Protein AF-A0A9N9IRR6-F1 (afdb_monomer_lite)

Radius of gyration: 30.35 Å; chains: 1; bounding box: 78×68×79 Å

Organism: NCBI:txid94023

Foldseek 3Di:
DVVVVVVVVVVVPDDDDDDDDPCVVVVVVVVVVVVVVVCVVCVPVCLVVVVVVVVVVVVVCVVVVVVVPPDDDDDDDDDDPPPPPDCDPVVVVVVVVLCCQLDVDCPDPLNVLVVVLLVLLLVLLVLVVVLVLLVLQLVVCVVVVPPVSNVVSVVVSVVSVVVNVVSVVVSVVSLVVSLVSSLVRSLVVCVVVCPPPCNVVCLVPPDPPDPPVVCCSPPVSSVVSSVVSVVCCVVSNVVSNVVVVLVVCCVLQNPVLSVLLVVLVVVLVVVLVVLDDPVVVLVVVLVVLVVVLVVLVVVCVVCVVVCVVVVVVVVSVVVSVVSVVVNVVSVVVVVVSCVVSVVVVCCCVPPVSVVSNVVSVCCVVVDVDPPPPCPPVVVVSD

Secondary structure (DSSP, 8-state):
--HHHHHHHHTT--PPP---TTSHHHHHHHHHHHHHHHHHHTHHHHHHHHHHHHHHHHHHHHHHTTTTTSSS--SS------------HHHHHHHHHHHHHHS--TTSHHHHHHHHHHHHHHHHHHHHHHHHHHHHHHHHHHHTT-HHHHHHHHHHHHHHHHHHHHHHHHHHHHHHHHHHHHHHHHHHHHHHHHSSTTHHHIIIII-TTSS-HHHIIIIIHHHHHHHHHHHHHHHHHHHHHHHHHHHHHHHHH-HHHHHHHHHHHHHHHHHHHHH---HHHHHHHHHHHHHHHHHHHHHHHHTHHHHHHTTTHHHHHHHHHHHHHHHHHHHHHHHHHHHHHHHHHHIIIIIIHHHHHHHHHHHHHHS--TTS----HHHHT-

Structure (mmCIF, N/CA/C/O backbone):
data_AF-A0A9N9IRR6-F1
#
_entry.id   AF-A0A9N9IRR6-F1
#
loop_
_atom_site.group_PDB
_atom_site.id
_atom_site.type_symbol
_atom_site.label_atom_id
_atom_site.label_alt_id
_atom_site.label_comp_id
_atom_site.label_asym_id
_atom_site.label_entity_id
_atom_site.label_seq_id
_atom_site.pdbx_PDB_ins_code
_atom_site.Cartn_x
_atom_site.Cartn_y
_atom_site.Cartn_z
_atom_site.occupancy
_atom_site.B_iso_or_equiv
_atom_site.auth_seq_id
_atom_site.auth_comp_id
_atom_site.auth_asym_id
_atom_site.auth_atom_id
_atom_site.pdbx_PDB_model_num
ATOM 1 N N . THR A 1 1 ? 31.817 32.693 -2.119 1.00 42.69 1 THR A N 1
ATOM 2 C CA . THR A 1 1 ? 31.499 34.044 -2.632 1.00 42.69 1 THR A CA 1
ATOM 3 C C . THR A 1 1 ? 30.274 33.985 -3.542 1.00 42.69 1 THR A C 1
ATOM 5 O O . THR A 1 1 ? 30.377 34.001 -4.759 1.00 42.69 1 THR A O 1
ATOM 8 N N . MET A 1 2 ? 29.078 33.886 -2.947 1.00 30.41 2 MET A N 1
ATOM 9 C CA . MET A 1 2 ? 27.798 33.956 -3.672 1.00 30.41 2 MET A CA 1
ATOM 10 C C . MET A 1 2 ? 27.456 35.321 -4.319 1.00 30.41 2 MET A C 1
ATOM 12 O O . MET A 1 2 ? 26.802 35.294 -5.362 1.00 30.41 2 MET A O 1
ATOM 16 N N . PRO A 1 3 ? 27.891 36.499 -3.812 1.00 37.72 3 PRO A N 1
ATOM 17 C CA . PRO A 1 3 ? 27.478 37.769 -4.423 1.00 37.72 3 PRO A CA 1
ATOM 18 C C . PRO A 1 3 ? 28.129 38.032 -5.792 1.00 37.72 3 PRO A C 1
ATOM 20 O O . PRO A 1 3 ? 27.544 38.705 -6.633 1.00 37.72 3 PRO A O 1
ATOM 23 N N . THR A 1 4 ? 29.291 37.433 -6.072 1.00 38.03 4 THR A N 1
ATOM 24 C CA . THR A 1 4 ? 30.011 37.580 -7.351 1.00 38.03 4 THR A CA 1
ATOM 25 C C . THR A 1 4 ? 29.399 36.747 -8.487 1.00 38.03 4 THR A C 1
ATOM 27 O O . THR A 1 4 ? 29.618 37.031 -9.662 1.00 38.03 4 THR A O 1
ATOM 30 N N . VAL A 1 5 ? 28.634 35.704 -8.146 1.00 43.19 5 VAL A N 1
ATOM 31 C CA . VAL A 1 5 ? 27.945 34.830 -9.112 1.00 43.19 5 VAL A CA 1
ATOM 32 C C . VAL A 1 5 ? 26.595 35.431 -9.506 1.00 43.19 5 VAL A C 1
ATOM 34 O O . VAL A 1 5 ? 26.237 35.419 -10.680 1.00 43.19 5 VAL A O 1
ATOM 37 N N . LEU A 1 6 ? 25.884 36.028 -8.543 1.00 37.28 6 LEU A N 1
ATOM 38 C CA . LEU A 1 6 ? 24.637 36.753 -8.791 1.00 37.28 6 LEU A CA 1
ATOM 39 C C . LEU A 1 6 ? 24.854 38.020 -9.629 1.00 37.28 6 LEU A C 1
ATOM 41 O O . LEU A 1 6 ? 24.054 38.263 -10.526 1.00 37.28 6 LEU A O 1
ATOM 45 N N . SER A 1 7 ? 25.950 38.767 -9.425 1.00 35.84 7 SER A N 1
ATOM 46 C CA . SER A 1 7 ? 26.241 39.965 -10.234 1.00 35.84 7 SER A CA 1
ATOM 47 C C . SER A 1 7 ? 26.606 39.652 -11.691 1.00 35.84 7 SER A C 1
ATOM 49 O O . SER A 1 7 ? 26.268 40.420 -12.587 1.00 35.84 7 SER A O 1
ATOM 51 N N . LYS A 1 8 ? 27.243 38.500 -11.952 1.00 40.94 8 LYS A N 1
ATOM 52 C CA . LYS A 1 8 ? 27.522 38.019 -13.317 1.00 40.94 8 LYS A CA 1
ATOM 53 C C . LYS A 1 8 ? 26.297 37.421 -14.010 1.00 40.94 8 LYS A C 1
ATOM 55 O O . LYS A 1 8 ? 26.245 37.421 -15.234 1.00 40.94 8 LYS A O 1
ATOM 60 N N . LEU A 1 9 ? 25.319 36.916 -13.256 1.00 34.72 9 LEU A N 1
ATOM 61 C CA . LEU A 1 9 ? 24.051 36.434 -13.813 1.00 34.72 9 LEU A CA 1
ATOM 62 C C . LEU A 1 9 ? 23.101 37.587 -14.160 1.00 34.72 9 LEU A C 1
ATOM 64 O O . LEU A 1 9 ? 22.407 37.502 -15.167 1.00 34.72 9 LEU A O 1
ATOM 68 N N . THR A 1 10 ? 23.095 38.679 -13.390 1.00 39.09 10 THR A N 1
ATOM 69 C CA . THR A 1 10 ? 22.263 39.856 -13.693 1.00 39.09 10 THR A CA 1
ATOM 70 C C . THR A 1 10 ? 22.825 40.719 -14.822 1.00 39.09 10 THR A C 1
ATOM 72 O O . THR A 1 10 ? 22.045 41.277 -15.587 1.00 39.09 10 THR A O 1
ATOM 75 N N . SER A 1 11 ? 24.150 40.780 -15.009 1.00 34.50 11 SER A N 1
ATOM 76 C CA . SER A 1 11 ? 24.765 41.581 -16.082 1.00 34.50 11 SER A CA 1
ATOM 77 C C . SER A 1 11 ? 24.590 41.008 -17.498 1.00 34.50 11 SER A C 1
ATOM 79 O O . SER A 1 11 ? 24.917 41.689 -18.463 1.00 34.50 11 SER A O 1
ATOM 81 N N . PHE A 1 12 ? 24.110 39.768 -17.640 1.00 37.75 12 PHE A N 1
ATOM 82 C CA . PHE A 1 12 ? 23.910 39.102 -18.938 1.00 37.75 12 PHE A CA 1
ATOM 83 C C . PHE A 1 12 ? 22.432 38.983 -19.353 1.00 37.75 12 PHE A C 1
ATOM 85 O O . PHE A 1 12 ? 22.141 38.466 -20.429 1.00 37.75 12 PHE A O 1
ATOM 92 N N . VAL A 1 13 ? 21.501 39.484 -18.530 1.00 36.12 13 VAL A N 1
ATOM 93 C CA . VAL A 1 13 ? 20.052 39.512 -18.805 1.00 36.12 13 VAL A CA 1
ATOM 94 C C . VAL A 1 13 ? 19.619 40.944 -19.137 1.00 36.12 13 VAL A C 1
ATOM 96 O O . VAL A 1 13 ? 18.767 41.530 -18.478 1.00 36.12 13 VAL A O 1
ATOM 99 N N . THR A 1 14 ? 20.216 41.543 -20.166 1.00 32.22 14 THR A N 1
ATOM 100 C CA . THR A 1 14 ? 19.629 42.713 -20.835 1.00 32.22 14 THR A CA 1
ATOM 101 C C . THR A 1 14 ? 19.026 42.263 -22.163 1.00 32.22 14 THR A C 1
ATOM 103 O O . THR A 1 14 ? 19.711 41.982 -23.143 1.00 32.22 14 THR A O 1
ATOM 106 N N . LEU A 1 15 ? 17.700 42.122 -22.153 1.00 33.41 15 LEU A N 1
ATOM 107 C CA . LEU A 1 15 ? 16.861 41.826 -23.315 1.00 33.41 15 LEU A CA 1
ATOM 108 C C . LEU A 1 15 ? 16.731 43.081 -24.196 1.00 33.41 15 LEU A C 1
ATOM 110 O O . LEU A 1 15 ? 16.365 44.127 -23.656 1.00 33.41 15 LEU A O 1
ATOM 114 N N . PRO A 1 16 ? 16.925 43.013 -25.526 1.00 34.56 16 PRO A N 1
ATOM 115 C CA . PRO A 1 16 ? 16.412 44.038 -26.418 1.00 34.56 16 PRO A CA 1
ATOM 116 C C . PRO A 1 16 ? 14.947 43.736 -26.765 1.00 34.56 16 PRO A C 1
ATOM 118 O O . PRO A 1 16 ? 14.579 42.626 -27.153 1.00 34.56 16 PRO A O 1
ATOM 121 N N . SER A 1 17 ? 14.112 44.751 -26.588 1.00 36.72 17 SER A N 1
ATOM 122 C CA . SER A 1 17 ? 12.696 44.818 -26.928 1.00 36.72 17 SER A CA 1
ATOM 123 C C . SER A 1 17 ? 12.483 44.854 -28.447 1.00 36.72 17 SER A C 1
ATOM 125 O O . SER A 1 17 ? 13.028 45.710 -29.137 1.00 36.72 17 SER A O 1
ATOM 127 N N . GLY A 1 18 ? 11.648 43.950 -28.970 1.00 31.91 18 GLY A N 1
ATOM 128 C CA . GLY A 1 18 ? 11.184 43.989 -30.362 1.00 31.91 18 GLY A CA 1
ATOM 129 C C . GLY A 1 18 ? 10.617 42.652 -30.838 1.00 31.91 18 GLY A C 1
ATOM 130 O O . GLY A 1 18 ? 11.364 41.723 -31.126 1.00 31.91 18 GLY A O 1
ATOM 131 N N . VAL A 1 19 ? 9.288 42.547 -30.910 1.00 36.47 19 VAL A N 1
ATOM 132 C CA . VAL A 1 19 ? 8.548 41.357 -31.365 1.00 36.47 19 VAL A CA 1
ATOM 133 C C . VAL A 1 19 ? 8.370 41.402 -32.885 1.00 36.47 19 VAL A C 1
ATOM 135 O O . VAL A 1 19 ? 7.726 42.319 -33.381 1.00 36.47 19 VAL A O 1
ATOM 138 N N . THR A 1 20 ? 8.854 40.386 -33.612 1.00 29.83 20 THR A N 1
ATOM 139 C CA . THR A 1 20 ? 8.301 39.969 -34.919 1.00 29.83 20 THR A CA 1
ATOM 140 C C . THR A 1 20 ? 8.356 38.439 -35.056 1.00 29.83 20 THR A C 1
ATOM 142 O O . THR A 1 20 ? 9.297 37.774 -34.633 1.00 29.83 20 THR A O 1
ATOM 145 N N . THR A 1 21 ? 7.286 37.858 -35.591 1.00 37.03 21 THR A N 1
ATOM 146 C CA . THR A 1 21 ? 6.833 36.464 -35.414 1.00 37.03 21 THR A CA 1
ATOM 147 C C . THR A 1 21 ? 7.590 35.381 -36.203 1.00 37.03 21 THR A C 1
ATOM 149 O O . THR A 1 21 ? 7.198 34.218 -36.154 1.00 37.03 21 THR A O 1
ATOM 152 N N . SER A 1 22 ? 8.706 35.698 -36.870 1.00 35.44 22 SER A N 1
ATOM 153 C CA . SER A 1 22 ? 9.531 34.724 -37.616 1.00 35.44 22 SER A CA 1
ATOM 154 C C . SER A 1 22 ? 10.842 34.321 -36.918 1.00 35.44 22 SER A C 1
ATOM 156 O O . SER A 1 22 ? 11.509 33.385 -37.358 1.00 35.44 22 SER A O 1
ATOM 158 N N . SER A 1 23 ? 11.212 34.967 -35.802 1.00 42.47 23 SER A N 1
ATOM 159 C CA . SER A 1 23 ? 12.496 34.749 -35.110 1.00 42.47 23 SER A CA 1
ATOM 160 C C . SER A 1 23 ? 12.460 33.703 -33.986 1.00 42.47 23 SER A C 1
ATOM 162 O O . SER A 1 23 ? 13.514 33.306 -33.480 1.00 42.47 23 SER A O 1
ATOM 164 N N . SER A 1 24 ? 11.272 33.234 -33.587 1.00 49.88 24 SER A N 1
ATOM 165 C CA . SER A 1 24 ? 11.096 32.494 -32.331 1.00 49.88 24 SER A CA 1
ATOM 166 C C . SER A 1 24 ? 11.755 31.109 -32.340 1.00 49.88 24 SER A C 1
ATOM 168 O O . SER A 1 24 ? 12.362 30.718 -31.350 1.00 49.88 24 SER A O 1
ATOM 170 N N . THR A 1 25 ? 11.717 30.371 -33.454 1.00 49.03 25 THR A N 1
ATOM 171 C CA . THR A 1 25 ? 12.329 29.028 -33.548 1.00 49.03 25 THR A CA 1
ATOM 172 C C . THR A 1 25 ? 13.858 29.087 -33.570 1.00 49.03 25 THR A C 1
ATOM 174 O O . THR A 1 25 ? 14.520 28.274 -32.924 1.00 49.03 25 THR A O 1
ATOM 177 N N . ALA A 1 26 ? 14.433 30.090 -34.240 1.00 49.44 26 ALA A N 1
ATOM 178 C CA . ALA A 1 26 ? 15.875 30.324 -34.279 1.00 49.44 26 ALA A CA 1
ATOM 179 C C . ALA A 1 26 ? 16.415 30.848 -32.935 1.00 49.44 26 ALA A C 1
ATOM 181 O O . ALA A 1 26 ? 17.506 30.458 -32.516 1.00 49.44 26 ALA A O 1
ATOM 182 N N . GLN A 1 27 ? 15.647 31.684 -32.228 1.00 47.41 27 GLN A N 1
ATOM 183 C CA . GLN A 1 27 ? 15.979 32.125 -30.870 1.00 47.41 27 GLN A CA 1
ATOM 184 C C . GLN A 1 27 ? 15.867 30.983 -29.856 1.00 47.41 27 GLN A C 1
ATOM 186 O O . GLN A 1 27 ? 16.786 30.811 -29.062 1.00 47.41 27 GLN A O 1
ATOM 191 N N . ILE A 1 28 ? 14.824 30.145 -29.926 1.00 53.25 28 ILE A N 1
ATOM 192 C CA . ILE A 1 28 ? 14.702 28.945 -29.080 1.00 53.25 28 ILE A CA 1
ATOM 193 C C . ILE A 1 28 ? 15.880 28.001 -29.329 1.00 53.25 28 ILE A C 1
ATOM 195 O O . ILE A 1 28 ? 16.497 27.539 -28.376 1.00 53.25 28 ILE A O 1
ATOM 199 N N . ARG A 1 29 ? 16.260 27.772 -30.591 1.00 48.38 29 ARG A N 1
ATOM 200 C CA . ARG A 1 29 ? 17.418 26.936 -30.934 1.00 48.38 29 ARG A CA 1
ATOM 201 C C . ARG A 1 29 ? 18.726 27.496 -30.367 1.00 48.38 29 ARG A C 1
ATOM 203 O O . ARG A 1 29 ? 19.491 26.741 -29.781 1.00 48.38 29 ARG A O 1
ATOM 210 N N . LYS A 1 30 ? 18.948 28.814 -30.445 1.00 53.97 30 LYS A N 1
ATOM 211 C CA . LYS A 1 30 ? 20.123 29.475 -29.842 1.00 53.97 30 LYS A CA 1
ATOM 212 C C . LYS A 1 30 ? 20.128 29.404 -28.313 1.00 53.97 30 LYS A C 1
ATOM 214 O O . LYS A 1 30 ? 21.183 29.179 -27.728 1.00 53.97 30 LYS A O 1
ATOM 219 N N . ILE A 1 31 ? 18.969 29.549 -27.671 1.00 56.72 31 ILE A N 1
ATOM 220 C CA . ILE A 1 31 ? 18.822 29.415 -26.213 1.00 56.72 31 ILE A CA 1
ATOM 221 C C . ILE A 1 31 ? 19.097 27.967 -25.787 1.00 56.72 31 ILE A C 1
ATOM 223 O O . ILE A 1 31 ? 19.846 27.738 -24.841 1.00 56.72 31 ILE A O 1
ATOM 227 N N . VAL A 1 32 ? 18.569 26.984 -26.522 1.00 51.56 32 VAL A N 1
ATOM 228 C CA . VAL A 1 32 ? 18.824 25.554 -26.292 1.00 51.56 32 VAL A CA 1
ATOM 229 C C . VAL A 1 32 ? 20.305 25.222 -26.493 1.00 51.56 32 VAL A C 1
ATOM 231 O O . VAL A 1 32 ? 20.884 24.542 -25.654 1.00 51.56 32 VAL A O 1
ATOM 234 N N . GLU A 1 33 ? 20.955 25.753 -27.532 1.00 59.09 33 GLU A N 1
ATOM 235 C CA . GLU A 1 33 ? 22.391 25.561 -27.787 1.00 59.09 33 GLU A CA 1
ATOM 236 C C . GLU A 1 33 ? 23.282 26.228 -26.720 1.00 59.09 33 GLU A C 1
ATOM 238 O O . GLU A 1 33 ? 24.320 25.678 -26.342 1.00 59.09 33 GLU A O 1
ATOM 243 N N . GLN A 1 34 ? 22.876 27.383 -26.183 1.00 54.75 34 GLN A N 1
ATOM 244 C CA . GLN A 1 34 ? 23.571 28.046 -25.074 1.00 54.75 34 GLN A CA 1
ATOM 245 C C . GLN A 1 34 ? 23.405 27.283 -23.754 1.00 54.75 34 GLN A C 1
ATOM 247 O O . GLN A 1 34 ? 24.396 27.058 -23.055 1.00 54.75 34 GLN A O 1
ATOM 252 N N . ILE A 1 35 ? 22.192 26.817 -23.442 1.00 58.19 35 ILE A N 1
ATOM 253 C CA . ILE A 1 35 ? 21.920 25.959 -22.278 1.00 58.19 35 ILE A CA 1
ATOM 254 C C . ILE A 1 35 ? 22.697 24.642 -22.399 1.00 58.19 35 ILE A C 1
ATOM 256 O O . ILE A 1 35 ? 23.294 24.192 -21.423 1.00 58.19 35 ILE A O 1
ATOM 260 N N . TRP A 1 36 ? 22.771 24.067 -23.601 1.00 51.22 36 TRP A N 1
ATOM 261 C CA . TRP A 1 36 ? 23.520 22.845 -23.890 1.00 51.22 36 TRP A CA 1
AT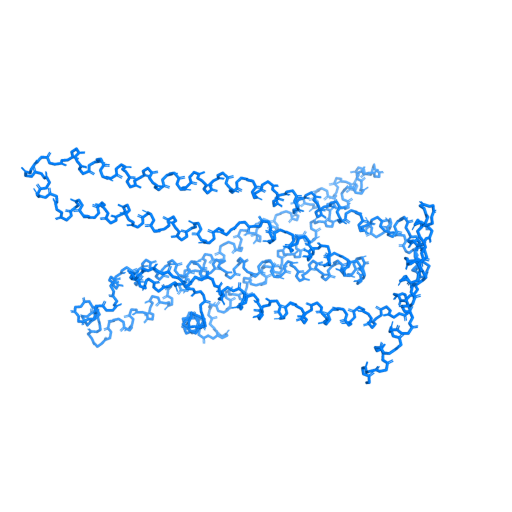OM 262 C C . TRP A 1 36 ? 25.032 23.015 -23.689 1.00 51.22 36 TRP A C 1
ATOM 264 O O . TRP A 1 36 ? 25.672 22.172 -23.058 1.00 51.22 36 TRP A O 1
ATOM 274 N N . LYS A 1 37 ? 25.617 24.134 -24.145 1.00 55.25 37 LYS A N 1
ATOM 275 C CA . LYS A 1 37 ? 27.039 24.450 -23.906 1.00 55.25 37 LYS A CA 1
ATOM 276 C C . LYS A 1 37 ? 27.349 24.624 -22.419 1.00 55.25 37 LYS A C 1
ATOM 278 O O . LYS A 1 37 ? 28.341 24.072 -21.946 1.00 55.25 37 LYS A O 1
ATOM 283 N N . ILE A 1 38 ? 26.489 25.330 -21.683 1.00 57.06 38 ILE A N 1
ATOM 284 C CA . ILE A 1 38 ? 26.631 25.540 -20.232 1.00 57.06 38 ILE A CA 1
ATOM 285 C C . ILE A 1 38 ? 26.478 24.214 -19.468 1.00 57.06 38 ILE A C 1
ATOM 287 O O . ILE A 1 38 ? 27.236 23.953 -18.533 1.00 57.06 38 ILE A O 1
ATOM 291 N N . TYR A 1 39 ? 25.552 23.352 -19.897 1.00 53.72 39 TYR A N 1
ATOM 292 C CA . TYR A 1 39 ? 25.340 22.024 -19.322 1.00 53.72 39 TYR A CA 1
ATOM 293 C C . TYR A 1 39 ? 26.535 21.089 -19.558 1.00 53.72 39 TYR A C 1
ATOM 295 O O . TYR A 1 39 ? 27.027 20.476 -18.610 1.00 53.72 39 TYR A O 1
ATOM 303 N N . SER A 1 40 ? 27.062 21.027 -20.789 1.00 56.31 40 SER A N 1
ATOM 304 C CA . SER A 1 40 ? 28.183 20.135 -21.128 1.00 56.31 40 SER A CA 1
ATOM 305 C C . SER A 1 40 ? 29.481 20.497 -20.394 1.00 56.31 40 SER A C 1
ATOM 307 O O . SER A 1 40 ? 30.229 19.606 -19.997 1.00 56.31 40 SER A O 1
ATOM 309 N N . ASN A 1 41 ? 29.716 21.792 -20.145 1.00 58.38 41 ASN A N 1
ATOM 310 C CA . ASN A 1 41 ? 30.957 22.281 -19.542 1.00 58.38 41 ASN A CA 1
ATOM 311 C C . ASN A 1 41 ? 30.991 22.120 -18.009 1.00 58.38 41 ASN A C 1
ATOM 313 O O . ASN A 1 41 ? 32.060 22.144 -17.410 1.00 58.38 41 ASN A O 1
ATOM 317 N N . ASN A 1 42 ? 29.833 21.937 -17.362 1.00 53.69 42 ASN A N 1
ATOM 318 C CA . ASN A 1 42 ? 29.717 21.823 -15.901 1.00 53.69 42 ASN A CA 1
ATOM 319 C C . ASN A 1 42 ? 28.950 20.557 -15.460 1.00 53.69 42 ASN A C 1
ATOM 321 O O . ASN A 1 42 ? 28.292 20.536 -14.416 1.00 53.69 42 ASN A O 1
ATOM 325 N N . ARG A 1 43 ? 29.056 19.488 -16.263 1.00 55.47 43 ARG A N 1
ATOM 326 C CA . ARG A 1 43 ? 28.289 18.227 -16.201 1.00 55.47 43 ARG A CA 1
ATOM 327 C C . ARG A 1 43 ? 28.237 17.574 -14.811 1.00 55.47 43 ARG A C 1
ATOM 329 O O . ARG A 1 43 ? 27.196 17.077 -14.391 1.00 55.47 43 ARG A O 1
ATOM 336 N N . THR A 1 44 ? 29.336 17.607 -14.058 1.00 48.97 44 THR A N 1
ATOM 337 C CA . THR A 1 44 ? 29.441 16.973 -12.729 1.00 48.97 44 THR A CA 1
ATOM 338 C C . THR A 1 44 ? 29.046 17.904 -11.578 1.00 48.97 44 THR A C 1
ATOM 340 O O . THR A 1 44 ? 28.517 17.439 -10.566 1.00 48.97 44 THR A O 1
ATOM 343 N N . LEU A 1 45 ? 29.243 19.218 -11.725 1.00 51.31 45 LEU A N 1
ATOM 344 C CA . LEU A 1 45 ? 28.903 20.219 -10.709 1.00 51.31 45 LEU A CA 1
ATOM 345 C C . LEU A 1 45 ? 27.421 20.602 -10.755 1.00 51.31 45 LEU A C 1
ATOM 347 O O . LEU A 1 45 ? 26.808 20.727 -9.697 1.00 51.31 45 LEU A O 1
ATOM 351 N N . LEU A 1 46 ? 26.818 20.706 -11.943 1.00 55.44 46 LEU A N 1
ATOM 352 C CA . LEU A 1 46 ? 25.378 20.934 -12.106 1.00 55.44 46 LEU A CA 1
ATOM 353 C C . LEU A 1 46 ? 24.569 19.728 -11.622 1.00 55.44 46 LEU A C 1
ATOM 355 O O . LEU A 1 46 ? 23.628 19.911 -10.858 1.00 55.44 46 LEU A O 1
ATOM 359 N N . GLY A 1 47 ? 24.978 18.500 -11.962 1.00 48.59 47 GLY A N 1
ATOM 360 C CA . GLY A 1 47 ? 24.312 17.284 -11.480 1.00 48.59 47 GLY A CA 1
ATOM 361 C C . GLY A 1 47 ? 24.305 17.170 -9.950 1.00 48.59 47 GLY A C 1
ATOM 362 O O . GLY A 1 47 ? 23.271 16.878 -9.353 1.00 48.59 47 GLY A O 1
ATOM 363 N N . ARG A 1 48 ? 25.432 17.484 -9.290 1.00 52.09 48 ARG A N 1
ATOM 364 C CA . ARG A 1 48 ? 25.532 17.485 -7.819 1.00 52.09 48 ARG A CA 1
ATOM 365 C C . ARG A 1 48 ? 24.760 18.646 -7.195 1.00 52.09 48 ARG A C 1
ATOM 367 O O . ARG A 1 48 ? 24.011 18.428 -6.250 1.00 52.09 48 ARG A O 1
ATOM 374 N N . SER A 1 49 ? 24.895 19.857 -7.735 1.00 46.62 49 SER A N 1
ATOM 375 C CA . SER A 1 49 ? 24.220 21.052 -7.208 1.00 46.62 49 SER A CA 1
ATOM 376 C C . SER A 1 49 ? 22.707 20.943 -7.336 1.00 46.62 49 SER A C 1
ATOM 378 O O . SER A 1 49 ? 21.993 21.285 -6.400 1.00 46.62 49 SER A O 1
ATOM 380 N N . ILE A 1 50 ? 22.208 20.403 -8.450 1.00 57.25 50 ILE A N 1
ATOM 381 C CA . ILE A 1 50 ? 20.772 20.241 -8.648 1.00 57.25 50 ILE A CA 1
ATOM 382 C C . ILE A 1 50 ? 20.237 19.082 -7.811 1.00 57.25 50 ILE A C 1
ATOM 384 O O . ILE A 1 50 ? 19.189 19.260 -7.208 1.00 57.25 50 ILE A O 1
ATOM 388 N N . TRP A 1 51 ? 20.974 17.973 -7.646 1.00 57.59 51 TRP A N 1
ATOM 389 C CA . TRP A 1 51 ? 20.604 16.919 -6.690 1.00 57.59 51 TRP A CA 1
ATOM 390 C C . TRP A 1 51 ? 20.451 17.476 -5.268 1.00 57.59 51 TRP A C 1
ATOM 392 O O . TRP A 1 51 ? 19.406 17.276 -4.645 1.00 57.59 51 TRP A O 1
ATOM 402 N N . PHE A 1 52 ? 21.421 18.272 -4.797 1.00 58.81 52 PHE A N 1
ATOM 403 C CA . PHE A 1 52 ? 21.326 18.978 -3.516 1.00 58.81 52 PHE A CA 1
ATOM 404 C C . PHE A 1 52 ? 20.145 19.952 -3.467 1.00 58.81 52 PHE A C 1
ATOM 406 O O . PHE A 1 52 ? 19.466 19.996 -2.448 1.00 58.81 52 PHE A O 1
ATOM 413 N N . ILE A 1 53 ? 19.841 20.675 -4.551 1.00 60.28 53 ILE A N 1
ATOM 414 C CA . ILE A 1 53 ? 18.678 21.572 -4.628 1.00 60.28 53 ILE A CA 1
ATOM 415 C C . ILE A 1 53 ? 17.366 20.784 -4.586 1.00 60.28 53 ILE A C 1
ATOM 417 O O . ILE A 1 53 ? 16.494 21.163 -3.818 1.00 60.28 53 ILE A O 1
ATOM 421 N N . THR A 1 54 ? 17.209 19.674 -5.313 1.00 58.59 54 THR A N 1
ATOM 422 C CA . THR A 1 54 ? 16.007 18.819 -5.247 1.00 58.59 54 THR A CA 1
ATOM 423 C C . THR A 1 54 ? 15.834 18.162 -3.882 1.00 58.59 54 THR A C 1
ATOM 425 O O . THR A 1 54 ? 14.716 18.109 -3.377 1.00 58.59 54 THR A O 1
ATOM 428 N N . VAL A 1 55 ? 16.917 17.714 -3.241 1.00 63.31 55 VAL A N 1
ATOM 429 C CA . VAL A 1 55 ? 16.882 17.171 -1.873 1.00 63.31 55 VAL A CA 1
ATOM 430 C C . VAL A 1 55 ? 16.541 18.274 -0.861 1.00 63.31 55 VAL A C 1
ATOM 432 O O . VAL A 1 55 ? 15.719 18.059 0.029 1.00 63.31 55 VAL A O 1
ATOM 435 N N . TYR A 1 56 ? 17.096 19.476 -1.030 1.00 58.22 56 TYR A N 1
ATOM 436 C CA . TYR A 1 56 ? 16.806 20.653 -0.209 1.00 58.22 56 TYR A CA 1
ATOM 437 C C . TYR A 1 56 ? 15.367 21.160 -0.400 1.00 58.22 56 TYR A C 1
ATOM 439 O O . TYR A 1 56 ? 14.693 21.478 0.577 1.00 58.22 56 TYR A O 1
ATOM 447 N N . TYR A 1 57 ? 14.840 21.147 -1.627 1.00 61.06 57 TYR A N 1
ATOM 448 C CA . TYR A 1 57 ? 13.447 21.493 -1.928 1.00 61.06 57 TYR A CA 1
ATOM 449 C C . TYR A 1 57 ? 12.471 20.427 -1.422 1.00 61.06 57 TYR A C 1
ATOM 451 O O . TYR A 1 57 ? 11.409 20.766 -0.909 1.00 61.06 57 TYR A O 1
ATOM 459 N N . LEU A 1 58 ? 12.829 19.138 -1.483 1.00 56.66 58 LEU A N 1
ATOM 460 C CA . LEU A 1 58 ? 12.062 18.061 -0.848 1.00 56.66 58 LEU A CA 1
ATOM 461 C C . LEU A 1 58 ? 12.029 18.229 0.676 1.00 56.66 58 LEU A C 1
ATOM 463 O O . LEU A 1 58 ? 10.962 18.081 1.276 1.00 56.66 58 LEU A O 1
ATOM 467 N N . TYR A 1 59 ? 13.151 18.611 1.291 1.00 61.53 59 TYR A N 1
ATOM 468 C CA . TYR A 1 59 ? 13.233 18.939 2.715 1.00 61.53 59 TYR A CA 1
ATOM 469 C C . TYR A 1 59 ? 12.360 20.157 3.081 1.00 61.53 59 TYR A C 1
ATOM 471 O O . TYR A 1 59 ? 11.582 20.087 4.034 1.00 61.53 59 TYR A O 1
ATOM 479 N N . LEU A 1 60 ? 12.390 21.226 2.274 1.00 44.75 60 LEU A N 1
ATOM 480 C CA . LEU A 1 60 ? 11.548 22.422 2.432 1.00 44.75 60 LEU A CA 1
ATOM 481 C C . LEU A 1 60 ? 10.058 22.167 2.163 1.00 44.75 60 LEU A C 1
ATOM 483 O O . LEU A 1 60 ? 9.202 22.695 2.868 1.00 44.75 60 LEU A O 1
ATOM 487 N N . SER A 1 61 ? 9.708 21.319 1.195 1.00 51.69 61 SER A N 1
ATOM 488 C CA . SER A 1 61 ? 8.311 20.945 0.931 1.00 51.69 61 SER A CA 1
ATOM 489 C C . SER A 1 61 ? 7.708 20.147 2.091 1.00 51.69 61 SER A C 1
ATOM 491 O O . SER A 1 61 ? 6.509 20.233 2.349 1.00 51.69 61 SER A O 1
ATOM 493 N N . LYS A 1 62 ? 8.543 19.425 2.852 1.00 48.69 62 LYS A N 1
ATOM 494 C CA . LYS A 1 62 ? 8.138 18.686 4.052 1.00 48.69 62 LYS A CA 1
ATOM 495 C C . LYS A 1 62 ? 7.927 19.612 5.257 1.00 48.69 62 LYS A C 1
ATOM 497 O O . LYS A 1 62 ? 7.076 19.325 6.095 1.00 48.69 62 LYS A O 1
ATOM 502 N N . THR A 1 63 ? 8.637 20.742 5.326 1.00 43.03 63 THR A N 1
ATOM 503 C CA . THR A 1 63 ? 8.446 21.764 6.370 1.00 43.03 63 THR A CA 1
ATOM 504 C C . THR A 1 63 ? 7.336 22.770 6.029 1.00 43.03 63 THR A C 1
ATOM 506 O O . THR A 1 63 ? 6.583 23.154 6.924 1.00 43.03 63 THR A O 1
ATOM 509 N N . HIS A 1 64 ? 7.131 23.123 4.754 1.00 37.31 64 HIS A N 1
ATOM 510 C CA . HIS A 1 64 ? 6.017 23.978 4.306 1.00 37.31 64 HIS A CA 1
ATOM 511 C C . HIS A 1 64 ? 4.695 23.226 4.087 1.00 37.31 64 HIS A C 1
ATOM 513 O O . HIS A 1 64 ? 3.631 23.788 4.356 1.00 37.31 64 HIS A O 1
ATOM 519 N N . GLY A 1 65 ? 4.730 21.938 3.727 1.00 32.25 65 GLY A N 1
ATOM 520 C CA . GLY A 1 65 ? 3.552 21.058 3.699 1.00 32.25 65 GLY A CA 1
ATOM 521 C C . GLY A 1 65 ? 2.944 20.789 5.083 1.00 32.25 65 GLY A C 1
ATOM 522 O O . GLY A 1 65 ? 1.823 20.304 5.174 1.00 32.25 65 GLY A O 1
ATOM 523 N N . SER A 1 66 ? 3.656 21.156 6.157 1.00 32.28 66 SER A N 1
ATOM 524 C CA . SER A 1 66 ? 3.158 21.158 7.540 1.00 32.28 66 SER A CA 1
ATOM 525 C C . SER A 1 66 ? 2.604 22.530 7.981 1.00 32.28 66 SER A C 1
ATOM 527 O O . SER A 1 66 ? 1.887 22.624 8.976 1.00 32.28 66 SER A O 1
ATOM 529 N N . LYS A 1 67 ? 2.880 23.615 7.235 1.00 29.61 67 LYS A N 1
ATOM 530 C CA . LYS A 1 67 ? 2.437 24.985 7.572 1.00 29.61 67 LYS A CA 1
ATOM 531 C C . LYS A 1 67 ? 1.350 25.566 6.658 1.00 29.61 67 LYS A C 1
ATOM 533 O O . LYS A 1 67 ? 0.678 26.498 7.080 1.00 29.61 67 LYS A O 1
ATOM 538 N N . SER A 1 68 ? 1.084 25.005 5.475 1.00 28.80 68 SER A N 1
ATOM 539 C CA . SER A 1 68 ? 0.033 25.502 4.559 1.00 28.80 68 SER A CA 1
ATOM 540 C C . SER A 1 68 ? -1.365 24.895 4.813 1.00 28.80 68 SER A C 1
ATOM 542 O O . SER A 1 68 ? -2.139 24.638 3.897 1.00 28.80 68 SER A O 1
ATOM 544 N N . GLN A 1 69 ? -1.703 24.634 6.082 1.00 31.11 69 GLN A N 1
ATOM 545 C CA . GLN A 1 69 ? -3.069 24.277 6.497 1.00 31.11 69 GLN A CA 1
ATOM 546 C C . GLN A 1 69 ? -3.410 24.827 7.895 1.00 31.11 69 GLN A C 1
ATOM 548 O O . GLN A 1 69 ? -4.060 24.175 8.710 1.00 31.11 69 GLN A O 1
ATOM 553 N N . LYS A 1 70 ? -2.937 26.041 8.186 1.00 27.62 70 LYS A N 1
ATOM 554 C CA . LYS A 1 70 ? -3.386 26.873 9.308 1.00 27.62 70 LYS A CA 1
ATOM 555 C C . LYS A 1 70 ? -3.489 28.312 8.821 1.00 27.62 70 LYS A C 1
ATOM 557 O O . LYS A 1 70 ? -2.578 29.087 9.046 1.00 27.62 70 LYS A O 1
ATOM 562 N N . HIS A 1 71 ? -4.548 28.625 8.096 1.00 27.95 71 HIS A N 1
ATOM 563 C CA . HIS A 1 71 ? -5.285 29.885 8.167 1.00 27.95 71 HIS A CA 1
ATOM 564 C C . HIS A 1 71 ? -6.546 29.693 7.312 1.00 27.95 71 HIS A C 1
ATOM 566 O O . HIS A 1 71 ? -6.524 28.909 6.367 1.00 27.95 71 HIS A O 1
ATOM 572 N N . ASP A 1 72 ? -7.640 30.317 7.735 1.00 26.89 72 ASP A N 1
ATOM 573 C CA . ASP A 1 72 ? -9.005 30.237 7.187 1.00 26.89 72 ASP A CA 1
ATOM 574 C C . ASP A 1 72 ? -9.871 29.074 7.682 1.00 26.89 72 ASP A C 1
ATOM 576 O O . ASP A 1 72 ? -10.374 28.280 6.897 1.00 26.89 72 ASP A O 1
ATOM 580 N N . VAL A 1 73 ? -10.090 29.013 9.004 1.00 27.17 73 VAL A N 1
ATOM 581 C CA . VAL A 1 73 ? -11.450 28.897 9.574 1.00 27.17 73 VAL A CA 1
ATOM 582 C C . VAL A 1 73 ? -11.444 29.571 10.955 1.00 27.17 73 VAL A C 1
ATOM 584 O O . VAL A 1 73 ? -11.143 28.939 11.966 1.00 27.17 73 VAL A O 1
ATOM 587 N N . VAL A 1 74 ? -11.765 30.863 11.007 1.00 27.14 74 VAL A N 1
ATOM 588 C CA . VAL A 1 74 ? -12.307 31.502 12.214 1.00 27.14 74 VAL A CA 1
ATOM 589 C C . VAL A 1 74 ? -13.612 32.160 11.800 1.00 27.14 74 VAL A C 1
ATOM 591 O O . VAL A 1 74 ? -13.594 33.252 11.250 1.00 27.14 74 VAL A O 1
ATOM 594 N N . ALA A 1 75 ? -14.719 31.451 12.009 1.00 25.67 75 ALA A N 1
ATOM 595 C CA . ALA A 1 75 ? -15.939 31.984 12.607 1.00 25.67 75 ALA A CA 1
ATOM 596 C C . ALA A 1 75 ? -17.000 30.873 12.688 1.00 25.67 75 ALA A C 1
ATOM 598 O O . ALA A 1 75 ? -17.379 30.271 11.687 1.00 25.67 75 ALA A O 1
ATOM 599 N N . THR A 1 76 ? -17.469 30.695 13.922 1.00 25.00 76 THR A N 1
ATOM 600 C CA . THR A 1 76 ? -18.791 30.200 14.328 1.00 25.00 76 THR A CA 1
ATOM 601 C C . THR A 1 76 ? -18.965 28.689 14.583 1.00 25.00 76 THR A C 1
ATOM 603 O O . THR A 1 76 ? -18.894 27.839 13.704 1.00 25.00 76 THR A O 1
ATOM 606 N N . GLU A 1 77 ? -19.274 28.449 15.863 1.00 25.72 77 GLU A N 1
ATOM 607 C CA . GLU A 1 77 ? -19.935 27.312 16.519 1.00 25.72 77 GLU A CA 1
ATOM 608 C C . GLU A 1 77 ? -19.087 26.202 17.161 1.00 25.72 77 GLU A C 1
ATOM 610 O O . GLU A 1 77 ? -18.493 25.318 16.546 1.00 25.72 77 GLU A O 1
ATOM 615 N N . ALA A 1 78 ? -19.104 26.263 18.494 1.00 36.09 78 ALA A N 1
ATOM 616 C CA . ALA A 1 78 ? -18.653 25.254 19.425 1.00 36.09 78 ALA A CA 1
ATOM 617 C C . ALA A 1 78 ? -19.518 23.986 19.339 1.00 36.09 78 ALA A C 1
ATOM 619 O O . ALA A 1 78 ? -20.731 24.064 19.511 1.00 36.09 78 ALA A O 1
ATOM 620 N N . LYS A 1 79 ? -18.879 22.817 19.171 1.00 29.28 79 LYS A N 1
ATOM 621 C CA . LYS A 1 79 ? -19.286 21.523 19.758 1.00 29.28 79 LYS A CA 1
ATOM 622 C C . LYS A 1 79 ? -18.202 20.455 19.525 1.00 29.28 79 LYS A C 1
ATOM 624 O O . LYS A 1 79 ? -17.783 20.213 18.401 1.00 29.28 79 LYS A O 1
ATOM 629 N N . SER A 1 80 ? -17.766 19.845 20.632 1.00 29.39 80 SER A N 1
ATOM 630 C CA . SER A 1 80 ? -16.947 18.627 20.787 1.00 29.39 80 SER A CA 1
ATOM 631 C C . SER A 1 80 ? -15.656 18.497 19.955 1.00 29.39 80 SER A C 1
ATOM 633 O O . SER A 1 80 ? -15.650 18.115 18.785 1.00 29.39 80 SER A O 1
ATOM 635 N N . LYS A 1 81 ? -14.505 18.711 20.613 1.00 33.75 81 LYS A N 1
ATOM 636 C CA . LYS A 1 81 ? -13.188 18.280 20.120 1.00 33.75 81 LYS A CA 1
ATOM 637 C C . LYS A 1 81 ? -13.114 16.746 20.123 1.00 33.75 81 LYS A C 1
ATOM 639 O O . LYS A 1 81 ? -12.554 16.156 21.043 1.00 33.75 81 LYS A O 1
ATOM 644 N N . SER A 1 82 ? -13.588 16.101 19.059 1.00 39.16 82 SER A N 1
ATOM 645 C CA . SER A 1 82 ? -13.052 14.790 18.692 1.00 39.16 82 SER A CA 1
ATOM 646 C C . SER A 1 82 ? -11.579 14.989 18.338 1.00 39.16 82 SER A C 1
ATOM 648 O O . SER A 1 82 ? -11.225 15.705 17.395 1.00 39.16 82 SER A O 1
ATOM 650 N N . LYS A 1 83 ? -10.701 14.449 19.185 1.00 41.50 83 LYS A N 1
ATOM 651 C CA . LYS A 1 83 ? -9.250 14.501 19.028 1.00 41.50 83 LYS A CA 1
ATOM 652 C C . LYS A 1 83 ? -8.927 13.820 17.699 1.00 41.50 83 LYS A C 1
ATOM 654 O O . LYS A 1 83 ? -9.023 12.602 17.604 1.00 41.50 83 LYS A O 1
ATOM 659 N N . ARG A 1 84 ? -8.601 14.602 16.661 1.00 43.16 84 ARG A N 1
ATOM 660 C CA . ARG A 1 84 ? -8.169 14.058 15.367 1.00 43.16 84 ARG A CA 1
ATOM 661 C C . ARG A 1 84 ? -7.040 13.072 15.647 1.00 43.16 84 ARG A C 1
ATOM 663 O O . ARG A 1 84 ? -5.991 13.480 16.137 1.00 43.16 84 ARG A O 1
ATOM 670 N N . VAL A 1 85 ? -7.277 11.790 15.385 1.00 48.78 85 VAL A N 1
ATOM 671 C CA . VAL A 1 85 ? -6.249 10.751 15.442 1.00 48.78 85 VAL A CA 1
ATOM 672 C C . VAL A 1 85 ? -5.345 10.986 14.236 1.00 48.78 85 VAL A C 1
ATOM 674 O O . VAL A 1 85 ? -5.550 10.434 13.161 1.00 48.78 85 VAL A O 1
ATOM 677 N N . ALA A 1 86 ? -4.416 11.925 14.380 1.00 56.53 86 ALA A N 1
ATOM 678 C CA . ALA A 1 86 ? -3.389 12.198 13.395 1.00 56.53 86 ALA A CA 1
ATOM 679 C C . ALA A 1 86 ? -2.151 11.349 13.709 1.00 56.53 86 ALA A C 1
ATOM 681 O O . ALA A 1 86 ? -1.913 10.945 14.852 1.00 56.53 86 ALA A O 1
ATOM 682 N N . VAL A 1 87 ? -1.358 11.060 12.677 1.00 68.50 87 VAL A N 1
ATOM 683 C CA . VAL A 1 87 ? -0.042 10.430 12.827 1.00 68.50 87 VAL A CA 1
ATOM 684 C C . VAL A 1 87 ? 0.913 11.474 13.418 1.00 68.50 87 VAL A C 1
ATOM 686 O O . VAL A 1 87 ? 1.673 12.127 12.708 1.00 68.50 87 VAL A O 1
ATOM 689 N N . ASP A 1 88 ? 0.810 11.675 14.729 1.00 81.31 88 ASP A N 1
ATOM 690 C CA . ASP A 1 88 ? 1.561 12.683 15.474 1.00 81.31 88 ASP A CA 1
ATOM 691 C C . ASP A 1 88 ? 2.906 12.137 15.978 1.00 81.31 88 ASP A C 1
ATOM 693 O O . ASP A 1 88 ? 3.134 10.929 16.052 1.00 81.31 88 ASP A O 1
ATOM 697 N N . HIS A 1 89 ? 3.800 13.018 16.435 1.00 81.62 89 HIS A N 1
ATOM 698 C CA . HIS A 1 89 ? 5.041 12.605 17.110 1.00 81.62 89 HIS A CA 1
ATOM 699 C C . HIS A 1 89 ? 4.775 11.643 18.287 1.00 81.62 89 HIS A C 1
ATOM 701 O O . HIS A 1 89 ? 5.499 10.669 18.491 1.00 81.62 89 HIS A O 1
ATOM 707 N N . VAL A 1 90 ? 3.676 11.865 19.016 1.00 83.81 90 VAL A N 1
ATOM 708 C CA . VAL A 1 90 ? 3.228 11.000 20.120 1.00 83.81 90 VAL A CA 1
ATOM 709 C C . VAL A 1 90 ? 2.892 9.584 19.633 1.00 83.81 90 VAL A C 1
ATOM 711 O O . VAL A 1 90 ? 3.144 8.615 20.350 1.00 83.81 90 VAL A O 1
ATOM 714 N N . PHE A 1 91 ? 2.357 9.437 18.415 1.00 84.50 91 PHE A N 1
ATOM 715 C CA . PHE A 1 91 ? 2.099 8.126 17.817 1.00 84.50 91 PHE A CA 1
ATOM 716 C C . PHE A 1 91 ? 3.408 7.366 17.592 1.00 84.50 91 PHE A C 1
ATOM 718 O O . PHE A 1 91 ? 3.519 6.218 18.015 1.00 84.50 91 PHE A O 1
ATOM 725 N N . PHE A 1 92 ? 4.423 8.013 17.010 1.00 86.88 92 PHE A N 1
ATOM 726 C CA . PHE A 1 92 ? 5.728 7.382 16.791 1.00 86.88 92 PHE A CA 1
ATOM 727 C C . PHE A 1 92 ? 6.434 7.013 18.096 1.00 86.88 92 PHE A C 1
ATOM 729 O O . PHE A 1 92 ? 7.060 5.957 18.172 1.00 86.88 92 PHE A O 1
ATOM 736 N N . GLU A 1 93 ? 6.306 7.830 19.142 1.00 88.31 93 GLU A N 1
ATOM 737 C CA . GLU A 1 93 ? 6.866 7.505 20.454 1.00 88.31 93 GLU A CA 1
ATOM 738 C C . GLU A 1 93 ? 6.206 6.254 21.060 1.00 88.31 93 GLU A C 1
ATOM 740 O O . GLU A 1 93 ? 6.895 5.350 21.543 1.00 88.31 93 GLU A O 1
ATOM 745 N N . ARG A 1 94 ? 4.870 6.161 20.988 1.00 88.06 94 ARG A N 1
ATOM 746 C CA . ARG A 1 94 ? 4.110 4.982 21.440 1.00 88.06 94 ARG A CA 1
ATOM 747 C C . ARG A 1 94 ? 4.436 3.748 20.605 1.00 88.06 94 ARG A C 1
ATOM 749 O O . ARG A 1 94 ? 4.701 2.687 21.167 1.00 88.06 94 ARG A O 1
ATOM 756 N N . LEU A 1 95 ? 4.492 3.899 19.284 1.00 89.12 95 LEU A N 1
ATOM 757 C CA . LEU A 1 95 ? 4.855 2.829 18.361 1.00 89.12 95 LEU A CA 1
ATOM 758 C C . LEU A 1 95 ? 6.266 2.310 18.646 1.00 89.12 95 LEU A C 1
ATOM 760 O O . LEU A 1 95 ? 6.458 1.103 18.688 1.00 89.12 95 LEU A O 1
ATOM 764 N N . LYS A 1 96 ? 7.240 3.189 18.912 1.00 89.00 96 LYS A N 1
ATOM 765 C CA . LYS A 1 96 ? 8.614 2.794 19.261 1.00 89.00 96 LYS A CA 1
ATOM 766 C C . LYS A 1 96 ? 8.667 1.977 20.554 1.00 89.00 96 LYS A C 1
ATOM 768 O O . LYS A 1 96 ? 9.420 1.008 20.623 1.00 89.00 96 LYS A O 1
ATOM 773 N N . LYS A 1 97 ? 7.866 2.337 21.566 1.00 87.81 97 LYS A N 1
ATOM 774 C CA . LYS A 1 97 ? 7.747 1.558 22.813 1.00 87.81 97 LYS A CA 1
ATOM 775 C C . LYS A 1 97 ? 7.176 0.163 22.539 1.00 87.81 97 LYS A C 1
ATOM 777 O O . LYS A 1 97 ? 7.759 -0.813 22.996 1.00 87.81 97 LYS A O 1
ATOM 782 N N . LEU A 1 98 ? 6.114 0.064 21.735 1.00 89.19 98 LEU A N 1
ATOM 783 C CA . LEU A 1 98 ? 5.539 -1.224 21.322 1.00 89.19 98 LEU A CA 1
ATOM 784 C C . LEU A 1 98 ? 6.518 -2.052 20.478 1.00 89.19 98 LEU A C 1
ATOM 786 O O . LEU A 1 98 ? 6.682 -3.242 20.725 1.00 89.19 98 LEU A O 1
ATOM 790 N N . LEU A 1 99 ? 7.241 -1.427 19.544 1.00 87.12 99 LEU A N 1
ATOM 791 C CA . LEU A 1 99 ? 8.249 -2.103 18.724 1.00 87.12 99 LEU A CA 1
ATOM 792 C C . LEU A 1 99 ? 9.380 -2.690 19.571 1.00 87.12 99 LEU A C 1
ATOM 794 O O . LEU A 1 99 ? 9.841 -3.784 19.275 1.00 87.12 99 LEU A O 1
ATOM 798 N N . LYS A 1 100 ? 9.806 -1.991 20.631 1.00 86.69 100 LYS A N 1
ATOM 799 C CA . LYS A 1 100 ? 10.835 -2.490 21.556 1.00 86.69 100 LYS A CA 1
ATOM 800 C C . LYS A 1 100 ? 10.374 -3.737 22.322 1.00 86.69 100 LYS A C 1
ATOM 802 O O . LYS A 1 100 ? 11.205 -4.563 22.675 1.00 86.69 100 LYS A O 1
ATOM 807 N N . ILE A 1 101 ? 9.072 -3.874 22.575 1.00 85.50 101 ILE A N 1
ATOM 808 C CA . ILE A 1 101 ? 8.490 -5.059 23.226 1.00 85.50 101 ILE A CA 1
ATOM 809 C C . ILE A 1 101 ? 8.389 -6.215 22.224 1.00 85.50 101 ILE A C 1
ATOM 811 O O . ILE A 1 101 ? 8.762 -7.344 22.529 1.00 85.50 101 ILE A O 1
ATOM 815 N N . VAL A 1 102 ? 7.912 -5.924 21.013 1.00 84.88 102 VAL A N 1
ATOM 816 C CA . VAL A 1 102 ? 7.701 -6.923 19.957 1.00 84.88 102 VAL A CA 1
ATOM 817 C C . VAL A 1 102 ? 9.028 -7.443 19.384 1.00 84.88 102 VAL A C 1
ATOM 819 O O . VAL A 1 102 ? 9.141 -8.626 19.074 1.00 84.88 102 VAL A O 1
ATOM 822 N N . ILE A 1 103 ? 10.045 -6.584 19.272 1.00 83.62 103 ILE A N 1
ATOM 823 C CA . ILE A 1 103 ? 11.388 -6.904 18.770 1.00 83.62 103 ILE A CA 1
ATOM 824 C C . ILE A 1 103 ? 12.413 -6.483 19.841 1.00 83.62 103 ILE A C 1
ATOM 826 O O . ILE A 1 103 ? 12.962 -5.379 19.779 1.00 83.62 103 ILE A O 1
ATOM 830 N N . PRO A 1 104 ? 12.689 -7.339 20.841 1.00 74.38 104 PRO A N 1
ATOM 831 C CA . PRO A 1 104 ? 13.515 -6.970 21.993 1.00 74.38 104 PRO A CA 1
ATOM 832 C C . PRO A 1 104 ? 15.008 -6.808 21.665 1.00 74.38 104 PRO A C 1
ATOM 834 O O . PRO A 1 104 ? 15.725 -6.128 22.398 1.00 74.38 104 PRO A O 1
ATOM 837 N N . GLY A 1 105 ? 15.501 -7.392 20.564 1.00 74.94 105 GLY A N 1
ATOM 838 C CA . GLY A 1 105 ? 16.894 -7.220 20.143 1.00 74.94 105 GLY A CA 1
ATOM 839 C C . GLY A 1 105 ? 17.335 -8.076 18.953 1.00 74.94 105 GLY A C 1
ATOM 840 O O . GLY A 1 105 ? 16.577 -8.889 18.428 1.00 74.94 105 GLY A O 1
ATOM 841 N N . ILE A 1 106 ? 18.599 -7.908 18.555 1.00 68.44 106 ILE A N 1
ATOM 842 C CA . ILE A 1 106 ? 19.225 -8.504 17.353 1.00 68.44 106 ILE A CA 1
ATOM 843 C C . ILE A 1 106 ? 19.375 -10.036 17.455 1.00 68.44 106 ILE A C 1
ATOM 845 O O . ILE A 1 106 ? 19.391 -10.731 16.447 1.00 68.44 106 ILE A O 1
ATOM 849 N N . LYS A 1 107 ? 19.429 -10.589 18.673 1.00 74.31 107 LYS A N 1
ATOM 850 C CA . LYS A 1 107 ? 19.477 -12.046 18.919 1.00 74.31 107 LYS A CA 1
ATOM 851 C C . LYS A 1 107 ? 18.094 -12.705 19.047 1.00 74.31 107 LYS A C 1
ATOM 853 O O . LYS A 1 107 ? 18.000 -13.873 19.408 1.00 74.31 107 LYS A O 1
ATOM 858 N N . SER A 1 108 ? 17.016 -11.961 18.812 1.00 79.50 108 SER A N 1
ATOM 859 C CA . SER A 1 108 ? 15.652 -12.480 18.936 1.00 79.50 108 SER A CA 1
ATOM 860 C C . SER A 1 108 ? 15.243 -13.295 17.699 1.00 79.50 108 SER A C 1
ATOM 862 O O . SER A 1 108 ? 15.711 -13.037 16.586 1.00 79.50 108 SER A O 1
ATOM 864 N N . LYS A 1 109 ? 14.351 -14.279 17.880 1.00 79.56 109 LYS A N 1
ATOM 865 C CA . LYS A 1 109 ? 13.803 -15.092 16.772 1.00 79.56 109 LYS A CA 1
ATOM 866 C C . LYS A 1 109 ? 13.076 -14.206 15.753 1.00 79.56 109 LYS A C 1
ATOM 868 O O . LYS A 1 109 ? 13.104 -14.465 14.556 1.00 79.56 109 LYS A O 1
ATOM 873 N N . GLU A 1 110 ? 12.467 -13.139 16.250 1.00 81.44 110 GLU A N 1
ATOM 874 C CA . GLU A 1 110 ? 11.744 -12.106 15.522 1.00 81.44 110 GLU A CA 1
ATOM 875 C C . GLU A 1 110 ? 12.675 -11.332 14.583 1.00 81.44 110 GLU A C 1
ATOM 877 O O . GLU A 1 110 ? 12.366 -11.159 13.405 1.00 81.44 110 GLU A O 1
ATOM 882 N N . PHE A 1 111 ? 13.847 -10.924 15.080 1.00 83.25 111 PHE A N 1
ATOM 883 C CA . PHE A 1 111 ? 14.854 -10.247 14.267 1.00 83.25 111 PHE A CA 1
ATOM 884 C C . PHE A 1 111 ? 15.399 -11.155 13.163 1.00 83.25 111 PHE A C 1
ATOM 886 O O . PHE A 1 111 ? 15.547 -10.715 12.025 1.00 83.25 111 PHE A O 1
ATOM 893 N N . TRP A 1 112 ? 15.645 -12.434 13.461 1.00 86.44 112 TRP A N 1
ATOM 894 C CA . TRP A 1 112 ? 16.100 -13.383 12.444 1.00 86.44 112 TRP A CA 1
ATOM 895 C C . TRP A 1 112 ? 15.036 -13.624 11.368 1.00 86.44 112 TRP A C 1
ATOM 897 O O . TRP A 1 112 ? 15.350 -13.649 10.180 1.00 86.44 112 TRP A O 1
ATOM 907 N N . LEU A 1 113 ? 13.761 -13.709 11.757 1.00 84.81 113 LEU A N 1
ATOM 908 C CA . LEU A 1 113 ? 12.654 -13.839 10.812 1.00 84.81 113 LEU A CA 1
ATOM 909 C C . LEU A 1 113 ? 12.520 -12.595 9.913 1.00 84.81 113 LEU A C 1
ATOM 911 O O . LEU A 1 113 ? 12.315 -12.739 8.710 1.00 84.81 113 LEU A O 1
ATOM 915 N N . LEU A 1 114 ? 12.716 -11.389 10.461 1.00 86.12 114 LEU A N 1
ATOM 916 C CA . LEU A 1 114 ? 12.779 -10.140 9.686 1.00 86.12 114 LEU A CA 1
ATOM 917 C C . LEU A 1 114 ? 13.990 -10.082 8.750 1.00 86.12 114 LEU A C 1
ATOM 919 O O . LEU A 1 114 ? 13.876 -9.613 7.617 1.00 86.12 114 LEU A O 1
ATOM 923 N N . PHE A 1 115 ? 15.145 -10.565 9.204 1.00 88.56 115 PHE A N 1
ATOM 924 C CA . PHE A 1 115 ? 16.348 -10.637 8.384 1.00 88.56 115 PHE A CA 1
ATOM 925 C C . PHE A 1 115 ? 16.142 -11.583 7.201 1.00 88.56 115 PHE A C 1
ATOM 927 O O . PHE A 1 115 ? 16.365 -11.194 6.057 1.00 88.56 115 PHE A O 1
ATOM 934 N N . VAL A 1 116 ? 15.647 -12.799 7.441 1.00 89.88 116 VAL A N 1
ATOM 935 C CA . VAL A 1 116 ? 15.336 -13.752 6.367 1.00 89.88 116 VAL A CA 1
ATOM 936 C C . VAL A 1 116 ? 14.279 -13.166 5.424 1.00 89.88 116 VAL A C 1
ATOM 938 O O . VAL A 1 116 ? 14.466 -13.224 4.212 1.00 89.88 116 VAL A O 1
ATOM 941 N N . HIS A 1 117 ? 13.242 -12.499 5.946 1.00 88.94 117 HIS A N 1
ATOM 942 C CA . HIS A 1 117 ? 12.245 -11.815 5.118 1.00 88.94 117 HIS A CA 1
ATOM 943 C C . HIS A 1 117 ? 12.899 -10.753 4.220 1.00 88.94 117 HIS A C 1
ATOM 945 O O . HIS A 1 117 ? 12.689 -10.770 3.012 1.00 88.94 117 HIS A O 1
ATOM 951 N N . SER A 1 118 ? 13.771 -9.898 4.770 1.00 88.94 118 SER A N 1
ATOM 952 C CA . SER A 1 118 ? 14.530 -8.890 4.005 1.00 88.94 118 SER A CA 1
ATOM 953 C C . SER A 1 118 ? 15.341 -9.510 2.866 1.00 88.94 118 SER A C 1
ATOM 955 O O . SER A 1 118 ? 15.340 -8.993 1.752 1.00 88.94 118 SER A O 1
ATOM 957 N N . ASN A 1 119 ? 16.016 -10.631 3.129 1.00 90.31 119 ASN A N 1
ATOM 958 C CA . ASN A 1 119 ? 16.801 -11.332 2.114 1.00 90.31 119 ASN A CA 1
ATOM 959 C C . ASN A 1 119 ? 15.909 -11.893 0.999 1.00 90.31 119 ASN A C 1
ATOM 961 O O . ASN A 1 119 ? 16.243 -11.749 -0.175 1.00 90.31 119 ASN A O 1
ATOM 965 N N . PHE A 1 120 ? 14.746 -12.459 1.338 1.00 90.88 120 PHE A N 1
ATOM 966 C CA . PHE A 1 120 ? 13.768 -12.903 0.342 1.00 90.88 120 PHE A CA 1
ATOM 967 C C . PHE A 1 120 ? 13.208 -11.744 -0.495 1.00 90.88 120 PHE A C 1
ATOM 969 O O . PHE A 1 120 ? 12.946 -11.938 -1.681 1.00 90.88 120 PHE A O 1
ATOM 976 N N . LEU A 1 121 ? 13.056 -10.536 0.070 1.00 88.75 121 LEU A N 1
ATOM 977 C CA . LEU A 1 121 ? 12.694 -9.357 -0.725 1.00 88.75 121 LEU A CA 1
ATOM 978 C C . LEU A 1 121 ? 13.779 -9.026 -1.753 1.00 88.75 121 LEU A C 1
ATOM 980 O O . LEU A 1 121 ? 13.465 -8.839 -2.922 1.00 88.75 121 LEU A O 1
ATOM 984 N N . VAL A 1 122 ? 15.047 -8.985 -1.338 1.00 88.88 122 VAL A N 1
ATOM 985 C CA . VAL A 1 122 ? 16.162 -8.704 -2.257 1.00 88.88 122 VAL A CA 1
ATOM 986 C C . VAL A 1 122 ? 16.236 -9.769 -3.352 1.00 88.88 122 VAL A C 1
ATOM 988 O O . VAL A 1 122 ? 16.343 -9.435 -4.531 1.00 88.88 122 VAL A O 1
ATOM 991 N N . PHE A 1 123 ? 16.112 -11.045 -2.980 1.00 91.31 123 PHE A N 1
ATOM 992 C CA . PHE A 1 123 ? 16.092 -12.155 -3.930 1.00 91.31 123 PHE A CA 1
ATOM 993 C C . PHE A 1 123 ? 14.941 -12.033 -4.936 1.00 91.31 123 PHE A C 1
ATOM 995 O O . PHE A 1 123 ? 15.156 -12.189 -6.138 1.00 91.31 123 PHE A O 1
ATOM 1002 N N . ARG A 1 124 ? 13.738 -11.667 -4.473 1.00 90.44 124 ARG A N 1
ATOM 1003 C CA . ARG A 1 124 ? 12.591 -11.380 -5.346 1.00 90.44 124 ARG A CA 1
ATOM 1004 C C . ARG A 1 124 ? 12.907 -10.282 -6.352 1.00 90.44 124 ARG A C 1
ATOM 1006 O O . ARG A 1 124 ? 12.615 -10.458 -7.531 1.00 90.44 124 ARG A O 1
ATOM 1013 N N . THR A 1 125 ? 13.458 -9.157 -5.904 1.00 89.00 125 THR A N 1
ATOM 1014 C CA . THR A 1 125 ? 13.744 -8.032 -6.800 1.00 89.00 125 THR A CA 1
ATOM 1015 C C . THR A 1 125 ? 14.807 -8.419 -7.831 1.00 89.00 125 THR A C 1
ATOM 1017 O O . THR A 1 125 ? 14.650 -8.106 -9.008 1.00 89.00 125 THR A O 1
ATOM 1020 N N . ILE A 1 126 ? 15.834 -9.185 -7.442 1.00 89.25 126 ILE A N 1
ATOM 1021 C CA . ILE A 1 126 ? 16.839 -9.718 -8.377 1.00 89.25 126 ILE A CA 1
ATOM 1022 C C . ILE A 1 126 ? 16.197 -10.651 -9.412 1.00 89.25 126 ILE A C 1
ATOM 1024 O O . ILE A 1 126 ? 16.463 -10.504 -10.604 1.00 89.25 126 ILE A O 1
ATOM 1028 N N . LEU A 1 127 ? 15.329 -11.576 -8.988 1.00 90.44 127 LEU A N 1
ATOM 1029 C CA . LEU A 1 127 ? 14.596 -12.449 -9.909 1.00 90.44 127 LEU A CA 1
ATOM 1030 C C . LEU A 1 127 ? 13.709 -11.644 -10.864 1.00 90.44 127 LEU A C 1
ATOM 1032 O O . LEU A 1 127 ? 13.705 -11.922 -12.056 1.00 90.44 127 LEU A O 1
ATOM 1036 N N . SER A 1 128 ? 13.009 -10.620 -10.370 1.00 88.94 128 SER A N 1
ATOM 1037 C CA . SER A 1 128 ? 12.175 -9.737 -11.196 1.00 88.94 128 SER A CA 1
ATOM 1038 C C . SER A 1 128 ? 12.997 -9.019 -12.269 1.00 88.94 128 SER A C 1
ATOM 1040 O O . SER A 1 128 ? 12.603 -8.973 -13.432 1.00 88.94 128 SER A O 1
ATOM 1042 N N . VAL A 1 129 ? 14.166 -8.497 -11.893 1.00 87.06 129 VAL A N 1
ATOM 1043 C CA . VAL A 1 129 ? 15.117 -7.875 -12.822 1.00 87.06 129 VAL A CA 1
ATOM 1044 C C . VAL A 1 129 ? 15.621 -8.880 -13.862 1.00 87.06 129 VAL A C 1
ATOM 1046 O O . VAL A 1 129 ? 15.727 -8.554 -15.044 1.00 87.06 129 VAL A O 1
ATOM 1049 N N . TYR A 1 130 ? 15.936 -10.102 -13.433 1.00 90.19 130 TYR A N 1
ATOM 1050 C CA . TYR A 1 130 ? 16.428 -11.156 -14.314 1.00 90.19 130 TYR A CA 1
ATOM 1051 C C . TYR A 1 130 ? 15.367 -11.607 -15.324 1.00 90.19 130 TYR A C 1
ATOM 1053 O O . TYR A 1 130 ? 15.674 -11.749 -16.506 1.00 90.19 130 TYR A O 1
ATOM 1061 N N . VAL A 1 131 ? 14.118 -11.774 -14.880 1.00 91.44 131 VAL A N 1
ATOM 1062 C CA . VAL A 1 131 ? 12.977 -12.093 -15.750 1.00 91.44 131 VAL A CA 1
ATOM 1063 C C . VAL A 1 131 ? 12.786 -10.999 -16.800 1.00 91.44 131 VAL A C 1
ATOM 1065 O O . VAL A 1 131 ? 12.709 -11.320 -17.979 1.00 91.44 131 VAL A O 1
ATOM 1068 N N . ALA A 1 132 ? 12.845 -9.719 -16.417 1.00 89.06 132 ALA A N 1
ATOM 1069 C CA . ALA A 1 132 ? 12.743 -8.613 -17.373 1.00 89.06 132 ALA A CA 1
ATOM 1070 C C . ALA A 1 132 ? 13.877 -8.611 -18.422 1.00 89.06 132 ALA A C 1
ATOM 1072 O O . ALA A 1 132 ? 13.652 -8.299 -19.592 1.00 89.06 1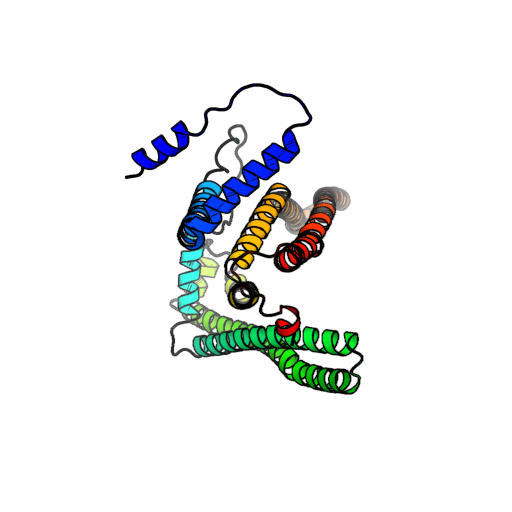32 ALA A O 1
ATOM 1073 N N . ALA A 1 133 ? 15.102 -8.978 -18.031 1.00 88.12 133 ALA A N 1
ATOM 1074 C CA . ALA A 1 133 ? 16.214 -9.124 -18.972 1.00 88.12 133 ALA A CA 1
ATOM 1075 C C . ALA A 1 133 ? 16.014 -10.319 -19.922 1.00 88.12 133 ALA A C 1
ATOM 1077 O O . ALA A 1 133 ? 16.342 -10.238 -21.108 1.00 88.12 133 ALA A O 1
ATOM 1078 N N . LEU A 1 134 ? 15.462 -11.421 -19.411 1.00 90.75 134 LEU A N 1
ATOM 1079 C CA . LEU A 1 134 ? 15.154 -12.607 -20.199 1.00 90.75 134 LEU A CA 1
ATOM 1080 C C . LEU A 1 134 ? 14.017 -12.345 -21.197 1.00 90.75 134 LEU A C 1
ATOM 1082 O O . LEU A 1 134 ? 14.150 -12.730 -22.356 1.00 90.75 134 LEU A O 1
ATOM 1086 N N . ASP A 1 135 ? 12.973 -11.617 -20.791 1.00 91.25 135 ASP A N 1
ATOM 1087 C CA . ASP A 1 135 ? 11.896 -11.150 -21.675 1.00 91.25 135 ASP A CA 1
ATOM 1088 C C . ASP A 1 135 ? 12.466 -10.353 -22.855 1.00 91.25 135 ASP A C 1
ATOM 1090 O O . ASP A 1 135 ? 12.150 -10.629 -24.013 1.00 91.25 135 ASP A O 1
ATOM 1094 N N . GLY A 1 136 ? 13.386 -9.418 -22.583 1.00 89.50 136 GLY A N 1
ATOM 1095 C CA . GLY A 1 136 ? 14.073 -8.649 -23.623 1.00 89.50 136 GLY A CA 1
ATOM 1096 C C . GLY A 1 136 ? 14.852 -9.526 -24.612 1.00 89.50 136 GLY A C 1
ATOM 1097 O O . GLY A 1 136 ? 14.779 -9.309 -25.824 1.00 89.50 136 GLY A O 1
ATOM 1098 N N . ARG A 1 137 ? 15.551 -10.560 -24.123 1.00 90.31 137 ARG A N 1
ATOM 1099 C CA . ARG A 1 137 ? 16.284 -11.517 -24.972 1.00 90.31 137 ARG A CA 1
ATOM 1100 C C . ARG A 1 137 ? 15.362 -12.380 -25.823 1.00 90.31 137 ARG A C 1
ATOM 1102 O O . ARG A 1 137 ? 15.650 -12.581 -27.000 1.00 90.31 137 ARG A O 1
ATOM 1109 N N . ILE A 1 138 ? 14.256 -12.857 -25.256 1.00 93.06 138 ILE A N 1
ATOM 1110 C CA . ILE A 1 138 ? 13.259 -13.656 -25.977 1.00 93.06 138 ILE A CA 1
ATOM 1111 C C . ILE A 1 138 ? 12.634 -12.823 -27.101 1.00 93.06 138 ILE A C 1
ATOM 1113 O O . ILE A 1 138 ? 12.557 -13.291 -28.236 1.00 93.06 138 ILE A O 1
ATOM 1117 N N . VAL A 1 139 ? 12.260 -11.569 -26.821 1.00 92.69 139 VAL A N 1
ATOM 1118 C CA . VAL A 1 139 ? 11.730 -10.643 -27.836 1.00 92.69 139 VAL A CA 1
ATOM 1119 C C . VAL A 1 139 ? 12.776 -10.348 -28.916 1.00 92.69 139 VAL A C 1
ATOM 1121 O O . VAL A 1 139 ? 12.456 -10.359 -30.102 1.00 92.69 139 VAL A O 1
ATOM 1124 N N . SER A 1 140 ? 14.042 -10.152 -28.540 1.00 88.94 140 SER A N 1
ATOM 1125 C CA . SER A 1 140 ? 15.143 -9.956 -29.494 1.00 88.94 140 SER A CA 1
ATOM 1126 C C . SER A 1 140 ? 15.351 -11.178 -30.404 1.00 88.94 140 SER A C 1
ATOM 1128 O O . SER A 1 140 ? 15.473 -11.030 -31.621 1.00 88.94 140 SER A O 1
ATOM 1130 N N . ALA A 1 141 ? 15.320 -12.396 -29.849 1.00 90.94 141 ALA A N 1
ATOM 1131 C CA . ALA A 1 141 ? 15.425 -13.641 -30.614 1.00 90.94 141 ALA A CA 1
ATOM 1132 C C . ALA A 1 141 ? 14.236 -13.844 -31.568 1.00 90.94 141 ALA A C 1
ATOM 1134 O O . ALA A 1 141 ? 14.431 -14.272 -32.708 1.00 90.94 141 ALA A O 1
ATOM 1135 N N . LEU A 1 142 ? 13.027 -13.474 -31.126 1.00 92.00 142 LEU A N 1
ATOM 1136 C CA . LEU A 1 142 ? 11.814 -13.494 -31.941 1.00 92.00 142 LEU A CA 1
ATOM 1137 C C . LEU A 1 142 ? 11.937 -12.560 -33.153 1.00 92.00 142 LEU A C 1
ATOM 1139 O O . LEU A 1 142 ? 11.694 -12.988 -34.277 1.00 92.00 142 LEU A O 1
ATOM 1143 N N . VAL A 1 143 ? 12.373 -11.311 -32.946 1.00 92.75 143 VAL A N 1
ATOM 1144 C CA . VAL A 1 143 ? 12.552 -10.324 -34.030 1.00 92.75 143 VAL A CA 1
ATOM 1145 C C . VAL A 1 143 ? 13.646 -10.749 -35.019 1.00 92.75 143 VAL A C 1
ATOM 1147 O O . VAL A 1 143 ? 13.543 -10.465 -36.209 1.00 92.75 143 VAL A O 1
ATOM 1150 N N . ARG A 1 144 ? 14.679 -11.465 -34.556 1.00 88.44 144 ARG A N 1
ATOM 1151 C CA . ARG A 1 144 ? 15.765 -11.999 -35.401 1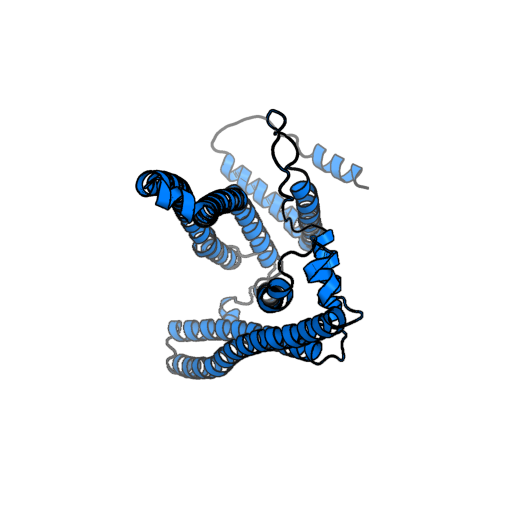.00 88.44 144 ARG A CA 1
ATOM 1152 C C . ARG A 1 144 ? 15.406 -13.296 -36.137 1.00 88.44 144 ARG A C 1
ATOM 1154 O O . ARG A 1 144 ? 16.212 -13.771 -36.930 1.00 88.44 144 ARG A O 1
ATOM 1161 N N . GLY A 1 145 ? 14.243 -13.891 -35.864 1.00 90.69 145 GLY A N 1
ATOM 1162 C CA . GLY A 1 145 ? 13.818 -15.151 -36.477 1.00 90.69 145 GLY A CA 1
ATOM 1163 C C . GLY A 1 145 ? 14.611 -16.386 -36.024 1.00 90.69 145 GLY A C 1
ATOM 1164 O O . GLY A 1 145 ? 14.548 -17.420 -36.688 1.00 90.69 145 GLY A O 1
ATOM 1165 N N . ASN A 1 146 ? 15.354 -16.322 -34.908 1.00 92.19 146 ASN A N 1
ATOM 1166 C CA . ASN A 1 146 ? 16.105 -17.478 -34.410 1.00 92.19 146 ASN A CA 1
ATOM 1167 C C . ASN A 1 146 ? 15.232 -18.363 -33.505 1.00 92.19 146 ASN A C 1
ATOM 1169 O O . ASN A 1 146 ? 15.170 -18.178 -32.288 1.00 92.19 146 ASN A O 1
ATOM 1173 N N . ALA A 1 147 ? 14.576 -19.359 -34.106 1.00 90.31 147 ALA A N 1
ATOM 1174 C CA . ALA A 1 147 ? 13.653 -20.255 -33.408 1.00 90.31 147 ALA A CA 1
ATOM 1175 C C . ALA A 1 147 ? 14.308 -21.065 -32.271 1.00 90.31 147 ALA A C 1
ATOM 1177 O O . ALA A 1 147 ? 13.654 -21.341 -31.265 1.00 90.31 147 ALA A O 1
ATOM 1178 N N . LYS A 1 148 ? 15.595 -21.431 -32.396 1.00 92.50 148 LYS A N 1
ATOM 1179 C CA . LYS A 1 148 ? 16.304 -22.220 -31.371 1.00 92.50 148 LYS A CA 1
ATOM 1180 C C . LYS A 1 148 ? 16.546 -21.410 -30.098 1.00 92.50 148 LYS A C 1
ATOM 1182 O O . LYS A 1 148 ? 16.262 -21.898 -29.003 1.00 92.50 148 LYS A O 1
ATOM 1187 N N . ASP A 1 149 ? 17.016 -20.172 -30.243 1.00 89.94 149 ASP A N 1
ATOM 1188 C CA . ASP A 1 149 ? 17.256 -19.268 -29.111 1.00 89.94 149 ASP A CA 1
ATOM 1189 C C . ASP A 1 149 ? 15.940 -18.843 -28.456 1.00 89.94 149 ASP A C 1
ATOM 1191 O O . ASP A 1 149 ? 15.853 -18.781 -27.232 1.00 89.94 149 ASP A O 1
ATOM 1195 N N . PHE A 1 150 ? 14.895 -18.618 -29.259 1.00 92.81 150 PHE A N 1
ATOM 1196 C CA . PHE A 1 150 ? 13.555 -18.324 -28.757 1.00 92.81 150 PHE A CA 1
ATOM 1197 C C . PHE A 1 150 ? 13.003 -19.470 -27.898 1.00 92.81 150 PHE A C 1
ATOM 1199 O O . PHE A 1 150 ? 12.581 -19.244 -26.764 1.00 92.81 150 PHE A O 1
ATOM 1206 N N . LEU A 1 151 ? 13.055 -20.710 -28.401 1.00 93.94 151 LEU A N 1
ATOM 1207 C CA . LEU A 1 151 ? 12.543 -21.873 -27.674 1.00 93.94 151 LEU A CA 1
ATOM 1208 C C . LEU A 1 151 ? 13.364 -22.156 -26.408 1.00 93.94 151 LEU A C 1
ATOM 1210 O O . LEU A 1 151 ? 12.796 -22.379 -25.342 1.00 93.94 151 LEU A O 1
ATOM 1214 N N . THR A 1 152 ? 14.695 -22.084 -26.497 1.00 92.81 152 THR A N 1
ATOM 1215 C CA . THR A 1 152 ? 15.585 -22.273 -25.337 1.00 92.81 152 THR A CA 1
ATOM 1216 C C . THR A 1 152 ? 15.356 -21.187 -24.283 1.00 92.81 152 THR A C 1
ATOM 1218 O O . THR A 1 152 ? 15.253 -21.488 -23.093 1.00 92.81 152 THR A O 1
ATOM 1221 N N . GLY A 1 153 ? 15.203 -19.930 -24.714 1.00 92.44 153 GLY A N 1
ATOM 1222 C CA . GLY A 1 153 ? 14.863 -18.806 -23.845 1.00 92.44 153 GLY A CA 1
ATOM 1223 C C . GLY A 1 153 ? 13.522 -19.001 -23.137 1.00 92.44 153 GLY A C 1
ATOM 1224 O O . GLY A 1 153 ? 13.430 -18.751 -21.939 1.00 92.44 153 GLY A O 1
ATOM 1225 N N . MET A 1 154 ? 12.513 -19.525 -23.836 1.00 92.81 154 MET A N 1
ATOM 1226 C CA . MET A 1 154 ? 11.195 -19.818 -23.266 1.00 92.81 154 MET A CA 1
ATOM 1227 C C . MET A 1 154 ? 11.243 -20.928 -22.206 1.00 92.81 154 MET A C 1
ATOM 1229 O O . MET A 1 154 ? 10.664 -20.777 -21.131 1.00 92.81 154 MET A O 1
ATOM 1233 N N . VAL A 1 155 ? 11.971 -22.020 -22.459 1.00 94.94 155 VAL A N 1
ATOM 1234 C CA . VAL A 1 155 ? 12.162 -23.102 -21.470 1.00 94.94 155 VAL A CA 1
ATOM 1235 C C . VAL A 1 155 ? 12.879 -22.577 -20.223 1.00 94.94 155 VAL A C 1
ATOM 1237 O O . VAL A 1 155 ? 12.480 -22.867 -19.091 1.00 94.94 155 VAL A O 1
ATOM 1240 N N . TRP A 1 156 ? 13.920 -21.766 -20.412 1.00 93.75 156 TRP A N 1
ATOM 1241 C CA . TRP A 1 156 ? 14.632 -21.142 -19.302 1.00 93.75 156 TRP A CA 1
ATOM 1242 C C . TRP A 1 156 ? 13.743 -20.175 -18.512 1.00 93.75 156 TRP A C 1
ATOM 1244 O O . TRP A 1 156 ? 13.755 -20.183 -17.282 1.00 93.75 156 TRP A O 1
ATOM 1254 N N . TRP A 1 157 ? 12.905 -19.400 -19.201 1.00 93.94 157 TRP A N 1
ATOM 1255 C CA . TRP A 1 157 ? 11.944 -18.490 -18.582 1.00 93.94 157 TRP A CA 1
ATOM 1256 C C . TRP A 1 157 ? 10.944 -19.229 -17.696 1.00 93.94 157 TRP A C 1
ATOM 1258 O O . TRP A 1 157 ? 10.761 -18.864 -16.534 1.00 93.94 157 TRP A O 1
ATOM 1268 N N . MET A 1 158 ? 10.390 -20.339 -18.191 1.00 94.19 158 MET A N 1
ATOM 1269 C CA . MET A 1 158 ? 9.513 -21.215 -17.406 1.00 94.19 158 MET A CA 1
ATOM 1270 C C . MET A 1 158 ? 10.229 -21.806 -16.185 1.00 94.19 158 MET A C 1
ATOM 1272 O O . MET A 1 158 ? 9.641 -21.918 -15.111 1.00 94.19 158 MET A O 1
ATOM 1276 N N . THR A 1 159 ? 11.514 -22.136 -16.322 1.00 94.19 159 THR A N 1
ATOM 1277 C CA . THR A 1 159 ? 12.325 -22.675 -15.221 1.00 94.19 159 THR A CA 1
ATOM 1278 C C . THR A 1 159 ? 12.539 -21.627 -14.127 1.00 94.19 159 THR A C 1
ATOM 1280 O O . THR A 1 159 ? 12.433 -21.944 -12.946 1.00 94.19 159 THR A O 1
ATOM 1283 N N . VAL A 1 160 ? 12.778 -20.365 -14.498 1.00 93.81 160 VAL A N 1
ATOM 1284 C CA . VAL A 1 160 ? 12.945 -19.235 -13.563 1.00 93.81 160 VAL A CA 1
ATOM 1285 C C . VAL A 1 160 ? 11.616 -18.788 -12.938 1.00 93.81 160 VAL A C 1
ATOM 1287 O O . VAL A 1 160 ? 11.601 -18.278 -11.813 1.00 93.81 160 VAL A O 1
ATOM 1290 N N . ALA A 1 161 ? 10.483 -19.043 -13.594 1.00 92.19 161 ALA A N 1
ATOM 1291 C CA . ALA A 1 161 ? 9.162 -18.774 -13.029 1.00 92.19 161 ALA A CA 1
ATOM 1292 C C . ALA A 1 161 ? 8.879 -19.600 -11.753 1.00 92.19 161 ALA A C 1
ATOM 1294 O O . ALA A 1 161 ? 8.208 -19.116 -10.838 1.00 92.19 161 ALA A O 1
ATOM 1295 N N . ILE A 1 162 ? 9.436 -20.811 -11.635 1.00 94.12 162 ILE A N 1
ATOM 1296 C CA . ILE A 1 162 ? 9.277 -21.676 -10.451 1.00 94.12 162 ILE A CA 1
ATOM 1297 C C . ILE A 1 162 ? 9.864 -21.025 -9.178 1.00 94.12 162 ILE A C 1
ATOM 1299 O O . ILE A 1 162 ? 9.114 -20.796 -8.225 1.00 94.12 162 ILE A O 1
ATOM 1303 N N . PRO A 1 163 ? 11.160 -20.652 -9.109 1.00 93.69 163 PRO A N 1
ATOM 1304 C CA . PRO A 1 163 ? 11.705 -19.975 -7.935 1.00 93.69 163 PRO A CA 1
ATOM 1305 C C . PRO A 1 163 ? 11.096 -18.583 -7.716 1.00 93.69 163 PRO A C 1
ATOM 1307 O O . PRO A 1 163 ? 10.983 -18.149 -6.567 1.00 93.69 163 PRO A O 1
ATOM 1310 N N . ALA A 1 164 ? 10.658 -17.886 -8.772 1.00 90.75 164 ALA A N 1
ATOM 1311 C CA . ALA A 1 164 ? 9.982 -16.593 -8.642 1.00 90.75 164 ALA A CA 1
ATOM 1312 C C . ALA A 1 164 ? 8.622 -16.712 -7.933 1.00 90.75 164 ALA A C 1
ATOM 1314 O O . ALA A 1 164 ? 8.346 -15.973 -6.981 1.00 90.75 164 ALA A O 1
ATOM 1315 N N . THR A 1 165 ? 7.791 -17.674 -8.340 1.00 93.06 165 THR A N 1
ATOM 1316 C CA . THR A 1 165 ? 6.494 -17.945 -7.699 1.00 93.06 165 THR A CA 1
ATOM 1317 C C . THR A 1 165 ? 6.666 -18.478 -6.278 1.00 93.06 165 THR A C 1
ATOM 1319 O O . THR A 1 165 ? 5.988 -17.997 -5.368 1.00 93.06 165 THR A O 1
ATOM 1322 N N . TYR A 1 166 ? 7.639 -19.367 -6.048 1.00 94.44 166 TYR A N 1
ATOM 1323 C CA . TYR A 1 166 ? 8.002 -19.831 -4.707 1.00 94.44 166 TYR A CA 1
ATOM 1324 C C . TYR A 1 166 ? 8.382 -18.669 -3.781 1.00 94.44 166 TYR A C 1
ATOM 1326 O O . TYR A 1 166 ? 7.851 -18.547 -2.679 1.00 94.44 166 TYR A O 1
ATOM 1334 N N . THR A 1 167 ? 9.250 -17.768 -4.246 1.00 93.19 167 THR A N 1
ATOM 1335 C CA . THR A 1 167 ? 9.683 -16.584 -3.489 1.00 93.19 167 THR A CA 1
ATOM 1336 C C . THR A 1 167 ? 8.506 -15.682 -3.126 1.00 93.19 167 THR A C 1
ATOM 1338 O O . THR A 1 167 ? 8.430 -15.179 -2.004 1.00 93.19 167 THR A O 1
ATOM 1341 N N . ASN A 1 168 ? 7.563 -15.483 -4.051 1.00 90.44 168 ASN A N 1
ATOM 1342 C CA . ASN A 1 168 ? 6.373 -14.681 -3.788 1.00 90.44 168 ASN A CA 1
ATOM 1343 C C . ASN A 1 168 ? 5.493 -15.304 -2.693 1.00 90.44 168 ASN A C 1
ATOM 1345 O O . ASN A 1 168 ? 5.109 -14.605 -1.756 1.00 90.44 168 ASN A O 1
ATOM 1349 N N . SER A 1 169 ? 5.232 -16.609 -2.773 1.00 93.25 169 SER A N 1
ATOM 1350 C CA . SER A 1 169 ? 4.458 -17.334 -1.758 1.00 93.25 169 SER A CA 1
ATOM 1351 C C . SER A 1 169 ? 5.171 -17.368 -0.405 1.00 93.25 169 SER A C 1
ATOM 1353 O O . SER A 1 169 ? 4.545 -17.148 0.633 1.00 93.25 169 SER A O 1
ATOM 1355 N N . MET A 1 170 ? 6.493 -17.563 -0.406 1.00 92.75 170 MET A N 1
ATOM 1356 C CA . MET A 1 170 ? 7.312 -17.566 0.805 1.00 92.75 170 MET A CA 1
ATOM 1357 C C . MET A 1 170 ? 7.283 -16.207 1.509 1.00 92.75 170 MET A C 1
ATOM 1359 O O . MET A 1 170 ? 7.168 -16.153 2.729 1.00 92.75 170 MET A O 1
ATOM 1363 N N . LEU A 1 171 ? 7.317 -15.096 0.768 1.00 90.81 171 LEU A N 1
ATOM 1364 C CA . LEU A 1 171 ? 7.194 -13.759 1.355 1.00 90.81 171 LEU A CA 1
ATOM 1365 C C . LEU A 1 171 ? 5.864 -13.558 2.086 1.00 90.81 171 LEU A C 1
ATOM 1367 O O . LEU A 1 171 ? 5.872 -13.014 3.190 1.00 90.81 171 LEU A O 1
ATOM 1371 N N . THR A 1 172 ? 4.750 -14.010 1.503 1.00 91.12 172 THR A N 1
ATOM 1372 C CA . THR A 1 172 ? 3.430 -13.954 2.152 1.00 91.12 172 THR A CA 1
ATOM 1373 C C . THR A 1 172 ? 3.410 -14.820 3.409 1.00 91.12 172 THR A C 1
ATOM 1375 O O . THR A 1 172 ? 3.087 -14.329 4.487 1.00 91.12 172 THR A O 1
ATOM 1378 N N . PHE A 1 173 ? 3.884 -16.065 3.315 1.00 92.50 173 PHE A N 1
ATOM 1379 C CA . PHE A 1 173 ? 4.002 -16.954 4.472 1.00 92.50 173 PHE A CA 1
ATOM 1380 C C . PHE A 1 173 ? 4.852 -16.346 5.598 1.00 92.50 173 PHE A C 1
ATOM 1382 O O . PHE A 1 173 ? 4.489 -16.408 6.772 1.00 92.50 173 PHE A O 1
ATOM 1389 N N . MET A 1 174 ? 5.987 -15.729 5.260 1.00 90.56 174 MET A N 1
ATOM 1390 C CA . MET A 1 174 ? 6.853 -15.079 6.240 1.00 90.56 174 MET A CA 1
ATOM 1391 C C . MET A 1 174 ? 6.196 -13.852 6.879 1.00 90.56 174 MET A C 1
ATOM 1393 O O . MET A 1 174 ? 6.395 -13.628 8.071 1.00 90.56 174 MET A O 1
ATOM 1397 N N . GLN A 1 175 ? 5.415 -13.078 6.120 1.00 91.44 175 GLN A N 1
ATOM 1398 C CA . GLN A 1 175 ? 4.638 -11.948 6.635 1.00 91.44 175 GLN A CA 1
ATOM 1399 C C . GLN A 1 175 ? 3.588 -12.414 7.657 1.00 91.44 175 GLN A C 1
ATOM 1401 O O . GLN A 1 175 ? 3.494 -11.849 8.750 1.00 91.44 175 GLN A O 1
ATOM 1406 N N . ASP A 1 176 ? 2.847 -13.476 7.351 1.00 91.94 176 ASP A N 1
ATOM 1407 C CA . ASP A 1 176 ? 1.841 -14.028 8.265 1.00 91.94 176 ASP A CA 1
ATOM 1408 C C . ASP A 1 176 ? 2.499 -14.651 9.503 1.00 91.94 176 ASP A C 1
ATOM 1410 O O . ASP A 1 176 ? 2.076 -14.422 10.640 1.00 91.94 176 ASP A O 1
ATOM 1414 N N . LYS A 1 177 ? 3.617 -15.361 9.317 1.00 92.50 177 LYS A N 1
ATOM 1415 C CA . LYS A 1 177 ? 4.391 -15.931 10.426 1.00 92.50 177 LYS A CA 1
ATOM 1416 C C . LYS A 1 177 ? 4.975 -14.853 11.344 1.00 92.50 177 LYS A C 1
ATOM 1418 O O . LYS A 1 177 ? 4.975 -15.032 12.562 1.00 92.50 177 LYS A O 1
ATOM 1423 N N . LEU A 1 178 ? 5.425 -13.724 10.788 1.00 91.06 178 LEU A N 1
ATOM 1424 C CA . LEU A 1 178 ? 5.847 -12.546 11.556 1.00 91.06 178 LEU A CA 1
ATOM 1425 C C . LEU A 1 178 ? 4.688 -11.972 12.372 1.00 91.06 178 LEU A C 1
ATOM 1427 O O . LEU A 1 178 ? 4.867 -11.683 13.554 1.00 91.06 178 LEU A O 1
ATOM 1431 N N . ALA A 1 179 ? 3.497 -11.859 11.778 1.00 92.12 179 ALA A N 1
ATOM 1432 C CA . ALA A 1 179 ? 2.319 -11.345 12.469 1.00 92.12 179 ALA A CA 1
ATOM 1433 C C . ALA A 1 179 ? 1.932 -12.218 13.673 1.00 92.12 179 ALA A C 1
ATOM 1435 O O . ALA A 1 179 ? 1.674 -11.695 14.759 1.00 92.12 179 ALA A O 1
ATOM 1436 N N . ILE A 1 180 ? 1.972 -13.546 13.513 1.00 92.75 180 ILE A N 1
ATOM 1437 C CA . ILE A 1 180 ? 1.731 -14.495 14.607 1.00 92.75 180 ILE A CA 1
ATOM 1438 C C . ILE A 1 180 ? 2.781 -14.330 15.704 1.00 92.75 180 ILE A C 1
ATOM 1440 O O . ILE A 1 180 ? 2.418 -14.203 16.870 1.00 92.75 180 ILE A O 1
ATOM 1444 N N . GLN A 1 181 ? 4.066 -14.283 15.349 1.00 91.25 181 GLN A N 1
ATOM 1445 C CA . GLN A 1 181 ? 5.140 -14.159 16.332 1.00 91.25 181 GLN A CA 1
ATOM 1446 C C . GLN A 1 181 ? 5.041 -12.843 17.120 1.00 91.25 181 GLN A C 1
ATOM 1448 O O . GLN A 1 181 ? 5.193 -12.836 18.344 1.00 91.25 181 GLN A O 1
ATOM 1453 N N . PHE A 1 182 ? 4.733 -11.736 16.436 1.00 91.94 182 PHE A N 1
ATOM 1454 C CA . PHE A 1 182 ? 4.492 -10.442 17.070 1.00 91.94 182 PHE A CA 1
ATOM 1455 C C . PHE A 1 182 ? 3.302 -10.494 18.025 1.00 91.94 182 PHE A C 1
ATOM 1457 O O . PHE A 1 182 ? 3.406 -9.996 19.147 1.00 91.94 182 PHE A O 1
ATOM 1464 N N . ARG A 1 183 ? 2.207 -11.144 17.613 1.00 93.25 183 ARG A N 1
ATOM 1465 C CA . ARG A 1 183 ? 1.022 -11.336 18.451 1.00 93.25 183 ARG A CA 1
ATOM 1466 C C . ARG A 1 183 ? 1.352 -12.156 19.690 1.00 93.25 183 ARG A C 1
ATOM 1468 O O . ARG A 1 183 ? 1.066 -11.704 20.786 1.00 93.25 183 ARG A O 1
ATOM 1475 N N . THR A 1 184 ? 2.014 -13.303 19.548 1.00 92.56 184 THR A N 1
ATOM 1476 C CA . THR A 1 184 ? 2.395 -14.154 20.686 1.00 92.56 184 THR A CA 1
ATOM 1477 C C . THR A 1 184 ? 3.225 -13.385 21.711 1.00 92.56 184 THR A C 1
ATOM 1479 O O . THR A 1 184 ? 2.953 -13.461 22.905 1.00 92.56 184 THR A O 1
ATOM 1482 N N . ARG A 1 185 ? 4.209 -12.595 21.267 1.00 91.12 185 ARG A N 1
ATOM 1483 C CA . ARG A 1 185 ? 5.031 -11.782 22.175 1.00 91.12 185 ARG A CA 1
ATOM 1484 C C . ARG A 1 185 ? 4.237 -10.691 22.871 1.00 91.12 185 ARG A C 1
ATOM 1486 O O . ARG A 1 185 ? 4.348 -10.543 24.086 1.00 91.12 185 ARG A O 1
ATOM 1493 N N . LEU A 1 186 ? 3.457 -9.933 22.106 1.00 92.38 186 LEU A N 1
ATOM 1494 C CA . LEU A 1 186 ? 2.706 -8.808 22.639 1.00 92.38 186 LEU A CA 1
ATOM 1495 C C . LEU A 1 186 ? 1.606 -9.282 23.593 1.00 92.38 186 LEU A C 1
ATOM 1497 O O . LEU A 1 186 ? 1.482 -8.733 24.681 1.00 92.38 186 LEU A O 1
ATOM 1501 N N . THR A 1 187 ? 0.879 -10.341 23.239 1.00 93.25 187 THR A N 1
ATOM 1502 C CA . THR A 1 187 ? -0.134 -10.956 24.102 1.00 93.25 187 THR A CA 1
ATOM 1503 C C . THR A 1 187 ? 0.482 -11.500 25.387 1.00 93.25 187 THR A C 1
ATOM 1505 O O . THR A 1 187 ? -0.051 -11.215 26.451 1.00 93.25 187 THR A O 1
ATOM 1508 N N . ASN A 1 188 ? 1.623 -12.197 25.335 1.00 92.81 188 ASN A N 1
ATOM 1509 C CA . ASN A 1 188 ? 2.278 -12.689 26.553 1.00 92.81 188 ASN A CA 1
ATOM 1510 C C . ASN A 1 188 ? 2.698 -11.540 27.483 1.00 92.81 188 ASN A C 1
ATOM 1512 O O . ASN A 1 188 ? 2.442 -11.605 28.681 1.00 92.81 188 ASN A O 1
ATOM 1516 N N . TYR A 1 189 ? 3.274 -10.467 26.930 1.00 92.62 189 TYR A N 1
ATOM 1517 C CA . TYR A 1 189 ? 3.650 -9.280 27.704 1.00 92.62 189 TYR A CA 1
ATOM 1518 C C . TYR A 1 189 ? 2.432 -8.572 28.320 1.00 92.62 189 TYR A C 1
ATOM 1520 O O . TYR A 1 189 ? 2.467 -8.127 29.466 1.00 92.62 189 TYR A O 1
ATOM 1528 N N . ILE A 1 190 ? 1.342 -8.463 27.556 1.00 91.88 190 ILE A N 1
ATOM 1529 C CA . ILE A 1 190 ? 0.089 -7.875 28.034 1.00 91.88 190 ILE A CA 1
ATOM 1530 C C . ILE A 1 190 ? -0.524 -8.745 29.133 1.00 91.88 190 ILE A C 1
ATOM 1532 O O . ILE A 1 190 ? -0.921 -8.198 30.153 1.00 91.88 190 ILE A O 1
ATOM 1536 N N . HIS A 1 191 ? -0.573 -10.068 28.964 1.00 92.38 191 HIS A N 1
ATOM 1537 C CA . HIS A 1 191 ? -1.120 -10.991 29.960 1.00 92.38 191 HIS A CA 1
ATOM 1538 C C . HIS A 1 191 ? -0.337 -10.954 31.271 1.00 92.38 191 HIS A C 1
ATOM 154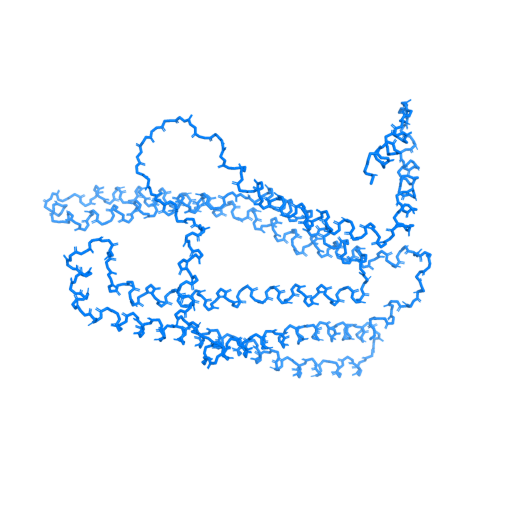0 O O . HIS A 1 191 ? -0.951 -10.860 32.330 1.00 92.38 191 HIS A O 1
ATOM 1546 N N . GLU A 1 192 ? 0.997 -10.960 31.206 1.00 93.38 192 GLU A N 1
ATOM 1547 C CA . GLU A 1 192 ? 1.856 -10.837 32.388 1.00 93.38 192 GLU A CA 1
ATOM 1548 C C . GLU A 1 192 ? 1.524 -9.557 33.166 1.00 93.38 192 GLU A C 1
ATOM 1550 O O . GLU A 1 192 ? 1.290 -9.595 34.370 1.00 93.38 192 GLU A O 1
ATOM 1555 N N . LYS A 1 193 ? 1.391 -8.424 32.469 1.00 90.75 193 LYS A N 1
ATOM 1556 C CA . LYS A 1 193 ? 1.099 -7.139 33.111 1.00 90.75 193 LYS A CA 1
ATOM 1557 C C . LYS A 1 193 ? -0.355 -6.988 33.566 1.00 90.75 193 LYS A C 1
ATOM 1559 O O . LYS A 1 193 ? -0.610 -6.339 34.573 1.00 90.75 193 LYS A O 1
ATOM 1564 N N . TYR A 1 194 ? -1.300 -7.562 32.829 1.00 90.12 194 TYR A N 1
ATOM 1565 C CA . TYR A 1 194 ? -2.730 -7.494 33.129 1.00 90.12 194 TYR A CA 1
ATOM 1566 C C . TYR A 1 194 ? -3.095 -8.329 34.362 1.00 90.12 194 TYR A C 1
ATOM 1568 O O . TYR A 1 194 ? -3.918 -7.906 35.171 1.00 90.12 194 TYR A O 1
ATOM 1576 N N . LEU A 1 195 ? -2.449 -9.485 34.532 1.00 90.19 195 LEU A N 1
ATOM 1577 C CA . LEU A 1 195 ? -2.686 -10.394 35.656 1.00 90.19 195 LEU A CA 1
ATOM 1578 C C . LEU A 1 195 ? -1.824 -10.088 36.894 1.00 90.19 195 LEU A C 1
ATOM 1580 O O . LEU A 1 195 ? -1.945 -10.781 37.900 1.00 90.19 195 LEU A O 1
ATOM 1584 N N . THR A 1 196 ? -0.988 -9.047 36.855 1.00 92.38 196 THR A N 1
ATOM 1585 C CA . THR A 1 196 ? -0.178 -8.605 38.002 1.00 92.38 196 THR A CA 1
ATOM 1586 C C . THR A 1 196 ? -0.965 -7.628 38.893 1.00 92.38 196 THR A C 1
ATOM 1588 O O . THR A 1 196 ? -1.693 -6.775 38.383 1.00 92.38 196 THR A O 1
ATOM 1591 N N . ASP A 1 197 ? -0.822 -7.733 40.220 1.00 82.62 197 ASP A N 1
ATOM 1592 C CA . ASP A 1 197 ? -1.302 -6.769 41.234 1.00 82.62 197 ASP A CA 1
ATOM 1593 C C . ASP A 1 197 ? -2.778 -6.335 41.114 1.00 82.62 197 ASP A C 1
ATOM 1595 O O . ASP A 1 197 ? -3.104 -5.153 41.218 1.00 82.62 197 ASP A O 1
ATOM 1599 N N . MET A 1 198 ? -3.698 -7.276 40.863 1.00 83.69 198 MET A N 1
ATOM 1600 C CA . MET A 1 198 ? -5.139 -6.993 40.688 1.00 83.69 198 MET A CA 1
ATOM 1601 C C . MET A 1 198 ? -5.447 -5.980 39.566 1.00 83.69 198 MET A C 1
ATOM 1603 O O . MET A 1 198 ? -6.545 -5.423 39.507 1.00 83.69 198 MET A O 1
ATOM 1607 N N . THR A 1 199 ? -4.513 -5.756 38.632 1.00 84.94 199 THR A N 1
ATOM 1608 C CA . THR A 1 199 ? -4.678 -4.794 37.530 1.00 84.94 199 THR A CA 1
ATOM 1609 C C . THR A 1 199 ? -5.899 -5.128 36.671 1.00 84.94 199 THR A C 1
ATOM 1611 O O . THR A 1 199 ? -6.590 -4.217 36.221 1.00 84.94 199 THR A O 1
ATOM 1614 N N . PHE A 1 200 ? -6.226 -6.413 36.506 1.00 85.69 200 PHE A N 1
ATOM 1615 C CA . PHE A 1 200 ? -7.440 -6.855 35.817 1.00 85.69 200 PHE A CA 1
ATOM 1616 C C . PHE A 1 200 ? -8.727 -6.282 36.432 1.00 85.69 200 PHE A C 1
ATOM 1618 O O . PHE A 1 200 ? -9.631 -5.893 35.696 1.00 85.69 200 PHE A O 1
ATOM 1625 N N . TYR A 1 201 ? -8.784 -6.171 37.763 1.00 84.69 201 TYR A N 1
ATOM 1626 C CA . TYR A 1 201 ? -9.914 -5.591 38.483 1.00 84.69 201 TYR A CA 1
ATOM 1627 C C . TYR A 1 201 ? -9.909 -4.064 38.372 1.00 84.69 201 TYR A C 1
ATOM 1629 O O . TYR A 1 201 ? -10.934 -3.456 38.071 1.00 84.69 201 TYR A O 1
ATOM 1637 N N . SER A 1 202 ? -8.742 -3.435 38.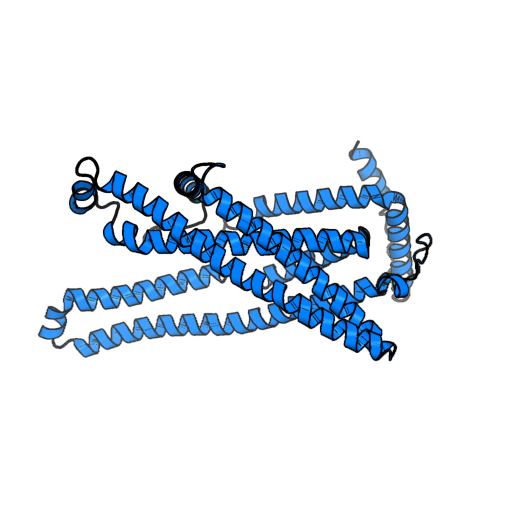537 1.00 83.94 202 SER A N 1
ATOM 1638 C CA . SER A 1 202 ? -8.609 -1.977 38.461 1.00 83.94 202 SER A CA 1
ATOM 1639 C C . SER A 1 202 ? -8.938 -1.419 37.076 1.00 83.94 202 SER A C 1
ATOM 1641 O O . SER A 1 202 ? -9.642 -0.422 36.965 1.00 83.94 202 SER A O 1
ATOM 1643 N N . VAL A 1 203 ? -8.477 -2.078 36.013 1.00 83.69 203 VAL A N 1
ATOM 1644 C CA . VAL A 1 203 ? -8.740 -1.657 34.629 1.00 83.69 203 VAL A CA 1
ATOM 1645 C C . VAL A 1 203 ? -10.189 -1.929 34.217 1.00 83.69 203 VAL A C 1
ATOM 1647 O O . VAL A 1 203 ? -10.726 -1.188 33.405 1.00 83.69 203 VAL A O 1
ATOM 1650 N N . GLY A 1 204 ? -10.825 -2.973 34.758 1.00 77.69 204 GLY A N 1
ATOM 1651 C CA . GLY A 1 204 ? -12.222 -3.290 34.452 1.00 77.69 204 GLY A CA 1
ATOM 1652 C C . GLY A 1 204 ? -13.228 -2.404 35.189 1.00 77.69 204 GLY A C 1
ATOM 1653 O O . GLY A 1 204 ? -14.211 -1.974 34.592 1.00 77.69 204 GLY A O 1
ATOM 1654 N N . ASN A 1 205 ? -12.979 -2.122 36.473 1.00 76.75 205 ASN A N 1
ATOM 1655 C CA . ASN A 1 205 ? -13.999 -1.562 37.366 1.00 76.75 205 ASN A CA 1
ATOM 1656 C C . ASN A 1 205 ? -13.649 -0.181 37.944 1.00 76.75 205 ASN A C 1
ATOM 1658 O O . ASN A 1 205 ? -14.554 0.522 38.388 1.00 76.75 205 ASN A O 1
ATOM 1662 N N . LEU A 1 206 ? -12.367 0.205 37.994 1.00 75.38 206 LEU A N 1
ATOM 1663 C CA . LEU A 1 206 ? -11.915 1.436 38.666 1.00 75.38 206 LEU A CA 1
ATOM 1664 C C . LEU A 1 206 ? -11.417 2.522 37.694 1.00 75.38 206 LEU A C 1
ATOM 1666 O O . LEU A 1 206 ? -11.415 3.696 38.060 1.00 75.38 206 LEU A O 1
ATOM 1670 N N . ASP A 1 207 ? -11.004 2.165 36.473 1.00 73.56 207 ASP A N 1
ATOM 1671 C CA . ASP A 1 207 ? -10.430 3.096 35.492 1.00 73.56 207 ASP A CA 1
ATOM 1672 C C . ASP A 1 207 ? -11.245 3.155 34.182 1.00 73.56 207 ASP A C 1
ATOM 1674 O O . ASP A 1 207 ? -11.085 2.322 33.294 1.00 73.56 207 ASP A O 1
ATOM 1678 N N . ASP A 1 208 ? -12.068 4.199 34.006 1.00 73.19 208 ASP A N 1
ATOM 1679 C CA . ASP A 1 208 ? -12.872 4.412 32.780 1.00 73.19 208 ASP A CA 1
ATOM 1680 C C . ASP A 1 208 ? -12.043 4.936 31.580 1.00 73.19 208 ASP A C 1
ATOM 1682 O O . ASP A 1 208 ? -12.569 5.248 30.506 1.00 73.19 208 ASP A O 1
ATOM 1686 N N . ARG A 1 209 ? -10.712 5.066 31.718 1.00 76.38 209 ARG A N 1
ATOM 1687 C CA . ARG A 1 209 ? -9.844 5.500 30.607 1.00 76.38 209 ARG A CA 1
ATOM 1688 C C . ARG A 1 209 ? -9.653 4.418 29.550 1.00 76.38 209 ARG A C 1
ATOM 1690 O O . ARG A 1 209 ? -9.362 4.761 28.401 1.00 76.38 209 ARG A O 1
ATOM 1697 N N . ILE A 1 210 ? -9.757 3.142 29.924 1.00 72.94 210 ILE A N 1
ATOM 1698 C CA . ILE A 1 210 ? -9.614 1.995 29.019 1.00 72.94 210 ILE A CA 1
ATOM 1699 C C . ILE A 1 210 ? -10.968 1.297 28.929 1.00 72.94 210 ILE A C 1
ATOM 1701 O O . ILE A 1 210 ? -11.256 0.359 29.662 1.00 72.94 210 ILE A O 1
ATOM 1705 N N . LYS A 1 211 ? -11.802 1.755 27.997 1.00 68.75 211 LYS A N 1
ATOM 1706 C CA . LYS A 1 211 ? -13.088 1.112 27.707 1.00 68.75 211 LYS A CA 1
ATOM 1707 C C . LYS A 1 211 ? -12.837 -0.194 26.951 1.00 68.75 211 LYS A C 1
ATOM 1709 O O . LYS A 1 211 ? -12.075 -0.186 25.985 1.00 68.75 211 LYS A O 1
ATOM 1714 N N . ASN A 1 212 ? -13.474 -1.284 27.380 1.00 80.00 212 ASN A N 1
ATOM 1715 C CA . ASN A 1 212 ? -13.397 -2.617 26.762 1.00 80.00 212 ASN A CA 1
ATOM 1716 C C . ASN A 1 212 ? -11.958 -3.169 26.675 1.00 80.00 212 ASN A C 1
ATOM 1718 O O . ASN A 1 212 ? -11.386 -3.358 25.595 1.00 80.00 212 ASN A O 1
ATOM 1722 N N . ALA A 1 213 ? -11.338 -3.400 27.837 1.00 83.06 213 ALA A N 1
ATOM 1723 C CA . ALA A 1 213 ? -9.986 -3.956 27.926 1.00 83.06 213 ALA A CA 1
ATOM 1724 C C . ALA A 1 213 ? -9.866 -5.341 27.260 1.00 83.06 213 ALA A C 1
ATOM 1726 O O . ALA A 1 213 ? -8.851 -5.640 26.635 1.00 83.06 213 ALA A O 1
ATOM 1727 N N . ASP A 1 214 ? -10.919 -6.149 27.321 1.00 85.88 214 ASP A N 1
ATOM 1728 C CA . ASP A 1 214 ? -11.050 -7.437 26.641 1.00 85.88 214 ASP A CA 1
ATOM 1729 C C . ASP A 1 214 ? -10.876 -7.306 25.117 1.00 85.88 214 ASP A C 1
ATOM 1731 O O . ASP A 1 214 ? -10.064 -8.020 24.516 1.00 85.88 214 ASP A O 1
ATOM 1735 N N . GLN A 1 215 ? -11.550 -6.335 24.493 1.00 86.38 215 GLN A N 1
ATOM 1736 C CA . GLN A 1 215 ? -11.438 -6.066 23.061 1.00 86.38 215 GLN A CA 1
ATOM 1737 C C . GLN A 1 215 ? -10.028 -5.583 22.689 1.00 86.38 215 GLN A C 1
ATOM 1739 O O . GLN A 1 215 ? -9.468 -6.012 21.673 1.00 86.38 215 GLN A O 1
ATOM 1744 N N . CYS A 1 216 ? -9.428 -4.736 23.529 1.00 87.19 216 CYS A N 1
ATOM 1745 C CA . CYS A 1 216 ? -8.079 -4.213 23.317 1.00 87.19 216 CYS A CA 1
ATOM 1746 C C . CYS A 1 216 ? -7.022 -5.340 23.312 1.00 87.19 216 CYS A C 1
ATOM 1748 O O . CYS A 1 216 ? -6.162 -5.426 22.425 1.00 87.19 216 CYS A O 1
ATOM 1750 N N . ILE A 1 217 ? -7.113 -6.255 24.282 1.00 89.94 217 ILE A N 1
ATOM 1751 C CA . ILE A 1 217 ? -6.163 -7.361 24.459 1.00 89.94 217 ILE A CA 1
ATOM 1752 C C . ILE A 1 217 ? -6.334 -8.425 23.366 1.00 89.94 217 ILE A C 1
ATOM 1754 O O . ILE A 1 217 ? -5.344 -8.960 22.865 1.00 89.94 217 ILE A O 1
ATOM 1758 N N . THR A 1 218 ? -7.570 -8.727 22.963 1.00 90.38 218 THR A N 1
ATOM 1759 C CA . THR A 1 218 ? -7.855 -9.825 22.025 1.00 90.38 218 THR A CA 1
ATOM 1760 C C . THR A 1 218 ? -7.839 -9.370 20.565 1.00 90.38 218 THR A C 1
ATOM 1762 O O . THR A 1 218 ? -7.018 -9.826 19.763 1.00 90.38 218 THR A O 1
ATOM 1765 N N . VAL A 1 219 ? -8.731 -8.448 20.206 1.00 92.38 219 VAL A N 1
ATOM 1766 C CA . VAL A 1 219 ? -9.009 -8.061 18.820 1.00 92.38 219 VAL A CA 1
ATOM 1767 C C . VAL A 1 219 ? -8.034 -6.996 18.343 1.00 92.38 219 VAL A C 1
ATOM 1769 O O . VAL A 1 219 ? -7.450 -7.134 17.264 1.00 92.38 219 VAL A O 1
ATOM 1772 N N . ASP A 1 220 ? -7.833 -5.939 19.126 1.00 90.94 220 ASP A N 1
ATOM 1773 C CA . ASP A 1 220 ? -7.035 -4.801 18.668 1.00 90.94 220 ASP A CA 1
ATOM 1774 C C . ASP A 1 220 ? -5.544 -5.139 18.634 1.00 90.94 220 ASP A C 1
ATOM 1776 O O . ASP A 1 220 ? -4.852 -4.765 17.688 1.00 90.94 220 ASP A O 1
ATOM 1780 N N . THR A 1 221 ? -5.064 -5.944 19.585 1.00 92.50 221 THR A N 1
ATOM 1781 C CA . THR A 1 221 ? -3.700 -6.496 19.564 1.00 92.50 221 THR A CA 1
ATOM 1782 C C . THR A 1 221 ? -3.458 -7.346 18.312 1.00 92.50 221 THR A C 1
ATOM 1784 O O . THR A 1 221 ? -2.450 -7.166 17.626 1.00 92.50 221 THR A O 1
ATOM 1787 N N . MET A 1 222 ? -4.401 -8.223 17.943 1.00 93.69 222 MET A N 1
ATOM 1788 C CA . MET A 1 222 ? -4.309 -9.011 16.707 1.00 93.69 222 MET A CA 1
ATOM 1789 C C . MET A 1 222 ? -4.274 -8.110 15.464 1.00 93.69 222 MET A C 1
ATOM 1791 O O . MET A 1 222 ? -3.391 -8.259 14.615 1.00 93.69 222 MET A O 1
ATOM 1795 N N . LYS A 1 223 ? -5.203 -7.151 15.362 1.00 93.56 223 LYS A N 1
ATOM 1796 C CA . LYS A 1 223 ? -5.261 -6.197 14.242 1.00 93.56 223 LYS A CA 1
ATOM 1797 C C . LYS A 1 223 ? -3.980 -5.373 14.137 1.00 93.56 223 LYS A C 1
ATOM 1799 O O . LYS A 1 223 ? -3.478 -5.172 13.029 1.00 93.56 223 LYS A O 1
ATOM 1804 N N . PHE A 1 224 ? -3.431 -4.933 15.269 1.00 93.31 224 PHE A N 1
ATOM 1805 C CA . PHE A 1 224 ? -2.174 -4.197 15.335 1.00 93.31 224 PHE A CA 1
ATOM 1806 C C . PHE A 1 224 ? -1.004 -5.032 14.807 1.00 93.31 224 PHE A C 1
ATOM 1808 O O . PHE A 1 224 ? -0.278 -4.560 13.936 1.00 93.31 224 PHE A O 1
ATOM 1815 N N . CYS A 1 225 ? -0.842 -6.278 15.263 1.00 93.19 225 CYS A N 1
ATOM 1816 C CA . CYS A 1 225 ? 0.249 -7.151 14.818 1.00 93.19 225 CYS A CA 1
ATOM 1817 C C . CYS A 1 225 ? 0.164 -7.493 13.322 1.00 93.19 225 CYS A C 1
ATOM 1819 O O . CYS A 1 225 ? 1.179 -7.427 12.625 1.00 93.19 225 CYS A O 1
ATOM 1821 N N . ASN A 1 226 ? -1.039 -7.784 12.814 1.00 93.56 226 ASN A N 1
ATOM 1822 C CA . ASN A 1 226 ? -1.267 -8.023 11.385 1.00 93.56 226 ASN A CA 1
ATOM 1823 C C . ASN A 1 226 ? -0.935 -6.776 10.553 1.00 93.56 226 ASN A C 1
ATOM 1825 O O . ASN A 1 226 ? -0.220 -6.861 9.554 1.00 93.56 226 ASN A O 1
ATOM 1829 N N . SER A 1 227 ? -1.393 -5.605 11.004 1.00 92.56 227 SER A N 1
ATOM 1830 C CA . SER A 1 227 ? -1.112 -4.332 10.335 1.00 92.56 227 SER A CA 1
ATOM 1831 C C . SER A 1 227 ? 0.374 -3.981 10.375 1.00 92.56 227 SER A C 1
ATOM 1833 O O . SER A 1 227 ? 0.904 -3.498 9.383 1.00 92.56 227 SER A O 1
ATOM 1835 N N . LEU A 1 228 ? 1.066 -4.247 11.487 1.00 91.25 228 LEU A N 1
ATOM 1836 C CA . LEU A 1 228 ? 2.495 -3.972 11.643 1.00 91.25 228 LEU A CA 1
ATOM 1837 C C . LEU A 1 228 ? 3.344 -4.845 10.709 1.00 91.25 228 LEU A C 1
ATOM 1839 O O . LEU A 1 228 ? 4.246 -4.330 10.047 1.00 91.25 228 LEU A O 1
ATOM 1843 N N . SER A 1 229 ? 3.040 -6.144 10.627 1.00 90.50 229 SER A N 1
ATOM 1844 C CA . SER A 1 229 ? 3.729 -7.057 9.707 1.00 90.50 229 SER A CA 1
ATOM 1845 C C . SER A 1 229 ? 3.463 -6.695 8.241 1.00 90.50 229 SER A C 1
ATOM 1847 O O . SER A 1 229 ? 4.395 -6.558 7.448 1.00 90.50 229 SER A O 1
ATOM 1849 N N . GLY A 1 230 ? 2.198 -6.434 7.891 1.00 88.81 230 GLY A N 1
ATOM 1850 C CA . GLY A 1 230 ? 1.822 -5.983 6.551 1.00 88.81 230 GLY A CA 1
ATOM 1851 C C . GLY A 1 230 ? 2.462 -4.645 6.172 1.00 88.81 230 GLY A C 1
ATOM 1852 O O . GLY A 1 230 ? 2.945 -4.487 5.053 1.00 88.81 230 GLY A O 1
ATOM 1853 N N . LEU A 1 231 ? 2.537 -3.689 7.105 1.00 89.69 231 LEU A N 1
ATOM 1854 C CA . LEU A 1 231 ? 3.182 -2.392 6.888 1.00 89.69 231 LEU A CA 1
ATOM 1855 C C . LEU A 1 231 ? 4.662 -2.553 6.540 1.00 89.69 231 LEU A C 1
ATOM 1857 O O . LEU A 1 231 ? 5.151 -1.874 5.639 1.00 89.69 231 LEU A O 1
ATOM 1861 N N . TYR A 1 232 ? 5.368 -3.460 7.219 1.00 87.00 232 TYR A N 1
ATOM 1862 C CA . TYR A 1 232 ? 6.769 -3.729 6.923 1.00 87.00 232 TYR A CA 1
ATOM 1863 C C . TYR A 1 232 ? 6.952 -4.217 5.483 1.00 87.00 232 TYR A C 1
ATOM 1865 O O . TYR A 1 232 ? 7.720 -3.613 4.736 1.00 87.00 232 TYR A O 1
ATOM 1873 N N . SER A 1 233 ? 6.200 -5.230 5.049 1.00 84.94 233 SER A N 1
ATOM 1874 C CA . SER A 1 233 ? 6.294 -5.741 3.677 1.00 84.94 233 SER A CA 1
ATOM 1875 C C . SER A 1 233 ? 5.839 -4.715 2.630 1.00 84.94 233 SER A C 1
ATOM 1877 O O . SER A 1 233 ? 6.455 -4.613 1.570 1.00 84.94 233 SER A O 1
ATOM 1879 N N . ASN A 1 234 ? 4.807 -3.920 2.922 1.00 86.38 234 ASN A N 1
ATOM 1880 C CA . ASN A 1 234 ? 4.285 -2.899 2.008 1.00 86.38 234 ASN A CA 1
ATOM 1881 C C . ASN A 1 234 ? 5.202 -1.677 1.864 1.00 86.38 234 ASN A C 1
ATOM 1883 O O . ASN A 1 234 ? 5.133 -0.991 0.850 1.00 86.38 234 ASN A O 1
ATOM 1887 N N . LEU A 1 235 ? 6.067 -1.402 2.845 1.00 85.38 235 LEU A N 1
ATOM 1888 C CA . LEU A 1 235 ? 7.082 -0.348 2.753 1.00 85.38 235 LEU A CA 1
ATOM 1889 C C . LEU A 1 235 ? 8.413 -0.876 2.217 1.00 85.38 235 LEU A C 1
ATOM 1891 O O . LEU A 1 235 ? 9.045 -0.222 1.390 1.00 85.38 235 LEU A O 1
ATOM 1895 N N . ALA A 1 236 ? 8.846 -2.053 2.668 1.00 83.19 236 ALA A N 1
ATOM 1896 C CA . ALA A 1 236 ? 10.142 -2.605 2.302 1.00 83.19 236 ALA A CA 1
ATOM 1897 C C . ALA A 1 236 ? 10.213 -2.969 0.812 1.00 83.19 236 ALA A C 1
ATOM 1899 O O . ALA A 1 236 ? 11.227 -2.666 0.186 1.00 83.19 236 ALA A O 1
ATOM 1900 N N . LYS A 1 237 ? 9.140 -3.542 0.228 1.00 82.62 237 LYS A N 1
ATOM 1901 C CA . LYS A 1 237 ? 9.111 -3.905 -1.204 1.00 82.62 237 LYS A CA 1
ATOM 1902 C C . LYS A 1 237 ? 9.341 -2.680 -2.103 1.00 82.62 237 LYS A C 1
ATOM 1904 O O . LYS A 1 237 ? 10.353 -2.674 -2.798 1.00 82.62 237 LYS A O 1
ATOM 1909 N N . PRO A 1 238 ? 8.531 -1.600 -2.040 1.00 85.38 238 PRO A N 1
ATOM 1910 C CA . PRO A 1 238 ? 8.735 -0.456 -2.928 1.00 85.38 238 PRO A CA 1
ATOM 1911 C C . PRO A 1 238 ? 10.062 0.267 -2.691 1.00 85.38 238 PRO A C 1
ATOM 1913 O O . PRO A 1 238 ? 10.658 0.757 -3.642 1.00 85.38 238 PRO A O 1
ATOM 1916 N N . ILE A 1 239 ? 10.552 0.340 -1.446 1.00 83.06 239 ILE A N 1
ATOM 1917 C CA . ILE A 1 239 ? 11.839 0.990 -1.148 1.00 83.06 239 ILE A CA 1
ATOM 1918 C C . ILE A 1 239 ? 12.995 0.229 -1.806 1.00 83.06 239 ILE A C 1
ATOM 1920 O O . ILE A 1 239 ? 13.857 0.849 -2.434 1.00 83.06 239 ILE A O 1
ATOM 1924 N N . LEU A 1 240 ? 13.013 -1.100 -1.674 1.00 84.25 240 LEU A N 1
ATOM 1925 C CA . LEU A 1 240 ? 14.040 -1.940 -2.287 1.00 84.25 240 LEU A CA 1
ATOM 1926 C C . LEU A 1 240 ? 13.942 -1.923 -3.811 1.00 84.25 240 LEU A C 1
ATOM 1928 O O . LEU A 1 240 ? 14.966 -1.750 -4.471 1.00 84.25 240 LEU A O 1
ATOM 1932 N N . ASP A 1 241 ? 12.730 -2.026 -4.358 1.00 84.81 241 ASP A N 1
ATOM 1933 C CA . ASP A 1 241 ? 12.498 -1.973 -5.800 1.00 84.81 241 ASP A CA 1
ATOM 1934 C C . ASP A 1 241 ? 12.980 -0.638 -6.380 1.00 84.81 241 ASP A C 1
ATOM 1936 O O . ASP A 1 241 ? 13.758 -0.620 -7.331 1.00 84.81 241 ASP A O 1
ATOM 1940 N N . VAL A 1 242 ? 12.611 0.491 -5.763 1.00 81.56 242 VAL A N 1
ATOM 1941 C CA . VAL A 1 242 ? 13.090 1.817 -6.179 1.00 81.56 242 VAL A CA 1
ATOM 1942 C C . VAL A 1 242 ? 14.614 1.874 -6.124 1.00 81.56 242 VAL A C 1
ATOM 1944 O O . VAL A 1 242 ? 15.229 2.305 -7.095 1.00 81.56 242 VAL A O 1
ATOM 1947 N N . PHE A 1 243 ? 15.248 1.421 -5.042 1.00 82.12 243 PHE A N 1
ATOM 1948 C CA . PHE A 1 243 ? 16.706 1.461 -4.923 1.00 82.12 243 PHE A CA 1
ATOM 1949 C C . PHE A 1 243 ? 17.410 0.627 -6.008 1.00 82.12 243 PHE A C 1
ATOM 1951 O O . PHE A 1 243 ? 18.308 1.131 -6.688 1.00 82.12 243 PHE A O 1
ATOM 1958 N N . ILE A 1 244 ? 16.982 -0.623 -6.207 1.00 81.94 244 ILE A N 1
ATOM 1959 C CA . ILE A 1 244 ? 17.605 -1.551 -7.159 1.00 81.94 244 ILE A CA 1
ATOM 1960 C C . ILE A 1 244 ? 17.367 -1.096 -8.603 1.00 81.94 244 ILE A C 1
ATOM 1962 O O . ILE A 1 244 ? 18.323 -1.033 -9.378 1.00 81.94 244 ILE A O 1
ATOM 1966 N N . TYR A 1 245 ? 16.140 -0.707 -8.964 1.00 78.75 245 TYR A N 1
ATOM 1967 C CA . TYR A 1 245 ? 15.848 -0.229 -10.316 1.00 78.75 245 TYR A CA 1
ATOM 1968 C C . TYR A 1 245 ? 16.545 1.096 -10.628 1.00 78.75 245 TYR A C 1
ATOM 1970 O O . TYR A 1 245 ? 17.046 1.261 -11.738 1.00 78.75 245 TYR A O 1
ATOM 1978 N N . ASN A 1 246 ? 16.665 2.017 -9.662 1.00 78.75 246 ASN A N 1
ATOM 1979 C CA . ASN A 1 246 ? 17.456 3.237 -9.861 1.00 78.75 246 ASN A CA 1
ATOM 1980 C C . ASN A 1 246 ? 18.936 2.902 -10.105 1.00 78.75 246 ASN A C 1
ATOM 1982 O O . ASN A 1 246 ? 19.549 3.479 -11.002 1.00 78.75 246 ASN A O 1
ATOM 1986 N N . LEU A 1 247 ? 19.509 1.947 -9.358 1.00 79.69 247 LEU A N 1
ATOM 1987 C CA . LEU A 1 247 ? 20.895 1.510 -9.552 1.00 79.69 247 LEU A CA 1
ATOM 1988 C C . LEU A 1 247 ? 21.102 0.852 -10.925 1.00 79.69 247 LEU A C 1
ATOM 1990 O O . LEU A 1 247 ? 22.103 1.113 -11.594 1.00 79.69 247 LEU A O 1
ATOM 1994 N N . GLN A 1 248 ? 20.163 0.014 -11.360 1.00 77.50 248 GLN A N 1
ATOM 1995 C CA . GLN A 1 248 ? 20.233 -0.648 -12.659 1.00 77.50 248 GLN A CA 1
ATOM 1996 C C . GLN A 1 248 ? 20.061 0.342 -13.816 1.00 77.50 248 GLN A C 1
ATOM 1998 O O . GLN A 1 248 ? 20.827 0.304 -14.780 1.00 77.50 248 GLN A O 1
ATOM 2003 N N . LEU A 1 249 ? 19.115 1.275 -13.700 1.00 74.75 249 LEU A N 1
ATOM 2004 C CA . LEU A 1 249 ? 18.903 2.325 -14.691 1.00 74.75 249 LEU A CA 1
ATOM 2005 C C . LEU A 1 249 ? 20.134 3.234 -14.813 1.00 74.75 249 LEU A C 1
ATOM 2007 O O . LEU A 1 249 ? 20.552 3.551 -15.926 1.00 74.75 249 LEU A O 1
ATOM 2011 N N . ALA A 1 250 ? 20.767 3.578 -13.684 1.00 74.75 250 ALA A N 1
ATOM 2012 C CA . ALA A 1 250 ? 22.007 4.353 -13.661 1.00 74.75 250 ALA A CA 1
ATOM 2013 C C . ALA A 1 250 ? 23.149 3.661 -14.420 1.00 74.75 250 ALA A C 1
ATOM 2015 O O . ALA A 1 250 ? 23.930 4.333 -15.092 1.00 74.75 250 ALA A O 1
ATOM 2016 N N . ARG A 1 251 ? 23.244 2.326 -14.330 1.00 75.25 251 ARG A N 1
ATOM 2017 C CA . ARG A 1 251 ? 24.252 1.533 -15.051 1.00 75.25 251 ARG A CA 1
ATOM 2018 C C . ARG A 1 251 ? 23.953 1.418 -16.547 1.00 75.25 251 ARG A C 1
ATOM 2020 O O . ARG A 1 251 ? 24.884 1.487 -17.342 1.00 75.25 251 ARG A O 1
ATOM 2027 N N . ASN A 1 252 ? 22.683 1.273 -16.928 1.00 72.31 252 ASN A N 1
ATOM 2028 C CA . ASN A 1 252 ? 22.292 1.017 -18.318 1.00 72.31 252 ASN A CA 1
ATOM 2029 C C . ASN A 1 252 ? 22.216 2.291 -19.176 1.00 72.31 252 ASN A C 1
ATOM 2031 O O . ASN A 1 252 ? 22.708 2.302 -20.303 1.00 72.31 252 ASN A O 1
ATOM 2035 N N . VAL A 1 253 ? 21.603 3.358 -18.653 1.00 70.25 253 VAL A N 1
ATOM 2036 C CA . VAL A 1 253 ? 21.322 4.606 -19.397 1.00 70.25 253 VAL A CA 1
ATOM 2037 C C . VAL A 1 253 ? 22.291 5.734 -19.006 1.00 70.25 253 VAL A C 1
ATOM 2039 O O . VAL A 1 253 ? 22.446 6.712 -19.733 1.00 70.25 253 VAL A O 1
ATOM 2042 N N . GLY A 1 254 ? 23.003 5.590 -17.885 1.00 72.06 254 GLY A N 1
ATOM 2043 C CA . GLY A 1 254 ? 23.887 6.617 -17.336 1.00 72.06 254 GLY A CA 1
ATOM 2044 C C . GLY A 1 254 ? 23.162 7.595 -16.404 1.00 72.06 254 GLY A C 1
ATOM 2045 O O . GLY A 1 254 ? 21.933 7.649 -16.332 1.00 72.06 254 GLY A O 1
ATOM 2046 N N . GLY A 1 255 ? 23.939 8.395 -15.666 1.00 72.44 255 GLY A N 1
ATOM 2047 C CA . GLY A 1 255 ? 23.405 9.326 -14.661 1.00 72.44 255 GLY A CA 1
ATOM 2048 C C . GLY A 1 255 ? 22.497 10.429 -15.225 1.00 72.44 255 GLY A C 1
ATOM 2049 O O . GLY A 1 255 ? 21.624 10.920 -14.514 1.00 72.44 255 GLY A O 1
ATOM 2050 N N . GLU A 1 256 ? 22.652 10.789 -16.502 1.00 74.50 256 GLU A N 1
ATOM 2051 C CA . GLU A 1 256 ? 21.819 11.802 -17.169 1.00 74.50 256 GLU A CA 1
ATOM 2052 C C . GLU A 1 256 ? 20.394 11.302 -17.426 1.00 74.50 256 GLU A C 1
ATOM 2054 O O . GLU A 1 256 ? 19.435 12.034 -17.181 1.00 74.50 256 GLU A O 1
ATOM 2059 N N . GLY A 1 257 ? 20.241 10.036 -17.833 1.00 75.44 257 GLY A N 1
ATOM 2060 C CA . GLY A 1 257 ? 18.926 9.416 -18.001 1.00 75.44 257 GLY A CA 1
ATOM 2061 C C . GLY A 1 257 ? 18.187 9.277 -16.675 1.00 75.44 257 GLY A C 1
ATOM 2062 O O . GLY A 1 257 ? 17.011 9.618 -16.587 1.00 75.44 257 GLY A O 1
ATOM 2063 N N . LEU A 1 258 ? 18.891 8.871 -15.612 1.00 76.56 258 LEU A N 1
ATOM 2064 C CA . LEU A 1 258 ? 18.313 8.790 -14.268 1.00 76.56 258 LEU A CA 1
ATOM 2065 C C . LEU A 1 258 ? 17.777 10.149 -13.794 1.00 76.56 258 LEU A C 1
ATOM 2067 O O . LEU A 1 258 ? 16.676 10.245 -13.252 1.00 76.56 258 LEU A O 1
ATOM 2071 N N . TYR A 1 259 ? 18.550 11.207 -14.030 1.00 79.25 259 TYR A N 1
ATOM 2072 C CA . TYR A 1 259 ? 18.162 12.567 -13.686 1.00 79.25 259 TYR A CA 1
ATOM 2073 C C . TYR A 1 259 ? 16.933 13.038 -14.482 1.00 79.25 259 TYR A C 1
ATOM 2075 O O . TYR A 1 259 ? 16.001 13.594 -13.898 1.00 79.25 259 TYR A O 1
ATOM 2083 N N . ALA A 1 260 ? 16.883 12.752 -15.786 1.00 80.38 260 ALA A N 1
ATOM 2084 C CA . ALA A 1 260 ? 15.733 13.072 -16.628 1.00 80.38 260 ALA A CA 1
ATOM 2085 C C . ALA A 1 260 ? 14.452 12.346 -16.171 1.00 80.38 260 ALA A C 1
ATOM 2087 O O . ALA A 1 260 ? 13.423 13.000 -15.985 1.00 80.38 260 ALA A O 1
ATOM 2088 N N . VAL A 1 261 ? 14.522 11.033 -15.892 1.00 81.06 261 VAL A N 1
ATOM 2089 C CA . VAL A 1 261 ? 13.385 10.269 -15.337 1.00 81.06 261 VAL A CA 1
ATOM 2090 C C . VAL A 1 261 ? 12.937 10.861 -14.006 1.00 81.06 261 VAL A C 1
ATOM 2092 O O . VAL A 1 261 ? 11.743 11.068 -13.795 1.00 81.06 261 VAL A O 1
ATOM 2095 N N . SER A 1 262 ? 13.879 11.182 -13.114 1.00 79.94 262 SER A N 1
ATOM 2096 C CA . SER A 1 262 ? 13.549 11.741 -11.802 1.00 79.94 262 SER A CA 1
ATOM 2097 C C . SER A 1 262 ? 12.804 13.073 -11.912 1.00 79.94 262 SER A C 1
ATOM 2099 O O . SER A 1 262 ? 11.865 13.299 -11.148 1.00 79.94 262 SER A O 1
ATOM 2101 N N . ILE A 1 263 ? 13.180 13.951 -12.848 1.00 83.69 263 ILE A N 1
ATOM 2102 C CA . ILE A 1 263 ? 12.466 15.213 -13.090 1.00 83.69 263 ILE A CA 1
ATOM 2103 C C . ILE A 1 263 ? 11.069 14.950 -13.650 1.00 83.69 263 ILE A C 1
ATOM 2105 O O . ILE A 1 263 ? 10.099 15.520 -13.153 1.00 83.69 263 ILE A O 1
ATOM 2109 N N . MET A 1 264 ? 10.948 14.082 -14.657 1.00 83.75 264 MET A N 1
ATOM 2110 C CA . MET A 1 264 ? 9.661 13.749 -15.281 1.00 83.75 264 MET A CA 1
ATOM 2111 C C . MET A 1 264 ? 8.670 13.173 -14.259 1.00 83.75 264 MET A C 1
ATOM 2113 O O . MET A 1 264 ? 7.513 13.602 -14.185 1.00 83.75 264 MET A O 1
ATOM 2117 N N . VAL A 1 265 ? 9.133 12.241 -13.423 1.00 83.94 265 VAL A N 1
ATOM 2118 C CA . VAL A 1 265 ? 8.345 11.651 -12.332 1.00 83.94 265 VAL A CA 1
ATOM 2119 C C . VAL A 1 265 ? 7.988 12.705 -11.284 1.00 83.94 265 VAL A C 1
ATOM 2121 O O . VAL A 1 265 ? 6.860 12.733 -10.799 1.00 83.94 265 VAL A O 1
ATOM 2124 N N . HIS A 1 266 ? 8.902 13.621 -10.958 1.00 84.19 266 HIS A N 1
ATOM 2125 C CA . HIS A 1 266 ? 8.619 14.680 -9.993 1.00 84.19 266 HIS A CA 1
ATOM 2126 C C . HIS A 1 266 ? 7.541 15.650 -10.495 1.00 84.19 266 HIS A C 1
ATOM 2128 O O . HIS A 1 266 ? 6.574 15.909 -9.781 1.00 84.19 266 HIS A O 1
ATOM 2134 N N . ILE A 1 267 ? 7.661 16.137 -11.733 1.00 85.62 267 ILE A N 1
ATOM 2135 C CA . ILE A 1 267 ? 6.680 17.044 -12.346 1.00 85.62 267 ILE A CA 1
ATOM 2136 C C . ILE A 1 267 ? 5.307 16.371 -12.414 1.00 85.62 267 ILE A C 1
ATOM 2138 O O . ILE A 1 267 ? 4.314 16.940 -11.962 1.00 85.62 267 ILE A O 1
ATOM 2142 N N . SER A 1 268 ? 5.245 15.138 -12.922 1.00 86.56 268 SER A N 1
ATOM 2143 C CA . SER A 1 268 ? 3.983 14.395 -13.010 1.00 86.56 268 SER A CA 1
ATOM 2144 C C . SER A 1 268 ? 3.381 14.089 -11.634 1.00 86.56 268 SER A C 1
ATOM 2146 O O . SER A 1 268 ? 2.167 14.176 -11.478 1.00 86.56 268 SER A O 1
ATOM 2148 N N . SER A 1 269 ? 4.200 13.830 -10.609 1.00 82.31 269 SER A N 1
ATOM 2149 C CA . SER A 1 269 ? 3.732 13.659 -9.227 1.00 82.31 269 SER A CA 1
ATOM 2150 C C . SER A 1 269 ? 3.153 14.949 -8.635 1.00 82.31 269 SER A C 1
ATOM 2152 O O . SER A 1 269 ? 2.136 14.900 -7.941 1.00 82.31 269 SER A O 1
ATOM 2154 N N . VAL A 1 270 ? 3.746 16.112 -8.932 1.00 86.19 270 VAL A N 1
ATOM 2155 C CA . VAL A 1 270 ? 3.204 17.420 -8.523 1.00 86.19 270 VAL A CA 1
ATOM 2156 C C . VAL A 1 270 ? 1.854 17.677 -9.189 1.00 86.19 270 VAL A C 1
ATOM 2158 O O . VAL A 1 270 ? 0.905 18.056 -8.504 1.00 86.19 270 VAL A O 1
ATOM 2161 N N . VAL A 1 271 ? 1.742 17.407 -10.492 1.00 87.31 271 VAL A N 1
ATOM 2162 C CA . VAL A 1 271 ? 0.477 17.520 -11.234 1.00 87.31 271 VAL A CA 1
ATOM 2163 C C . VAL A 1 271 ? -0.579 16.577 -10.652 1.00 87.31 271 VAL A C 1
ATOM 2165 O O . VAL A 1 271 ? -1.679 17.015 -10.322 1.00 87.31 271 VAL A O 1
ATOM 2168 N N . LEU A 1 272 ? -0.232 15.306 -10.428 1.00 84.12 272 LEU A N 1
ATOM 2169 C CA . LEU A 1 272 ? -1.137 14.320 -9.837 1.00 84.12 272 LEU A CA 1
ATOM 2170 C C . LEU A 1 272 ? -1.604 14.754 -8.441 1.00 84.12 272 LEU A C 1
ATOM 2172 O O . LEU A 1 272 ? -2.784 14.634 -8.115 1.00 84.12 272 LEU A O 1
ATOM 2176 N N . ARG A 1 273 ? -0.704 15.315 -7.623 1.00 84.62 273 ARG A N 1
ATOM 2177 C CA . ARG A 1 273 ? -1.040 15.831 -6.291 1.00 84.62 273 ARG A CA 1
ATOM 2178 C C . ARG A 1 273 ? -1.967 17.042 -6.353 1.00 84.62 273 ARG A C 1
ATOM 2180 O O . ARG A 1 273 ? -2.883 17.113 -5.541 1.00 84.62 273 ARG A O 1
ATOM 2187 N N . ALA A 1 274 ? -1.756 17.960 -7.293 1.00 84.75 274 ALA A N 1
ATOM 2188 C CA . ALA A 1 274 ? -2.628 19.119 -7.482 1.00 84.75 274 ALA A CA 1
ATOM 2189 C C . ALA A 1 274 ? -4.048 18.708 -7.906 1.00 84.75 274 ALA A C 1
ATOM 2191 O O . ALA A 1 274 ? -5.024 19.323 -7.486 1.00 84.75 274 ALA A O 1
ATOM 2192 N N . LEU A 1 275 ? -4.161 17.639 -8.697 1.00 84.50 275 LEU A N 1
ATOM 2193 C CA . LEU A 1 275 ? -5.435 17.115 -9.188 1.00 84.50 275 LEU A CA 1
ATOM 2194 C C . LEU A 1 275 ? -6.099 16.118 -8.220 1.00 84.50 275 LEU A C 1
ATOM 2196 O O . LEU A 1 275 ? -7.252 15.736 -8.418 1.00 84.50 275 LEU A O 1
ATOM 2200 N N . THR A 1 276 ? -5.399 15.688 -7.166 1.00 87.31 276 THR A N 1
ATOM 2201 C CA . THR A 1 276 ? -5.939 14.741 -6.185 1.00 87.31 276 THR A CA 1
ATOM 2202 C C . THR A 1 276 ? -6.938 15.449 -5.262 1.00 87.31 276 THR A C 1
ATOM 2204 O O . THR A 1 276 ? -6.554 16.357 -4.518 1.00 87.31 276 THR A O 1
ATOM 2207 N N . PRO A 1 277 ? -8.222 15.042 -5.247 1.00 86.56 277 PRO A N 1
ATOM 2208 C CA . PRO A 1 277 ? -9.200 15.628 -4.344 1.00 86.56 277 PRO A CA 1
ATOM 2209 C C . PRO A 1 277 ? -8.887 15.252 -2.886 1.00 86.56 277 PRO A C 1
ATOM 2211 O O . PRO A 1 277 ? -8.239 14.236 -2.623 1.00 86.56 277 PRO A O 1
ATOM 2214 N N . PRO A 1 278 ? -9.377 16.021 -1.897 1.00 87.50 278 PRO A N 1
ATOM 2215 C CA . PRO A 1 278 ? -9.106 15.765 -0.485 1.00 87.50 278 PRO A CA 1
ATOM 2216 C C . PRO A 1 278 ? -9.894 14.548 0.036 1.00 87.50 278 PRO A C 1
ATOM 2218 O O . PRO A 1 278 ? -10.847 14.694 0.804 1.00 87.50 278 PRO A O 1
ATOM 2221 N N . PHE A 1 279 ? -9.488 13.335 -0.355 1.00 85.25 279 PHE A N 1
ATOM 2222 C CA . PHE A 1 279 ? -10.109 12.074 0.067 1.00 85.25 279 PHE A CA 1
ATOM 2223 C C . PHE A 1 279 ? -10.166 11.935 1.586 1.00 85.25 279 PHE A C 1
ATOM 2225 O O . PHE A 1 279 ? -11.191 11.518 2.109 1.00 85.25 279 PHE A O 1
ATOM 2232 N N . GLY A 1 280 ? -9.134 12.384 2.306 1.00 83.75 280 GLY A N 1
ATOM 2233 C CA . GLY A 1 280 ? -9.118 12.330 3.770 1.00 83.75 280 GLY A CA 1
ATOM 2234 C C . GLY A 1 280 ? -10.269 13.099 4.431 1.00 83.75 280 GLY A C 1
ATOM 2235 O O . GLY A 1 280 ? -10.850 12.610 5.394 1.00 83.75 280 GLY A O 1
ATOM 2236 N N . LYS A 1 281 ? -10.657 14.266 3.893 1.00 88.00 281 LYS A N 1
ATOM 2237 C CA . LYS A 1 281 ? -11.820 15.014 4.407 1.00 88.00 281 LYS A CA 1
ATOM 2238 C C . LYS A 1 281 ? -13.126 14.266 4.129 1.00 88.00 281 LYS A C 1
ATOM 2240 O O . LYS A 1 281 ? -13.982 14.210 5.000 1.00 88.00 281 LYS A O 1
ATOM 2245 N N . MET A 1 282 ? -13.246 13.668 2.943 1.00 90.88 282 MET A N 1
ATOM 2246 C CA . MET A 1 282 ? -14.439 12.912 2.549 1.00 90.88 282 MET A CA 1
ATOM 2247 C C . MET A 1 282 ? -14.609 11.634 3.379 1.00 90.88 282 MET A C 1
ATOM 2249 O O . MET A 1 282 ? -15.719 11.349 3.810 1.00 90.88 282 MET A O 1
ATOM 2253 N N . VAL A 1 283 ? -13.515 10.924 3.668 1.00 87.88 283 VAL A N 1
ATOM 2254 C CA . VAL A 1 283 ? -13.514 9.744 4.549 1.00 87.88 283 VAL A CA 1
ATOM 2255 C C . VAL A 1 283 ? -13.841 10.135 5.992 1.00 87.88 283 VAL A C 1
ATOM 2257 O O . VAL A 1 283 ? -14.593 9.437 6.660 1.00 87.88 283 VAL A O 1
ATOM 2260 N N . ALA A 1 284 ? -13.333 11.267 6.489 1.00 85.62 284 ALA A N 1
ATOM 2261 C CA . ALA A 1 284 ? -13.684 11.742 7.830 1.00 85.62 284 ALA A CA 1
ATOM 2262 C C . ALA A 1 284 ? -15.182 12.079 7.957 1.00 85.62 284 ALA A C 1
ATOM 2264 O O . ALA A 1 284 ? -15.800 11.788 8.978 1.00 85.62 284 ALA A O 1
ATOM 2265 N N . GLU A 1 285 ? -15.766 12.680 6.921 1.00 91.50 285 GLU A N 1
ATOM 2266 C CA . GLU A 1 285 ? -17.204 12.953 6.852 1.00 91.50 285 GLU A CA 1
ATOM 2267 C C . GLU A 1 285 ? -18.030 11.663 6.726 1.00 91.50 285 GLU A C 1
ATOM 2269 O O . GLU A 1 285 ? -19.047 11.527 7.399 1.00 91.50 285 GLU A O 1
ATOM 2274 N N . GLU A 1 286 ? -17.558 10.684 5.951 1.00 91.81 286 GLU A N 1
ATOM 2275 C CA . GLU A 1 286 ? -18.167 9.352 5.842 1.00 91.81 286 GLU A CA 1
ATOM 2276 C C . GLU A 1 286 ? -18.210 8.646 7.201 1.00 91.81 286 GLU A C 1
ATOM 2278 O O . GLU A 1 286 ? -19.273 8.212 7.629 1.00 91.81 286 GLU A O 1
ATOM 2283 N N . GLN A 1 287 ? -17.090 8.629 7.929 1.00 88.94 287 GLN A N 1
ATOM 2284 C CA . GLN A 1 287 ? -17.012 8.051 9.273 1.00 88.94 287 GLN A CA 1
ATOM 2285 C C . GLN A 1 287 ? -17.909 8.777 10.282 1.00 88.94 287 GLN A C 1
ATOM 2287 O O . GLN A 1 287 ? -18.465 8.148 11.180 1.00 88.94 287 GLN A O 1
ATOM 2292 N N . LYS A 1 288 ? -18.086 10.097 10.138 1.00 90.81 288 LYS A N 1
ATOM 2293 C CA . LYS A 1 288 ? -19.034 10.856 10.962 1.00 90.81 288 LYS A CA 1
ATOM 2294 C C . LYS A 1 288 ? -20.477 10.416 10.692 1.00 90.81 288 LYS A C 1
ATOM 2296 O O . LYS A 1 288 ? -21.195 10.147 11.649 1.00 90.81 288 LYS A O 1
ATOM 2301 N N . LEU A 1 289 ? -20.885 10.338 9.422 1.00 93.50 289 LEU A N 1
ATOM 2302 C CA . LEU A 1 289 ? -22.236 9.914 9.027 1.00 93.50 289 LEU A CA 1
ATOM 2303 C C . LEU A 1 289 ? -22.510 8.456 9.419 1.00 93.50 289 LEU A C 1
ATOM 2305 O O . LEU A 1 289 ? -23.585 8.141 9.918 1.00 93.50 289 LEU A O 1
ATOM 2309 N N . GLU A 1 290 ? -21.527 7.574 9.246 1.00 92.69 290 GLU A N 1
ATOM 2310 C CA . GLU A 1 290 ? -21.614 6.178 9.678 1.00 92.69 290 GLU A CA 1
ATOM 2311 C C . GLU A 1 290 ? -21.737 6.077 11.205 1.00 92.69 290 GLU A C 1
ATOM 2313 O O . GLU A 1 290 ? -22.551 5.308 11.714 1.00 92.69 290 GLU A O 1
ATOM 2318 N N . GLY A 1 291 ? -20.978 6.890 11.946 1.00 90.12 291 GLY A N 1
ATOM 2319 C CA . GLY A 1 291 ? -21.083 6.987 13.400 1.00 90.12 291 GLY A CA 1
ATOM 2320 C C . GLY A 1 291 ? -22.454 7.481 13.869 1.00 90.12 291 GLY A C 1
ATOM 2321 O O . GLY A 1 291 ? -23.012 6.915 14.804 1.00 90.12 291 GLY A O 1
ATOM 2322 N N . GLU A 1 292 ? -23.024 8.488 13.205 1.00 92.44 292 GLU A N 1
ATOM 2323 C CA . GLU A 1 292 ? -24.371 9.006 13.489 1.00 92.44 292 GLU A CA 1
ATOM 2324 C C . GLU A 1 292 ? -25.463 7.963 13.203 1.00 92.44 292 GLU A C 1
ATOM 2326 O O . GLU A 1 292 ? -26.384 7.783 14.006 1.00 92.44 292 GLU A O 1
ATOM 2331 N N . PHE A 1 293 ? -25.327 7.216 12.105 1.00 94.88 293 PHE A N 1
ATOM 2332 C CA . PHE A 1 293 ? -26.217 6.102 11.780 1.00 94.88 293 PHE A CA 1
ATOM 2333 C C . PHE A 1 293 ? -26.141 4.989 12.835 1.00 94.88 293 PHE A C 1
ATOM 2335 O O . PHE A 1 293 ? -27.171 4.559 13.354 1.00 94.88 293 PHE A O 1
ATOM 2342 N N . ARG A 1 294 ? -24.927 4.577 13.229 1.00 93.38 294 ARG A N 1
ATOM 2343 C CA . ARG A 1 294 ? -24.721 3.588 14.301 1.00 93.38 294 ARG A CA 1
ATOM 2344 C C . ARG A 1 294 ? -25.298 4.058 15.632 1.00 93.38 294 ARG A C 1
ATOM 2346 O O . ARG A 1 294 ? -25.984 3.286 16.287 1.00 93.38 294 ARG A O 1
ATOM 2353 N N . PHE A 1 295 ? -25.067 5.315 16.006 1.00 91.94 295 PHE A N 1
ATOM 2354 C CA . PHE A 1 295 ? -25.611 5.899 17.232 1.00 91.94 295 PHE A CA 1
ATOM 2355 C C . PHE A 1 295 ? -27.144 5.892 17.238 1.00 91.94 295 PHE A C 1
ATOM 2357 O O . PHE A 1 295 ? -27.756 5.521 18.235 1.00 91.94 295 PHE A O 1
ATOM 2364 N N . THR A 1 296 ? -27.768 6.244 16.111 1.00 92.88 296 THR A N 1
ATOM 2365 C CA . THR A 1 296 ? -29.230 6.181 15.958 1.00 92.88 296 THR A CA 1
ATOM 2366 C C . THR A 1 296 ? -29.742 4.757 16.173 1.00 92.88 296 THR A C 1
ATOM 2368 O O . THR A 1 296 ? -30.748 4.565 16.846 1.00 92.88 296 THR A O 1
ATOM 2371 N N . HIS A 1 297 ? -29.021 3.752 15.676 1.00 94.69 297 HIS A N 1
ATOM 2372 C CA . HIS A 1 297 ? -29.372 2.350 15.888 1.00 94.69 297 HIS A CA 1
ATOM 2373 C C . HIS A 1 297 ? -29.177 1.900 17.346 1.00 94.69 297 HIS A C 1
ATOM 2375 O O . HIS A 1 297 ? -30.041 1.225 17.896 1.00 94.69 297 HIS A O 1
ATOM 2381 N N . SER A 1 298 ? -28.094 2.325 18.006 1.00 93.88 298 SER A N 1
ATOM 2382 C CA . SER A 1 298 ? -27.891 2.087 19.442 1.00 93.88 298 SER A CA 1
ATOM 2383 C C . SER A 1 298 ? -29.015 2.688 20.285 1.00 93.88 298 SER A C 1
ATOM 2385 O O . SER A 1 298 ? -29.517 2.014 21.178 1.00 93.88 298 SER A O 1
ATOM 2387 N N . ARG A 1 299 ? -29.487 3.896 19.948 1.00 94.00 299 ARG A N 1
ATOM 2388 C CA . ARG A 1 299 ? -30.620 4.537 20.634 1.00 94.00 299 ARG A CA 1
ATOM 2389 C C . ARG A 1 299 ? -31.906 3.713 20.529 1.00 94.00 299 ARG A C 1
ATOM 2391 O O . ARG A 1 299 ? -32.657 3.647 21.496 1.00 94.00 299 ARG A O 1
ATOM 2398 N N . VAL A 1 300 ? -32.154 3.081 19.380 1.00 95.31 300 VAL A N 1
ATOM 2399 C CA . VAL A 1 300 ? -33.313 2.190 19.190 1.00 95.31 300 VAL A CA 1
ATOM 2400 C C . VAL A 1 300 ? -33.210 0.951 20.079 1.00 95.31 300 VAL A C 1
ATOM 2402 O O . VAL A 1 300 ? -34.219 0.511 20.612 1.00 95.31 300 VAL A O 1
ATOM 2405 N N . ILE A 1 301 ? -32.004 0.410 20.274 1.00 94.81 301 ILE A N 1
ATOM 2406 C CA . ILE A 1 301 ? -31.773 -0.734 21.168 1.00 94.81 301 ILE A CA 1
ATOM 2407 C C . ILE A 1 301 ? -31.974 -0.325 22.632 1.00 94.81 301 ILE A C 1
ATOM 2409 O O . ILE A 1 301 ? -32.653 -1.030 23.370 1.00 94.81 301 ILE A O 1
ATOM 2413 N N . GLU A 1 302 ? -31.410 0.812 23.045 1.00 94.44 302 GLU A N 1
ATOM 2414 C CA . GLU A 1 302 ? -31.512 1.321 24.421 1.00 94.44 302 GLU A CA 1
ATOM 2415 C C . GLU A 1 302 ? -32.958 1.632 24.827 1.00 94.44 302 GLU A C 1
ATOM 2417 O O . GLU A 1 302 ? -33.346 1.347 25.954 1.00 94.44 302 GLU A O 1
ATOM 2422 N N . ASN A 1 303 ? -33.765 2.169 23.906 1.00 94.81 303 ASN A N 1
ATOM 2423 C CA . ASN A 1 303 ? -35.152 2.576 24.166 1.00 94.81 303 ASN A CA 1
ATOM 2424 C C . ASN A 1 303 ? -36.171 1.620 23.515 1.00 94.81 303 ASN A C 1
ATOM 2426 O O . ASN A 1 303 ? -37.292 2.016 23.191 1.00 94.81 303 ASN A O 1
ATOM 2430 N N . ALA A 1 304 ? -35.788 0.359 23.287 1.00 96.00 304 ALA A N 1
ATOM 2431 C CA . ALA A 1 304 ? -36.615 -0.610 22.564 1.00 96.00 304 ALA A CA 1
ATOM 2432 C C . ALA A 1 304 ? -37.969 -0.866 23.249 1.00 96.00 304 ALA A C 1
ATOM 2434 O O . ALA A 1 304 ? -38.986 -1.013 22.570 1.00 96.00 304 ALA A O 1
ATOM 2435 N N . GLU A 1 305 ? -37.991 -0.882 24.584 1.00 95.19 305 GLU A N 1
ATOM 2436 C CA . GLU A 1 305 ? -39.209 -1.086 25.377 1.00 95.19 305 GLU A CA 1
ATOM 2437 C C . GLU A 1 305 ? -40.201 0.070 25.205 1.00 95.19 305 GLU A C 1
ATOM 2439 O O . GLU A 1 305 ? -41.388 -0.163 24.980 1.00 95.19 305 GLU A O 1
ATOM 2444 N N . GLU A 1 306 ? -39.715 1.313 25.221 1.00 95.44 306 GLU A N 1
ATOM 2445 C CA . GLU A 1 306 ? -40.539 2.509 25.019 1.00 95.44 306 GLU A CA 1
ATOM 2446 C C . GLU A 1 306 ? -41.111 2.549 23.597 1.00 95.44 306 GLU A C 1
ATOM 2448 O O . GLU A 1 306 ? -42.305 2.785 23.400 1.00 95.44 306 GLU A O 1
ATOM 2453 N N . ILE A 1 307 ? -40.281 2.249 22.593 1.00 95.56 307 ILE A N 1
ATOM 2454 C CA . ILE A 1 307 ? -40.705 2.207 21.188 1.00 95.56 307 ILE A CA 1
ATOM 2455 C C . ILE A 1 307 ? -41.780 1.132 20.979 1.00 95.56 307 ILE A C 1
ATOM 2457 O O . ILE A 1 307 ? -42.757 1.374 20.263 1.00 95.56 307 ILE A O 1
ATOM 2461 N N . ALA A 1 308 ? -41.620 -0.039 21.605 1.00 95.75 308 ALA A N 1
ATOM 2462 C CA . ALA A 1 308 ? -42.602 -1.117 21.553 1.00 95.75 308 ALA A CA 1
ATOM 2463 C C . ALA A 1 308 ? -43.910 -0.729 22.259 1.00 95.75 308 ALA A C 1
ATOM 2465 O O . ALA A 1 308 ? -44.987 -0.963 21.710 1.00 95.75 308 ALA A O 1
ATOM 2466 N N . PHE A 1 309 ? -43.824 -0.083 23.425 1.00 96.88 309 PHE A N 1
ATOM 2467 C CA . PHE A 1 309 ? -44.982 0.359 24.200 1.00 96.88 309 PHE A CA 1
ATOM 2468 C C . PHE A 1 309 ? -45.831 1.399 23.453 1.00 96.88 309 PHE A C 1
ATOM 2470 O O . PHE A 1 309 ? -47.056 1.299 23.432 1.00 96.88 309 PHE A O 1
ATOM 2477 N N . TYR A 1 310 ? -45.191 2.363 22.784 1.00 95.88 310 TYR A N 1
ATOM 2478 C CA . TYR A 1 310 ? -45.874 3.405 22.005 1.00 95.88 310 TYR A CA 1
ATOM 2479 C C . TYR A 1 310 ? -46.162 3.016 20.545 1.00 95.88 310 TYR A C 1
ATOM 2481 O O . TYR A 1 310 ? -46.658 3.846 19.783 1.00 95.88 310 TYR A O 1
ATOM 2489 N N . ALA A 1 311 ? -45.833 1.789 20.123 1.00 94.19 311 ALA A N 1
ATOM 2490 C CA . ALA A 1 311 ? -45.908 1.343 18.729 1.00 94.19 311 ALA A CA 1
ATOM 2491 C C . ALA A 1 311 ? -45.204 2.296 17.728 1.00 94.19 311 ALA A C 1
ATOM 2493 O O . ALA A 1 311 ? -45.608 2.412 16.573 1.00 94.19 311 ALA A O 1
ATOM 2494 N N . GLY A 1 312 ? -44.107 2.943 18.141 1.00 94.75 312 GLY A N 1
ATOM 2495 C CA . GLY A 1 312 ? -43.399 3.995 17.389 1.00 94.75 312 GLY A CA 1
ATOM 2496 C C . GLY A 1 312 ? -42.461 3.514 16.270 1.00 94.75 312 GLY A C 1
ATOM 2497 O O . GLY A 1 312 ? -41.646 4.288 15.767 1.00 94.75 312 GLY A O 1
ATOM 2498 N N . HIS A 1 313 ? -42.543 2.244 15.875 1.00 93.88 313 HIS A N 1
ATOM 2499 C CA . HIS A 1 313 ? -41.594 1.586 14.969 1.00 93.88 313 HIS A CA 1
ATOM 2500 C C . HIS A 1 313 ? -41.499 2.236 13.575 1.00 93.88 313 HIS A C 1
ATOM 2502 O O . HIS A 1 313 ? -40.396 2.381 13.053 1.00 93.88 313 HIS A O 1
ATOM 2508 N N . GLU A 1 314 ? -42.610 2.688 12.984 1.00 95.75 314 GLU A N 1
ATOM 2509 C CA . GLU A 1 314 ? -42.591 3.377 11.678 1.00 95.75 314 GLU A CA 1
ATOM 2510 C C . GLU A 1 314 ? -41.885 4.746 11.739 1.00 95.75 314 GLU A C 1
ATOM 2512 O O . GLU A 1 314 ? -41.211 5.162 10.788 1.00 95.75 314 GLU A O 1
ATOM 2517 N N . VAL A 1 315 ? -41.979 5.440 12.879 1.00 94.69 315 VAL A N 1
ATOM 2518 C CA . VAL A 1 315 ? -41.302 6.728 13.091 1.00 94.69 315 VAL A CA 1
ATOM 2519 C C . VAL A 1 315 ? -39.795 6.514 13.210 1.00 94.69 315 VAL A C 1
ATOM 2521 O O . VAL A 1 315 ? -39.028 7.159 12.492 1.00 94.69 315 VAL A O 1
ATOM 2524 N N . GLU A 1 316 ? -39.359 5.567 14.046 1.00 95.81 316 GLU A N 1
ATOM 2525 C CA . GLU A 1 316 ? -37.933 5.240 14.194 1.00 95.81 316 GLU A CA 1
ATOM 2526 C C . GLU A 1 316 ? -37.327 4.689 12.898 1.00 95.81 316 GLU A C 1
ATOM 2528 O O . GLU A 1 316 ? -36.209 5.060 12.532 1.00 95.81 316 GLU A O 1
ATOM 2533 N N . LYS A 1 317 ? -38.083 3.893 12.133 1.00 95.75 317 LYS A N 1
ATOM 2534 C CA . LYS A 1 317 ? -37.684 3.453 10.791 1.00 95.75 317 LYS A CA 1
ATOM 2535 C C . LYS A 1 317 ? -37.435 4.639 9.859 1.00 95.75 317 LYS A C 1
ATOM 2537 O O . LYS A 1 317 ? -36.388 4.699 9.223 1.00 95.75 317 LYS A O 1
ATOM 2542 N N . THR A 1 318 ? -38.335 5.622 9.829 1.00 96.81 318 THR A N 1
ATOM 2543 C CA . THR A 1 318 ? -38.165 6.828 9.000 1.00 96.81 318 THR A CA 1
ATOM 2544 C C . THR A 1 318 ? -36.911 7.624 9.397 1.00 96.81 318 THR A C 1
ATOM 2546 O O . THR A 1 318 ? -36.211 8.168 8.536 1.00 96.81 318 THR A O 1
ATOM 2549 N N . ILE A 1 319 ? -36.587 7.683 10.694 1.00 95.25 319 ILE A N 1
ATOM 2550 C CA . ILE A 1 319 ? -35.373 8.343 11.203 1.00 95.25 319 ILE A CA 1
ATOM 2551 C C . ILE A 1 319 ? -34.112 7.578 10.772 1.00 95.25 319 ILE A C 1
ATOM 2553 O O . ILE A 1 319 ? -33.162 8.194 10.276 1.00 95.25 319 ILE A O 1
ATOM 2557 N N . LEU A 1 320 ? -34.111 6.249 10.913 1.00 96.00 320 LEU A N 1
ATOM 2558 C CA . LEU A 1 320 ? -33.023 5.373 10.467 1.00 96.00 320 LEU A CA 1
ATOM 2559 C C . LEU A 1 320 ? -32.791 5.485 8.958 1.00 96.00 320 LEU A C 1
ATOM 2561 O O . LEU A 1 320 ? -31.654 5.704 8.529 1.00 96.00 320 LEU A O 1
ATOM 2565 N N . ASP A 1 321 ? -33.860 5.416 8.164 1.00 97.12 321 ASP A N 1
ATOM 2566 C CA . ASP A 1 321 ? -33.807 5.540 6.707 1.00 97.12 321 ASP A CA 1
ATOM 2567 C C . ASP A 1 321 ? -33.208 6.887 6.300 1.00 97.12 321 ASP A C 1
ATOM 2569 O O . ASP A 1 321 ? -32.349 6.951 5.420 1.00 97.12 321 ASP A O 1
ATOM 2573 N N . ARG A 1 322 ? -33.572 7.979 6.983 1.00 96.06 322 ARG A N 1
ATOM 2574 C CA . ARG A 1 322 ? -32.999 9.308 6.725 1.00 96.06 322 ARG A CA 1
ATOM 2575 C C . ARG A 1 322 ? -31.487 9.345 6.953 1.00 96.06 322 ARG A C 1
ATOM 2577 O O . ARG A 1 322 ? -30.763 9.894 6.116 1.00 96.06 322 ARG A O 1
ATOM 2584 N N . GLY A 1 323 ? -31.013 8.765 8.058 1.00 93.81 323 GLY A N 1
ATOM 2585 C CA . GLY A 1 323 ? -29.582 8.647 8.357 1.00 93.81 323 GLY A CA 1
ATOM 2586 C C . GLY A 1 323 ? -28.848 7.806 7.309 1.00 93.81 323 GLY A C 1
ATOM 2587 O O . GLY A 1 323 ? -27.794 8.203 6.805 1.00 93.81 323 GLY A O 1
ATOM 2588 N N . TYR A 1 324 ? -29.457 6.694 6.896 1.00 96.56 324 TYR A N 1
ATOM 2589 C CA . TYR A 1 324 ? -28.921 5.816 5.861 1.00 96.56 324 TYR A CA 1
ATOM 2590 C C . TYR A 1 324 ? -28.855 6.496 4.483 1.00 96.56 324 TYR A C 1
ATOM 2592 O O . TYR A 1 324 ? -27.817 6.458 3.819 1.00 96.56 324 TYR A O 1
ATOM 2600 N N . PHE A 1 325 ? -29.908 7.202 4.061 1.00 97.25 325 PHE A N 1
ATOM 2601 C CA . PHE A 1 325 ? -29.921 7.942 2.796 1.00 97.25 325 PHE A CA 1
ATOM 2602 C C . PHE A 1 325 ? -28.854 9.040 2.752 1.00 97.25 325 PHE A C 1
ATOM 2604 O O . PHE A 1 325 ? -28.223 9.237 1.708 1.00 97.25 325 PHE A O 1
ATOM 2611 N N . ALA A 1 326 ? -28.617 9.744 3.863 1.00 95.50 326 ALA A N 1
ATOM 2612 C CA . ALA A 1 326 ? -27.550 10.740 3.954 1.00 95.50 326 ALA A CA 1
ATOM 2613 C C . ALA A 1 326 ? -26.162 10.103 3.756 1.00 95.50 326 ALA A C 1
ATOM 2615 O O . ALA A 1 326 ? -25.366 10.601 2.950 1.00 95.50 326 ALA A O 1
ATOM 2616 N N . LEU A 1 327 ? -25.909 8.967 4.416 1.00 96.25 327 LEU A N 1
ATOM 2617 C CA . LEU A 1 327 ? -24.680 8.186 4.270 1.00 96.25 327 LEU A CA 1
ATOM 2618 C C . LEU A 1 327 ? -24.484 7.706 2.823 1.00 96.25 327 LEU A C 1
ATOM 2620 O O . LEU A 1 327 ? -23.450 7.974 2.210 1.00 96.25 327 LEU A O 1
ATOM 2624 N N . ILE A 1 328 ? -25.498 7.072 2.231 1.00 96.88 328 ILE A N 1
ATOM 2625 C CA . ILE A 1 328 ? -25.435 6.546 0.860 1.00 96.88 328 ILE A CA 1
ATOM 2626 C C . ILE A 1 328 ? -25.247 7.661 -0.171 1.00 96.88 328 ILE A C 1
ATOM 2628 O O . ILE A 1 328 ? -24.465 7.516 -1.114 1.00 96.88 328 ILE A O 1
ATOM 2632 N N . LYS A 1 329 ? -25.908 8.811 -0.000 1.00 97.06 329 LYS A N 1
ATOM 2633 C CA . LYS A 1 329 ? -25.718 9.975 -0.877 1.00 97.06 329 LYS A CA 1
ATOM 2634 C C . LYS A 1 329 ? -24.267 10.463 -0.858 1.00 97.06 329 LYS A C 1
ATOM 2636 O O . LYS A 1 329 ? -23.728 10.812 -1.916 1.00 97.06 329 LYS A O 1
ATOM 2641 N N . HIS A 1 330 ? -23.635 10.478 0.315 1.00 96.25 330 HIS A N 1
ATOM 2642 C CA . HIS A 1 330 ? -22.228 10.850 0.471 1.00 96.25 330 HIS A CA 1
ATOM 2643 C C . HIS A 1 330 ? -21.288 9.823 -0.166 1.00 96.25 330 HIS A C 1
ATOM 2645 O O . HIS A 1 330 ? -20.449 10.197 -0.988 1.00 96.25 330 HIS A O 1
ATOM 2651 N N . ILE A 1 331 ? -21.492 8.531 0.099 1.00 95.25 331 ILE A N 1
ATOM 2652 C CA . ILE A 1 331 ? -20.709 7.438 -0.501 1.00 95.25 331 ILE A CA 1
ATOM 2653 C C . ILE A 1 331 ? -20.794 7.484 -2.036 1.00 95.25 331 ILE A C 1
ATOM 2655 O O . ILE A 1 331 ? -19.771 7.490 -2.724 1.00 95.25 331 ILE A O 1
ATOM 2659 N N . ASN A 1 332 ? -21.994 7.650 -2.598 1.00 96.19 332 ASN A N 1
ATOM 2660 C CA . ASN A 1 332 ? -22.185 7.783 -4.046 1.00 96.19 332 ASN A CA 1
ATOM 2661 C C . ASN A 1 332 ? -21.492 9.025 -4.632 1.00 96.19 332 ASN A C 1
ATOM 2663 O O . ASN A 1 332 ? -21.038 9.030 -5.782 1.00 96.19 332 ASN A O 1
ATOM 2667 N N . ARG A 1 333 ? -21.385 10.117 -3.865 1.00 93.88 333 ARG A N 1
ATOM 2668 C CA . ARG A 1 333 ? -20.599 11.294 -4.265 1.00 93.88 333 ARG A CA 1
ATOM 2669 C C . ARG A 1 333 ? -19.100 10.989 -4.270 1.00 93.88 333 ARG A C 1
ATOM 2671 O O . ARG A 1 333 ? -18.412 11.430 -5.193 1.00 93.88 333 ARG A O 1
ATOM 2678 N N . ILE A 1 334 ? -18.605 10.241 -3.285 1.00 94.12 334 ILE A N 1
ATOM 2679 C CA . ILE A 1 334 ? -17.207 9.798 -3.224 1.00 94.12 334 ILE A CA 1
ATOM 2680 C C . ILE A 1 334 ? -16.882 8.899 -4.417 1.00 94.12 334 ILE A C 1
ATOM 2682 O O . ILE A 1 334 ? -15.876 9.140 -5.083 1.00 94.12 334 ILE A O 1
ATOM 2686 N N . PHE A 1 335 ? -17.732 7.920 -4.738 1.00 93.50 335 PHE A N 1
ATOM 2687 C CA . PHE A 1 335 ? -17.510 7.014 -5.869 1.00 93.50 335 PHE A CA 1
ATOM 2688 C C . PHE A 1 335 ? -17.408 7.747 -7.205 1.00 93.50 335 PHE A C 1
ATOM 2690 O O . PHE A 1 335 ? -16.446 7.532 -7.939 1.00 93.50 335 PHE A O 1
ATOM 2697 N N . ARG A 1 336 ? -18.308 8.698 -7.486 1.00 93.88 336 ARG A N 1
ATOM 2698 C CA . ARG A 1 336 ? -18.227 9.510 -8.715 1.00 93.88 336 ARG A CA 1
ATOM 2699 C C . ARG A 1 336 ? -16.911 10.280 -8.831 1.00 93.88 336 ARG A C 1
ATOM 2701 O O . ARG A 1 336 ? -16.302 10.300 -9.896 1.00 93.88 336 ARG A O 1
ATOM 2708 N N . LYS A 1 337 ? -16.435 10.879 -7.734 1.00 92.44 337 LYS A N 1
ATOM 2709 C CA . LYS A 1 337 ? -15.135 11.574 -7.717 1.00 92.44 337 LYS A CA 1
ATOM 2710 C C . LYS A 1 337 ? -13.956 10.613 -7.867 1.00 92.44 337 LYS A C 1
ATOM 2712 O O . LYS A 1 337 ? -12.985 10.948 -8.538 1.00 92.44 337 LYS A O 1
ATOM 2717 N N . ARG A 1 338 ? -14.043 9.432 -7.251 1.00 91.75 338 ARG A N 1
ATOM 2718 C CA . ARG A 1 338 ? -13.010 8.393 -7.315 1.00 91.75 338 ARG A CA 1
ATOM 2719 C C . ARG A 1 338 ? -12.818 7.875 -8.737 1.00 91.75 338 ARG A C 1
ATOM 2721 O O . ARG A 1 338 ? -11.681 7.656 -9.120 1.00 91.75 338 ARG A O 1
ATOM 2728 N N . ILE A 1 339 ? -13.890 7.738 -9.520 1.00 92.88 339 ILE A N 1
ATOM 2729 C CA . ILE A 1 339 ? -13.796 7.307 -10.925 1.00 92.88 339 ILE A CA 1
ATOM 2730 C C . ILE A 1 339 ? -12.967 8.300 -11.747 1.00 92.88 339 ILE A C 1
ATOM 2732 O O . ILE A 1 339 ? -12.013 7.897 -12.401 1.00 92.88 339 ILE A O 1
ATOM 2736 N N . ILE A 1 340 ? -13.283 9.598 -11.679 1.00 90.81 340 ILE A N 1
ATOM 2737 C CA . ILE A 1 340 ? -12.565 10.630 -12.452 1.00 90.81 340 ILE A CA 1
ATOM 2738 C C . ILE A 1 340 ? -11.085 10.676 -12.057 1.00 90.81 340 ILE A C 1
ATOM 2740 O O . ILE A 1 340 ? -10.207 10.704 -12.918 1.00 90.81 340 ILE A O 1
ATOM 2744 N N . HIS A 1 341 ? -10.809 10.658 -10.752 1.00 90.81 341 HIS A N 1
ATOM 2745 C CA . HIS A 1 341 ? -9.441 10.632 -10.239 1.00 90.81 341 HIS A CA 1
ATOM 2746 C C . HIS A 1 341 ? -8.695 9.359 -10.667 1.00 90.81 341 HIS A C 1
ATOM 2748 O O . HIS A 1 341 ? -7.573 9.469 -11.150 1.00 90.81 341 HIS A O 1
ATOM 2754 N N . GLY A 1 342 ? -9.337 8.190 -10.593 1.00 90.94 342 GLY A N 1
ATOM 2755 C CA . GLY A 1 342 ? -8.753 6.910 -10.995 1.00 90.94 342 GLY A CA 1
ATOM 2756 C C . GLY A 1 342 ? -8.421 6.834 -12.486 1.00 90.94 342 GLY A C 1
ATOM 2757 O O . GLY A 1 342 ? -7.336 6.387 -12.837 1.00 90.94 342 GLY A O 1
ATOM 2758 N N . ILE A 1 343 ? -9.298 7.339 -13.365 1.00 92.88 343 ILE A N 1
ATOM 2759 C CA . ILE A 1 343 ? -9.033 7.412 -14.816 1.00 92.88 343 ILE A CA 1
ATOM 2760 C C . ILE A 1 343 ? -7.783 8.256 -15.093 1.00 92.88 343 ILE A C 1
ATOM 2762 O O . ILE A 1 343 ? -6.916 7.868 -15.872 1.00 92.88 343 ILE A O 1
ATOM 2766 N N . MET A 1 344 ? -7.683 9.417 -14.449 1.00 90.75 344 MET A N 1
ATOM 2767 C CA . MET A 1 344 ? -6.557 10.332 -14.616 1.00 90.75 344 MET A CA 1
ATOM 2768 C C . MET A 1 344 ? -5.252 9.766 -14.039 1.00 90.75 344 MET A C 1
ATOM 2770 O O . MET A 1 344 ? -4.203 9.896 -14.667 1.00 90.75 344 MET A O 1
ATOM 2774 N N . GLU A 1 345 ? -5.304 9.139 -12.862 1.00 90.88 345 GLU A N 1
ATOM 2775 C CA . GLU A 1 345 ? -4.156 8.472 -12.243 1.00 90.88 345 GLU A CA 1
ATOM 2776 C C . GLU A 1 345 ? -3.616 7.361 -13.150 1.00 90.88 345 GLU A C 1
ATOM 2778 O O . GLU A 1 345 ? -2.427 7.355 -13.473 1.00 90.88 345 GLU A O 1
ATOM 2783 N N . ASP A 1 346 ? -4.498 6.488 -13.640 1.00 91.88 346 ASP A N 1
ATOM 2784 C CA . ASP A 1 346 ? -4.134 5.424 -14.572 1.00 91.88 346 ASP A CA 1
ATOM 2785 C C . ASP A 1 346 ? -3.566 5.981 -15.881 1.00 91.88 346 ASP A C 1
ATOM 2787 O O . ASP A 1 346 ? -2.576 5.454 -16.393 1.00 91.88 346 ASP A O 1
ATOM 2791 N N . PHE A 1 347 ? -4.137 7.069 -16.407 1.00 92.31 347 PHE A N 1
ATOM 2792 C CA . PHE A 1 347 ? -3.626 7.719 -17.611 1.00 92.31 347 PHE A CA 1
ATOM 2793 C C . PHE A 1 347 ? -2.185 8.214 -17.433 1.00 92.31 347 PHE A C 1
ATOM 2795 O O . PHE A 1 347 ? -1.312 7.925 -18.258 1.00 92.31 347 PHE A O 1
ATOM 2802 N N . ILE A 1 348 ? -1.919 8.927 -16.335 1.00 89.88 348 ILE A N 1
ATOM 2803 C CA . ILE A 1 348 ? -0.598 9.495 -16.053 1.00 89.88 348 ILE A CA 1
ATOM 2804 C C . ILE A 1 348 ? 0.425 8.382 -15.784 1.00 89.88 348 ILE A C 1
ATOM 2806 O O . ILE A 1 348 ? 1.515 8.391 -16.355 1.00 89.88 348 ILE A O 1
ATOM 2810 N N . ILE A 1 349 ? 0.089 7.410 -14.937 1.00 87.69 349 ILE A N 1
ATOM 2811 C CA . ILE A 1 349 ? 1.049 6.392 -14.495 1.00 87.69 349 ILE A CA 1
ATOM 2812 C C . ILE A 1 349 ? 1.306 5.346 -15.584 1.00 87.69 349 ILE A C 1
ATOM 2814 O O . ILE A 1 349 ? 2.454 4.971 -15.800 1.00 87.69 349 ILE A O 1
ATOM 2818 N N . LYS A 1 350 ? 0.274 4.852 -16.277 1.00 88.62 350 LYS A N 1
ATOM 2819 C CA . LYS A 1 350 ? 0.445 3.748 -17.239 1.00 88.62 350 LYS A CA 1
ATOM 2820 C C . LYS A 1 350 ? 0.882 4.251 -18.610 1.00 88.62 350 LYS A C 1
ATOM 2822 O O . LYS A 1 350 ? 1.826 3.716 -19.185 1.00 88.62 350 LYS A O 1
ATOM 2827 N N . TYR A 1 351 ? 0.223 5.287 -19.128 1.00 91.50 351 TYR A N 1
ATOM 2828 C CA . TYR A 1 351 ? 0.441 5.733 -20.506 1.00 91.50 351 TYR A CA 1
ATOM 2829 C C . TYR A 1 351 ? 1.437 6.886 -20.596 1.00 91.50 351 TYR A C 1
ATOM 2831 O O . TYR A 1 351 ? 2.379 6.812 -21.385 1.00 91.50 351 TYR A O 1
ATOM 2839 N N . PHE A 1 352 ? 1.282 7.933 -19.778 1.00 90.38 352 PHE A N 1
ATOM 2840 C CA . PHE A 1 352 ? 2.167 9.098 -19.860 1.00 90.38 352 PHE A CA 1
ATOM 2841 C C . PHE A 1 352 ? 3.599 8.760 -19.424 1.00 90.38 352 PHE A C 1
ATOM 2843 O O . PHE A 1 352 ? 4.542 9.083 -20.144 1.00 90.38 352 PHE A O 1
ATOM 2850 N N . TRP A 1 353 ? 3.792 8.054 -18.302 1.00 88.50 353 TRP A N 1
ATOM 2851 C CA . TRP A 1 353 ? 5.137 7.619 -17.890 1.00 88.50 353 TRP A CA 1
ATOM 2852 C C . TRP A 1 353 ? 5.763 6.638 -18.884 1.00 88.50 353 TRP A C 1
ATOM 2854 O O . TRP A 1 353 ? 6.953 6.755 -19.171 1.00 88.50 353 TRP A O 1
ATOM 2864 N N . GLY A 1 354 ? 4.974 5.721 -19.454 1.00 87.88 354 GLY A N 1
ATOM 2865 C CA . GLY A 1 354 ? 5.440 4.804 -20.496 1.00 87.88 354 GLY A CA 1
ATOM 2866 C C . GLY A 1 354 ? 5.937 5.544 -21.742 1.00 87.88 354 GLY A C 1
ATOM 2867 O O . GLY A 1 354 ? 7.061 5.318 -22.192 1.00 87.88 354 GLY A O 1
ATOM 2868 N N . ALA A 1 355 ? 5.147 6.492 -22.255 1.00 89.69 355 ALA A N 1
ATOM 2869 C CA . ALA A 1 355 ? 5.517 7.317 -23.405 1.00 89.69 355 ALA A CA 1
ATOM 2870 C C . ALA A 1 355 ? 6.765 8.173 -23.134 1.00 89.69 355 ALA A C 1
ATOM 2872 O O . ALA A 1 355 ? 7.671 8.232 -23.965 1.00 89.69 355 ALA A O 1
ATOM 2873 N N . MET A 1 356 ? 6.853 8.789 -21.951 1.00 86.12 356 MET A N 1
ATOM 2874 C CA . MET A 1 356 ? 8.025 9.569 -21.539 1.00 86.12 356 MET A CA 1
ATOM 2875 C C . MET A 1 356 ? 9.281 8.700 -21.398 1.00 86.12 356 MET A C 1
ATOM 2877 O O . MET A 1 356 ? 10.368 9.133 -21.781 1.00 86.12 356 MET A O 1
ATOM 2881 N N . GLY A 1 357 ? 9.136 7.461 -20.919 1.00 85.31 357 GLY A N 1
ATOM 2882 C CA . GLY A 1 357 ? 10.215 6.475 -20.887 1.00 85.31 357 GLY A CA 1
ATOM 2883 C C . GLY A 1 357 ? 10.732 6.130 -22.285 1.00 85.31 357 GLY A C 1
ATOM 2884 O O . GLY A 1 357 ? 11.939 6.162 -22.517 1.00 85.31 357 GLY A O 1
ATOM 2885 N N . LEU A 1 358 ? 9.834 5.879 -23.244 1.00 84.75 358 LEU A N 1
ATOM 2886 C CA . LEU A 1 358 ? 10.206 5.622 -24.642 1.00 84.75 358 LEU A CA 1
ATOM 2887 C C . LEU A 1 358 ? 10.893 6.830 -25.289 1.00 84.75 358 LEU A C 1
ATOM 2889 O O . LEU A 1 358 ? 11.917 6.668 -25.955 1.00 84.75 358 LEU A O 1
ATOM 2893 N N . LEU A 1 359 ? 10.379 8.042 -25.050 1.00 85.00 359 LEU A N 1
ATOM 2894 C CA . LEU A 1 359 ? 11.007 9.278 -25.516 1.00 85.00 359 LEU A CA 1
ATOM 2895 C C . LEU A 1 359 ? 12.434 9.403 -24.985 1.00 85.00 359 LEU A C 1
ATOM 2897 O O . LEU A 1 359 ? 13.344 9.680 -25.765 1.00 85.00 359 LEU A O 1
ATOM 2901 N N . LEU A 1 360 ? 12.657 9.132 -23.698 1.00 80.50 360 LEU A N 1
ATOM 2902 C CA . LEU A 1 360 ? 13.994 9.173 -23.112 1.00 80.50 360 LEU A CA 1
ATOM 2903 C C . LEU A 1 360 ? 14.938 8.140 -23.747 1.00 80.50 360 LEU A C 1
ATOM 2905 O O . LEU A 1 360 ? 16.066 8.482 -24.097 1.00 80.50 360 LEU A O 1
ATOM 2909 N N . CYS A 1 361 ? 14.473 6.904 -23.946 1.00 77.44 361 CYS A N 1
ATOM 2910 C CA . CYS A 1 361 ? 15.248 5.857 -24.617 1.00 77.44 361 CYS A CA 1
ATOM 2911 C C . CYS A 1 361 ? 15.576 6.204 -26.080 1.00 77.44 361 CYS A C 1
ATOM 2913 O O . CYS A 1 361 ? 16.583 5.741 -26.610 1.00 77.44 361 CYS A O 1
ATOM 2915 N N . SER A 1 362 ? 14.758 7.040 -26.725 1.00 81.00 362 SER A N 1
ATOM 2916 C CA . SER A 1 362 ? 14.964 7.478 -28.109 1.00 81.00 362 SER A CA 1
ATOM 2917 C C . SER A 1 362 ? 16.014 8.590 -28.266 1.00 81.00 362 SER A C 1
ATOM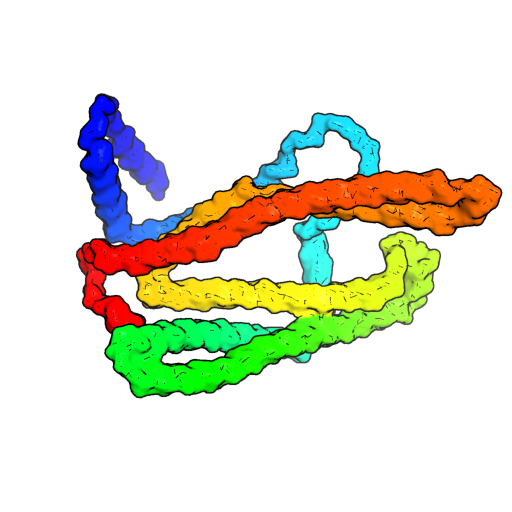 2919 O O . SER A 1 362 ? 16.625 8.703 -29.328 1.00 81.00 362 SER A O 1
ATOM 2921 N N . VAL A 1 363 ? 16.288 9.380 -27.215 1.00 77.69 363 VAL A N 1
ATOM 2922 C CA . VAL A 1 363 ? 17.257 10.495 -27.253 1.00 77.69 363 VAL A CA 1
ATOM 2923 C C . VAL A 1 363 ? 18.637 10.082 -27.788 1.00 77.69 363 VAL A C 1
ATOM 2925 O O . VAL A 1 363 ? 19.092 10.728 -28.729 1.00 77.69 363 VAL A O 1
ATOM 2928 N N . PRO A 1 364 ? 19.313 9.030 -27.281 1.00 70.88 364 PRO A N 1
ATOM 2929 C CA . PRO A 1 364 ? 20.628 8.637 -27.798 1.00 70.88 364 PRO A CA 1
ATOM 2930 C C . PRO A 1 364 ? 20.590 8.105 -29.238 1.00 70.88 364 PRO A C 1
ATOM 2932 O O . PRO A 1 364 ? 21.611 8.133 -29.922 1.00 70.88 364 PRO A O 1
ATOM 2935 N N . VAL A 1 365 ? 19.434 7.621 -29.705 1.00 72.38 365 VAL A N 1
ATOM 2936 C CA . VAL A 1 365 ? 19.257 7.095 -31.067 1.00 72.38 365 VAL A CA 1
ATOM 2937 C C . VAL A 1 365 ? 19.111 8.237 -32.075 1.00 72.38 365 VAL A C 1
ATOM 2939 O O . VAL A 1 365 ? 19.722 8.197 -33.141 1.00 72.38 365 VAL A O 1
ATOM 2942 N N . PHE A 1 366 ? 18.343 9.276 -31.732 1.00 74.88 366 PHE A N 1
ATOM 2943 C CA . PHE A 1 366 ? 18.073 10.406 -32.629 1.00 74.88 366 PHE A CA 1
ATOM 2944 C C . PHE A 1 366 ? 19.057 11.576 -32.479 1.00 74.88 366 PHE A C 1
ATOM 2946 O O . PHE A 1 366 ? 19.295 12.299 -33.446 1.00 74.88 366 PHE A O 1
ATOM 2953 N N . PHE A 1 367 ? 19.673 11.755 -31.308 1.00 68.69 367 PHE A N 1
ATOM 2954 C CA . PHE A 1 367 ? 20.649 12.813 -31.046 1.00 68.69 367 PHE A CA 1
ATOM 2955 C C . PHE A 1 367 ? 22.028 12.201 -30.766 1.00 68.69 367 PHE A C 1
ATOM 2957 O O . PHE A 1 367 ? 22.324 11.767 -29.653 1.00 68.69 367 PHE A O 1
ATOM 2964 N N . LYS A 1 368 ? 22.910 12.189 -31.777 1.00 54.12 368 LYS A N 1
ATOM 2965 C CA . LYS A 1 368 ? 24.326 11.821 -31.602 1.00 54.12 368 LYS A CA 1
ATOM 2966 C C . LYS A 1 368 ? 25.015 12.858 -30.710 1.00 54.12 368 LYS A C 1
ATOM 2968 O O . LYS A 1 368 ? 25.381 13.935 -31.173 1.00 54.12 368 LYS A O 1
ATOM 2973 N N . VAL A 1 369 ? 25.197 12.535 -29.432 1.00 53.31 369 VAL A N 1
ATOM 2974 C CA . VAL A 1 369 ? 25.987 13.349 -28.498 1.00 53.31 369 VAL A CA 1
ATOM 2975 C C . VAL A 1 369 ? 27.471 13.247 -28.895 1.00 53.31 369 VAL A C 1
ATOM 2977 O O . VAL A 1 369 ? 28.019 12.142 -28.871 1.00 53.31 369 VAL A O 1
ATOM 2980 N N . PRO A 1 370 ? 28.156 14.350 -29.255 1.00 41.00 370 PRO A N 1
ATOM 2981 C CA . PRO A 1 370 ? 29.579 14.311 -29.584 1.00 41.00 370 PRO A CA 1
ATOM 2982 C C . PRO A 1 370 ? 30.388 13.942 -28.332 1.00 41.00 370 PRO A C 1
ATOM 2984 O O . PRO A 1 370 ? 30.337 14.657 -27.333 1.00 41.00 370 PRO A O 1
ATOM 2987 N N . GLY A 1 371 ? 31.120 12.824 -28.368 1.00 50.75 371 GLY A N 1
ATOM 2988 C CA . GLY A 1 371 ? 32.033 12.401 -27.293 1.00 50.75 371 GLY A CA 1
ATOM 2989 C C . GLY A 1 371 ? 31.584 11.198 -26.454 1.00 50.75 371 GLY A C 1
ATOM 2990 O O . GLY A 1 371 ? 32.353 10.732 -25.617 1.00 50.75 371 GLY A O 1
ATOM 2991 N N . ILE A 1 372 ? 30.391 10.647 -26.687 1.00 47.53 372 ILE A N 1
ATOM 2992 C CA . ILE A 1 372 ? 30.039 9.306 -26.203 1.00 47.53 372 ILE A CA 1
ATOM 2993 C C . ILE A 1 372 ? 30.380 8.354 -27.345 1.00 47.53 372 ILE A C 1
ATOM 2995 O O . ILE A 1 372 ? 29.755 8.430 -28.402 1.00 47.53 372 ILE A O 1
ATOM 2999 N N . GLN A 1 373 ? 31.396 7.497 -27.166 1.00 36.75 373 GLN A N 1
ATOM 3000 C CA . GLN A 1 373 ? 31.599 6.373 -28.078 1.00 36.75 373 GLN A CA 1
ATOM 3001 C C . GLN A 1 373 ? 30.252 5.674 -28.214 1.00 36.75 373 GLN A C 1
ATOM 3003 O O . GLN A 1 373 ? 29.685 5.217 -27.219 1.00 36.75 373 GLN A O 1
ATOM 3008 N N . THR A 1 374 ? 29.726 5.634 -29.433 1.00 42.78 374 THR A N 1
ATOM 3009 C CA . THR A 1 374 ? 28.597 4.792 -29.796 1.00 42.78 374 THR A CA 1
ATOM 3010 C C . THR A 1 374 ? 29.063 3.345 -29.673 1.00 42.78 374 THR A C 1
ATOM 3012 O O . THR A 1 374 ? 29.342 2.687 -30.670 1.00 42.78 374 THR A O 1
ATOM 3015 N N . SER A 1 375 ? 29.203 2.856 -28.436 1.00 38.59 375 SER A N 1
ATOM 3016 C CA . SER A 1 375 ? 29.010 1.446 -28.153 1.00 38.59 375 SER A CA 1
ATOM 3017 C C . SER A 1 375 ? 27.567 1.193 -28.537 1.00 38.59 375 SER A C 1
ATOM 3019 O O . SER A 1 375 ? 26.647 1.644 -27.849 1.00 38.59 375 SER A O 1
ATOM 3021 N N . ASP A 1 376 ? 27.417 0.610 -29.710 1.00 39.66 376 ASP A N 1
ATOM 3022 C CA . ASP A 1 376 ? 26.181 0.181 -30.315 1.00 39.66 376 ASP A CA 1
ATOM 3023 C C . ASP A 1 376 ? 25.165 -0.271 -29.236 1.00 39.66 376 ASP A C 1
ATOM 3025 O O . ASP A 1 376 ? 25.328 -1.258 -28.519 1.00 39.66 376 ASP A O 1
ATOM 3029 N N . LEU A 1 377 ? 24.134 0.551 -29.012 1.00 43.59 377 LEU A N 1
ATOM 3030 C CA . LEU A 1 377 ? 23.061 0.234 -28.061 1.00 43.59 377 LEU A CA 1
ATOM 3031 C C . LEU A 1 377 ? 22.242 -0.972 -28.556 1.00 43.59 377 LEU A C 1
ATOM 3033 O O . LEU A 1 377 ? 21.604 -1.635 -27.740 1.00 43.59 377 LEU A O 1
ATOM 3037 N N . GLY A 1 378 ? 22.341 -1.317 -29.850 1.00 41.66 378 GLY A N 1
ATOM 3038 C CA . GLY A 1 378 ? 21.841 -2.572 -30.413 1.00 41.66 378 GLY A CA 1
ATOM 3039 C C . GLY A 1 378 ? 22.589 -3.811 -29.904 1.00 41.66 378 GLY A C 1
ATOM 3040 O O . GLY A 1 378 ? 22.008 -4.896 -29.853 1.00 41.66 378 GLY A O 1
ATOM 3041 N N . THR A 1 379 ? 23.833 -3.656 -29.438 1.00 38.41 379 THR A N 1
ATOM 3042 C CA . THR A 1 379 ? 24.607 -4.711 -28.761 1.00 38.41 379 THR A CA 1
ATOM 3043 C C . THR A 1 379 ? 24.355 -4.756 -27.252 1.00 38.41 379 THR A C 1
ATOM 3045 O O . THR A 1 379 ? 24.625 -5.769 -26.627 1.00 38.41 379 THR A O 1
ATOM 3048 N N . ARG A 1 380 ? 23.811 -3.700 -26.629 1.00 39.56 380 ARG A N 1
ATOM 3049 C CA . ARG A 1 380 ? 23.485 -3.693 -25.183 1.00 39.56 380 ARG A CA 1
ATOM 3050 C C . ARG A 1 380 ? 22.112 -4.278 -24.849 1.00 39.56 380 ARG A C 1
ATOM 3052 O O . ARG A 1 380 ? 21.835 -4.549 -23.685 1.00 39.56 380 ARG A O 1
ATOM 3059 N N . ALA A 1 381 ? 21.287 -4.504 -25.868 1.00 35.91 381 ALA A N 1
ATOM 3060 C CA . ALA A 1 381 ? 20.143 -5.410 -25.816 1.00 35.91 381 ALA A CA 1
ATOM 3061 C C . ALA A 1 381 ? 20.523 -6.879 -26.145 1.00 35.91 381 ALA A C 1
ATOM 3063 O O . ALA A 1 381 ? 19.632 -7.677 -26.440 1.00 35.91 381 ALA A O 1
ATOM 3064 N N . GLN A 1 382 ? 21.820 -7.236 -26.140 1.00 33.12 382 GLN A N 1
ATOM 3065 C CA . GLN A 1 382 ? 22.313 -8.622 -26.253 1.00 33.12 382 GLN A CA 1
ATOM 3066 C C . GLN A 1 382 ? 22.562 -9.245 -24.870 1.00 33.12 382 GLN A C 1
ATOM 3068 O O . GLN A 1 382 ? 23.147 -8.568 -23.996 1.00 33.12 382 GLN A O 1
#

Sequence (382 aa):
TMPTVLSKLTSFVTLPSGVTTSSSTAQIRKIVEQIWKIYSNNRTLLGRSIWFITVYYLYLSKTHGSKSQKHDVVATEAKSKSKRVAVDHVFFERLKKLLKIVIPGIKSKEFWLLFVHSNFLVFRTILSVYVAALDGRIVSALVRGNAKDFLTGMVWWMTVAIPATYTNSMLTFMQDKLAIQFRTRLTNYIHEKYLTDMTFYSVGNLDDRIKNADQCITVDTMKFCNSLSGLYSNLAKPILDVFIYNLQLARNVGGEGLYAVSIMVHISSVVLRALTPPFGKMVAEEQKLEGEFRFTHSRVIENAEEIAFYAGHEVEKTILDRGYFALIKHINRIFRKRIIHGIMEDFIIKYFWGAMGLLLCSVPVFFKVPGIQTSDLGTRAQ

InterPro domains:
  IPR011527 ABC transporter type 1, transmembrane domain [PF06472] (98-366)
  IPR011527 ABC transporter type 1, transmembrane domain [PS50929] (120-349)
  IPR036640 ABC transporter type 1, transmembrane domain superfamily [G3DSA:1.20.1560.10] (80-368)
  IPR036640 ABC transporter type 1, transmembrane domain superfamily [SSF90123] (108-354)
  IPR050835 ATP-binding cassette sub-family D [PTHR11384] (67-369)

pLDDT: mean 76.28, std 21.14, range [25.0, 97.25]